Protein AF-F4GVU1-F1 (afdb_monomer)

Radius of gyration: 31.6 Å; Cα contacts (8 Å, |Δi|>4): 568; chains: 1; bounding box: 76×62×77 Å

pLDDT: mean 84.1, std 20.73, range [22.8, 98.62]

Sequence (459 aa):
MPNDWSKTSTLVKFAILVFSIGYSLLPTARTHLTCRCIIQSFTVMTSTKFSSREELLDHIRQAPISG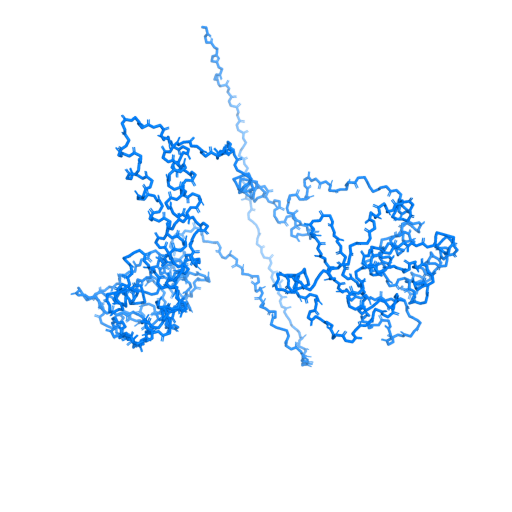LDSEFSPMMVALAKAFEAKGMHLNRWWVMTPSDWECPSCKRGKSKIVRLNRHGYLMGHLHEHHDHMQDLVRERFGALSTARKTVVADKLAEKFAVRAGYGLAAYDNTVICSDCNRADGDAKKLAGTHPNFSYSPDEIGCFVIAKDNFGPHEIDKQEAERIWEEGKELFKVRLDMVDQIASLAADNAHWYQPSTRTAQQIERTAKIFLRLHGLYDIAVKEGVEAEKLLYTANVFSGEHSSWRRKATTFKGKNVPTPGDLDHLIAVRGNFWKKVEESWICPCCGRTKLHCVRPSNKNTWVFEVKGKWLFSEDALDARNTILLCDDCSNVANHLGREAGAEAGERLEYPSSLIRMQELRDTVIVKSHCPHRVDNAKVDKLMPILIDRLKSMQDAD

Mean predicted aligned error: 14.28 Å

Foldseek 3Di:
DDDDDDDDDDDDDDDDDDDDDDDDDDDDDDDDDDDDDPPPPPPVPPPDDDPDPVSVLVDQLPDWDPQFHDCNHPLNVVLCVVLVAPEADEDPVNGRGGQQDAFLQQRDGQQQQWAQDPVRHTYRYKDFDWQLQLVLLLVLLVVLQVPDPDFPFDPLLSVQSNVVSVVLTPDDGDIGGPQLSVLQVVLCVLLVADPRGGDDSHLSNQFFDDGGRPDHTDGPNVSSNVVRVVCVVVVVVSVVVSNVSSNCSRVVVDPDDDDPDDPVNVVVVVVVVLVVVCLVVVCVVVVHDSCCVVDPPPPPPPQLCVVQVDDPPDPDDDQQDPVSVVVCCVPPVPQVVVDDQQDAFLQARHGQSQLWADDPVGRTDWHWDWAQAADPDPVSNPGTGIGTPQLLVQLQSLQCNLQVVLVHDDPGSNHLHDSVLSNQQWDDDGRDHTHGDVVSSVVCSVVSNVSVVVVVVVD

Secondary structure (DSSP, 8-state):
--------------PPPP--------------------------------SSHHHHHHHHHHSPPTT---TTSHHHHHHHHHTT-SSEEE-HHHHTS-TT-B-TTT--BHHHH-EE-TTS-EEE-EEEE--THHHHHHHHHHHHHHTSSS----HHHHHHHHHHHGGG-SS--EEEEHHHHHHHHHHHHHHT--TT----HHHHHHHEE--TTT-SPEE-HHHHHHHHHHHHHHHHHHHHHHHHHHHHHHTT-------SS-HHHHHHHHHHHHHHTTHHHHHHHHTS-GGGGG---------TTHHHHS--------PPPHHHHHHHHHHHTTTGGGS-TT-B-TTT--BTGGG-B--SS-S-B--EEEE----SSTTGGGPPEEEEHHHHHHHHHHHHHHHHHHT---SSGGGGS-HHHHHHHEE--TTSPPEE-HHHHHHHHHHHHHHHHHHHTT-

Solvent-accessible surface area (backbone atoms only — not comparable to full-atom values): 27126 Å² total; per-residue (Å²): 139,87,83,87,87,79,88,81,90,80,90,85,88,84,86,86,83,88,85,83,89,80,89,84,87,88,91,84,90,82,90,83,90,88,79,93,70,91,68,79,77,77,67,80,73,79,78,82,80,70,93,48,70,66,59,45,51,60,46,30,54,75,43,82,52,89,64,25,38,52,82,61,22,59,68,46,49,51,48,31,60,77,66,71,31,82,43,75,46,70,43,71,54,39,36,67,30,32,71,83,42,53,22,72,33,76,61,47,34,52,88,36,66,31,36,71,44,100,86,38,26,31,32,41,54,47,37,80,46,63,46,39,42,33,58,48,18,49,53,48,20,52,52,56,28,67,73,40,99,68,73,67,48,51,76,62,24,53,52,43,30,54,59,55,17,61,76,58,37,91,54,76,76,38,71,32,40,52,38,59,62,47,39,46,63,53,43,38,64,72,47,67,52,62,90,66,61,62,69,49,56,64,58,47,34,73,21,50,49,80,58,71,46,72,62,71,48,49,72,43,56,69,54,42,35,52,54,47,65,72,46,44,67,61,51,49,55,47,52,56,49,34,54,53,46,14,47,35,20,27,64,48,68,60,89,78,76,84,65,98,70,47,70,69,56,52,51,52,53,47,54,50,50,38,53,75,70,47,32,49,66,52,15,62,75,71,74,48,58,47,70,55,79,78,48,82,84,75,65,82,78,65,64,70,63,46,82,74,68,55,82,78,83,70,81,77,88,67,73,84,51,72,68,56,47,53,49,40,44,74,77,56,24,73,41,57,72,73,48,63,87,88,38,52,25,82,60,74,64,39,39,60,72,38,55,38,19,63,53,101,89,38,82,60,45,55,52,64,40,74,37,43,37,37,52,94,47,75,74,59,44,72,44,67,46,66,25,40,46,48,60,46,48,51,38,36,46,53,25,48,29,29,22,55,77,67,75,43,87,65,93,61,25,27,39,66,40,36,64,66,62,53,38,73,25,49,44,80,56,70,32,51,78,60,49,64,43,62,74,53,44,65,66,44,41,63,58,43,37,52,50,53,53,58,57,59,80,72,111

Structure (mmCIF, N/CA/C/O backbone):
data_AF-F4GVU1-F1
#
_entry.id   AF-F4GVU1-F1
#
loop_
_atom_site.group_PDB
_atom_site.id
_atom_site.type_symbol
_atom_site.label_atom_id
_atom_site.label_alt_id
_atom_site.label_comp_id
_atom_site.label_asym_id
_atom_site.label_entity_id
_atom_site.label_seq_id
_atom_site.pdbx_PDB_ins_code
_atom_site.Cartn_x
_atom_site.Cartn_y
_atom_site.Cartn_z
_atom_site.occupancy
_atom_site.B_iso_or_equiv
_atom_site.auth_seq_id
_atom_site.auth_comp_id
_atom_site.auth_asym_id
_atom_site.auth_atom_id
_atom_site.pdbx_PDB_model_num
ATOM 1 N N . MET A 1 1 ? 36.692 -25.112 33.314 1.00 31.00 1 MET A N 1
ATOM 2 C CA . MET A 1 1 ? 37.988 -24.616 32.810 1.00 31.00 1 MET A CA 1
ATOM 3 C C . MET A 1 1 ? 37.717 -23.431 31.899 1.00 31.00 1 MET A C 1
ATOM 5 O O . MET A 1 1 ? 37.123 -23.640 30.848 1.00 31.00 1 MET A O 1
ATOM 9 N N . PRO A 1 2 ? 38.020 -22.203 32.342 1.00 36.34 2 PRO A N 1
ATOM 10 C CA . PRO A 1 2 ? 37.861 -20.990 31.550 1.00 36.34 2 PRO A CA 1
ATOM 11 C C . PRO A 1 2 ? 39.159 -20.688 30.790 1.00 36.34 2 PRO A C 1
ATOM 13 O O . PRO A 1 2 ? 40.227 -21.058 31.262 1.00 36.34 2 PRO A O 1
ATOM 16 N N . ASN A 1 3 ? 39.077 -19.982 29.665 1.00 28.70 3 ASN A N 1
ATOM 17 C CA . ASN A 1 3 ? 40.201 -19.180 29.189 1.00 28.70 3 ASN A CA 1
ATOM 18 C C . ASN A 1 3 ? 39.685 -17.829 28.698 1.00 28.70 3 ASN A C 1
ATOM 20 O O . ASN A 1 3 ? 39.092 -17.693 27.630 1.00 28.70 3 ASN A O 1
ATOM 24 N N . ASP A 1 4 ? 39.907 -16.875 29.590 1.00 28.03 4 ASP A N 1
ATOM 25 C CA . ASP A 1 4 ? 39.988 -15.436 29.418 1.00 28.03 4 ASP A CA 1
ATOM 26 C C . ASP A 1 4 ? 41.143 -15.088 28.467 1.00 28.03 4 ASP A C 1
ATOM 28 O O . ASP A 1 4 ? 42.233 -15.641 28.601 1.00 28.03 4 ASP A O 1
ATOM 32 N N . TRP A 1 5 ? 40.908 -14.170 27.531 1.00 27.31 5 TRP A N 1
ATOM 33 C CA . TRP A 1 5 ? 41.965 -13.385 26.894 1.00 27.31 5 TRP A CA 1
ATOM 34 C C . TRP A 1 5 ? 41.483 -11.946 26.786 1.00 27.31 5 TRP A C 1
ATOM 36 O O . TRP A 1 5 ? 40.750 -11.558 25.873 1.00 27.31 5 TRP A O 1
ATOM 46 N N . SER A 1 6 ? 41.916 -11.155 27.757 1.00 24.03 6 SER A N 1
ATOM 47 C CA . SER A 1 6 ? 41.833 -9.709 27.756 1.00 24.03 6 SER A CA 1
ATOM 48 C C . SER A 1 6 ? 43.213 -9.099 27.459 1.00 24.03 6 SER A C 1
ATOM 50 O O . SER A 1 6 ? 44.227 -9.562 27.975 1.00 24.03 6 SER A O 1
ATOM 52 N N . LYS A 1 7 ? 43.183 -7.983 26.704 1.00 28.77 7 LYS A N 1
ATOM 53 C CA . LYS A 1 7 ? 44.226 -6.941 26.499 1.00 28.77 7 LYS A CA 1
ATOM 54 C C . LYS A 1 7 ? 45.340 -7.313 25.489 1.00 28.77 7 LYS A C 1
ATOM 56 O O . LYS A 1 7 ? 45.773 -8.448 25.446 1.00 28.77 7 LYS A O 1
ATOM 61 N N . THR A 1 8 ? 45.802 -6.441 24.578 1.00 29.38 8 THR A N 1
ATOM 62 C CA . THR A 1 8 ? 46.186 -5.014 24.722 1.00 29.38 8 THR A CA 1
ATOM 63 C C . THR A 1 8 ? 46.225 -4.214 23.394 1.00 29.38 8 THR A C 1
ATOM 65 O O . THR A 1 8 ? 46.521 -4.775 22.348 1.00 29.38 8 THR A O 1
ATOM 68 N N . SER A 1 9 ? 45.940 -2.902 23.532 1.00 26.34 9 SER A N 1
ATOM 69 C CA . SER A 1 9 ? 46.353 -1.647 22.833 1.00 26.34 9 SER A CA 1
ATOM 70 C C . SER A 1 9 ? 46.969 -1.681 21.409 1.00 26.34 9 SER A C 1
ATOM 72 O O . SER A 1 9 ? 47.794 -2.522 21.092 1.00 26.34 9 SER A O 1
ATOM 74 N N . THR A 1 10 ? 46.778 -0.686 20.522 1.00 25.52 10 THR A N 1
ATOM 75 C CA . THR A 1 10 ? 47.280 0.706 20.657 1.00 25.52 10 THR A CA 1
ATOM 76 C C . THR A 1 10 ? 46.878 1.581 19.440 1.00 25.52 10 THR A C 1
ATOM 78 O O . THR A 1 10 ? 46.961 1.111 18.315 1.00 25.52 10 THR A O 1
ATOM 81 N N . LEU A 1 11 ? 46.478 2.839 19.707 1.00 25.41 11 LEU A N 1
ATOM 82 C CA . LEU A 1 11 ? 46.557 4.093 18.909 1.00 25.41 11 LEU A CA 1
ATOM 83 C C . LEU A 1 11 ? 46.504 4.062 17.365 1.00 25.41 11 LEU A C 1
ATOM 85 O O . LEU A 1 11 ? 47.455 3.599 16.761 1.00 25.41 11 LEU A O 1
ATOM 89 N N . VAL A 1 12 ? 45.580 4.838 16.766 1.00 25.86 12 VAL A N 1
ATOM 90 C CA . VAL A 1 12 ? 45.910 5.899 15.778 1.00 25.86 12 VAL A CA 1
ATOM 91 C C . VAL A 1 12 ? 44.850 7.018 15.848 1.00 25.86 12 VAL A C 1
ATOM 93 O O . VAL A 1 12 ? 43.665 6.786 15.630 1.00 25.86 12 VAL A O 1
ATOM 96 N N . LYS A 1 13 ? 45.294 8.245 16.151 1.00 26.48 13 LYS A N 1
ATOM 97 C CA . LYS A 1 13 ? 44.570 9.510 15.929 1.00 26.48 13 LYS A CA 1
ATOM 98 C C . LYS A 1 13 ? 44.833 9.961 14.488 1.00 26.48 13 LYS A C 1
ATOM 100 O O . LYS A 1 13 ? 45.996 9.974 14.100 1.00 26.48 13 LYS A O 1
ATOM 105 N N . PHE A 1 14 ? 43.825 10.425 13.748 1.00 24.83 14 PHE A N 1
ATOM 106 C CA . PHE A 1 14 ? 44.054 11.288 12.582 1.00 24.83 14 PHE A CA 1
ATOM 107 C C . PHE A 1 14 ? 43.093 12.477 12.592 1.00 24.83 14 PHE A C 1
ATOM 109 O O . PHE A 1 14 ? 41.880 12.325 12.720 1.00 24.83 14 PHE A O 1
ATOM 116 N N . ALA A 1 15 ? 43.697 13.661 12.525 1.00 25.47 15 ALA A N 1
ATOM 117 C CA . ALA A 1 15 ? 43.063 14.964 12.447 1.00 25.47 15 ALA A CA 1
ATOM 118 C C . ALA A 1 15 ? 42.547 15.228 11.024 1.00 25.47 15 ALA A C 1
ATOM 120 O O . ALA A 1 15 ? 43.201 14.855 10.052 1.00 25.47 15 ALA A O 1
ATOM 121 N N . ILE A 1 16 ? 41.400 15.901 10.910 1.00 25.22 16 ILE A N 1
ATOM 122 C CA . ILE A 1 16 ? 40.865 16.410 9.643 1.00 25.22 16 ILE A CA 1
ATOM 123 C C . ILE A 1 16 ? 41.222 17.894 9.545 1.00 25.22 16 ILE A C 1
ATOM 125 O O . ILE A 1 16 ? 40.847 18.690 10.406 1.00 25.22 16 ILE A O 1
ATOM 129 N N . LEU A 1 17 ? 41.966 18.236 8.493 1.00 25.06 17 LEU A N 1
ATOM 130 C CA . LEU A 1 17 ? 42.264 19.599 8.069 1.00 25.06 17 LEU A CA 1
ATOM 131 C C . LEU A 1 17 ? 41.135 20.079 7.143 1.00 25.06 17 LEU A C 1
ATOM 133 O O . LEU A 1 17 ? 40.754 19.378 6.206 1.00 25.06 17 LEU A O 1
ATOM 137 N N . VAL A 1 18 ? 40.610 21.270 7.414 1.00 27.30 18 VAL A N 1
ATOM 138 C CA . VAL A 1 18 ? 39.630 21.986 6.588 1.00 27.30 18 VAL A CA 1
ATOM 139 C C . VAL A 1 18 ? 40.371 22.809 5.533 1.00 27.30 18 VAL A C 1
ATOM 141 O O . VAL A 1 18 ? 41.320 23.507 5.881 1.00 27.30 18 VAL A O 1
ATOM 144 N N . PHE A 1 19 ? 39.898 22.799 4.283 1.00 24.19 19 PHE A N 1
ATOM 145 C CA . PHE A 1 19 ? 40.107 23.903 3.342 1.00 24.19 19 PHE A CA 1
ATOM 146 C C . PHE A 1 19 ? 38.844 24.156 2.510 1.00 24.19 19 PHE A C 1
ATOM 148 O O . PHE A 1 19 ? 38.184 23.231 2.041 1.00 24.19 19 PHE A O 1
ATOM 155 N N . SER A 1 20 ? 38.529 25.444 2.389 1.00 23.83 20 SER A N 1
ATOM 156 C CA . SER A 1 20 ? 37.358 26.053 1.753 1.00 23.83 20 SER A CA 1
ATOM 157 C C . SER A 1 20 ? 37.704 26.661 0.381 1.00 23.83 20 SER A C 1
ATOM 159 O O . SER A 1 20 ? 38.881 26.825 0.066 1.00 23.83 20 SER A O 1
ATOM 161 N N . ILE A 1 21 ? 36.653 27.177 -0.289 1.00 27.50 21 ILE A N 1
ATOM 162 C CA . ILE A 1 21 ? 36.608 28.187 -1.384 1.00 27.50 21 ILE A CA 1
ATOM 163 C C . ILE A 1 21 ? 36.656 27.568 -2.800 1.00 27.50 21 ILE A C 1
ATOM 165 O O . ILE A 1 21 ? 37.517 26.749 -3.073 1.00 27.50 21 ILE A O 1
ATOM 169 N N . GLY A 1 22 ? 35.806 27.904 -3.783 1.00 24.00 22 GLY A N 1
ATOM 170 C CA . GLY A 1 22 ? 34.699 28.863 -3.911 1.00 24.00 22 GLY A CA 1
ATOM 171 C C . GLY A 1 22 ? 34.435 29.198 -5.401 1.00 24.00 22 GLY A C 1
ATOM 172 O O . GLY A 1 22 ? 35.318 28.976 -6.221 1.00 24.00 22 GLY A O 1
ATOM 173 N N . TYR A 1 23 ? 33.264 29.800 -5.688 1.00 24.36 23 TYR A N 1
ATOM 174 C CA . TYR A 1 23 ? 32.866 30.552 -6.909 1.00 24.36 23 TYR A CA 1
ATOM 175 C C . TYR A 1 23 ? 32.647 29.755 -8.228 1.00 24.36 23 TYR A C 1
ATOM 177 O O . TYR A 1 23 ? 33.398 28.843 -8.524 1.00 24.36 23 TYR A O 1
ATOM 185 N N . SER A 1 24 ? 31.716 30.048 -9.152 1.00 24.14 24 SER A N 1
ATOM 186 C CA . SER A 1 24 ? 30.529 30.919 -9.228 1.00 24.14 24 SER A CA 1
ATOM 187 C C . SER A 1 24 ? 29.923 30.864 -10.654 1.00 24.14 24 SER A C 1
ATOM 189 O O . SER A 1 24 ? 30.663 30.714 -11.617 1.00 24.14 24 SER A O 1
ATOM 191 N N . LEU A 1 25 ? 28.611 31.140 -10.749 1.00 24.17 25 LEU A N 1
ATOM 192 C CA . LEU A 1 25 ? 27.861 31.816 -11.839 1.00 24.17 25 LEU A CA 1
ATOM 193 C C . LEU A 1 25 ? 27.328 31.058 -13.098 1.00 24.17 25 LEU A C 1
ATOM 195 O O . LEU A 1 25 ? 28.049 30.532 -13.934 1.00 24.17 25 LEU A O 1
ATOM 199 N N . LEU A 1 26 ? 25.988 31.141 -13.182 1.00 23.12 26 LEU A N 1
ATOM 200 C CA . LEU A 1 26 ? 24.948 30.965 -14.229 1.00 23.12 26 LEU A CA 1
ATOM 201 C C . LEU A 1 26 ? 25.091 31.917 -15.463 1.00 23.12 26 LEU A C 1
ATOM 203 O O . LEU A 1 26 ? 26.032 32.709 -15.443 1.00 23.12 26 LEU A O 1
ATOM 207 N N . PRO A 1 27 ? 24.105 32.095 -16.402 1.00 44.97 27 PRO A N 1
ATOM 208 C CA . PRO A 1 27 ? 23.000 31.267 -16.984 1.00 44.97 27 PRO A CA 1
ATOM 209 C C . PRO A 1 27 ? 22.817 31.442 -18.535 1.00 44.97 27 PRO A C 1
ATOM 211 O O . PRO A 1 27 ? 23.502 32.248 -19.149 1.00 44.97 27 PRO A O 1
ATOM 214 N N . THR A 1 28 ? 21.823 30.771 -19.164 1.00 27.44 28 THR A N 1
ATOM 215 C CA . THR A 1 28 ? 20.871 31.286 -20.218 1.00 27.44 28 THR A CA 1
ATOM 216 C C . THR A 1 28 ? 19.951 30.126 -20.701 1.00 27.44 28 THR A C 1
ATOM 218 O O . THR A 1 28 ? 20.459 29.091 -21.103 1.00 27.44 28 THR A O 1
ATOM 221 N N . ALA A 1 29 ? 18.631 30.058 -20.426 1.00 25.16 29 ALA A N 1
ATOM 222 C CA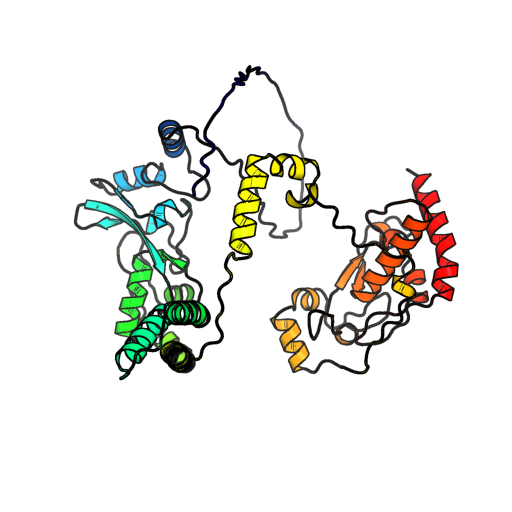 . ALA A 1 29 ? 17.447 30.701 -21.060 1.00 25.16 29 ALA A CA 1
ATOM 223 C C . ALA A 1 29 ? 17.319 30.393 -22.583 1.00 25.16 29 ALA A C 1
ATOM 225 O O . ALA A 1 29 ? 18.227 30.756 -23.312 1.00 25.16 29 ALA A O 1
ATOM 226 N N . ARG A 1 30 ? 16.267 29.771 -23.171 1.00 27.97 30 ARG A N 1
ATOM 227 C CA . ARG A 1 30 ? 14.808 30.062 -23.125 1.00 27.97 30 ARG A CA 1
ATOM 228 C C . ARG A 1 30 ? 13.968 29.018 -23.948 1.00 27.97 30 ARG A C 1
ATOM 230 O O . ARG A 1 30 ? 14.354 28.727 -25.070 1.00 27.97 30 ARG A O 1
ATOM 237 N N . THR A 1 31 ? 12.803 28.583 -23.409 1.00 28.19 31 THR A N 1
ATOM 238 C CA . THR A 1 31 ? 11.418 28.439 -24.008 1.00 28.19 31 THR A CA 1
ATOM 239 C C . THR A 1 31 ? 11.134 27.524 -25.234 1.00 28.19 31 THR A C 1
ATOM 241 O O . THR A 1 31 ? 11.909 27.563 -26.169 1.00 28.19 31 THR A O 1
ATOM 244 N N . HIS A 1 32 ? 10.019 26.774 -25.428 1.00 27.66 32 HIS A N 1
ATOM 245 C CA . HIS A 1 32 ? 8.691 26.610 -24.778 1.00 27.66 32 HIS A CA 1
ATOM 246 C C . HIS A 1 32 ? 7.880 25.403 -25.392 1.00 27.66 32 HIS A C 1
ATOM 248 O O . HIS A 1 32 ? 7.965 25.206 -26.596 1.00 27.66 32 HIS A O 1
ATOM 254 N N . LEU A 1 33 ? 7.015 24.747 -24.571 1.00 26.33 33 LEU A N 1
ATOM 255 C CA . LEU A 1 33 ? 5.713 24.026 -24.831 1.00 26.33 33 LEU A CA 1
ATOM 256 C C . LEU A 1 33 ? 5.696 22.721 -25.694 1.00 26.33 33 LEU A C 1
ATOM 258 O O . LEU A 1 33 ? 6.309 22.688 -26.743 1.00 26.33 33 LEU A O 1
ATOM 262 N N . THR A 1 34 ? 4.977 21.606 -25.434 1.00 26.12 34 THR A N 1
ATOM 263 C CA . THR A 1 34 ? 4.021 21.113 -24.404 1.00 26.12 34 THR A CA 1
ATOM 264 C C . THR A 1 34 ? 3.739 19.615 -24.629 1.00 26.12 34 THR A C 1
ATOM 266 O O . THR A 1 34 ? 3.376 19.249 -25.741 1.00 26.12 34 THR A O 1
ATOM 269 N N . CYS A 1 35 ? 3.761 18.779 -23.579 1.00 22.80 35 CYS A N 1
ATOM 270 C CA . CYS A 1 35 ? 2.878 17.606 -23.441 1.00 22.80 35 CYS A CA 1
ATOM 271 C C . CYS A 1 35 ? 2.869 17.151 -21.965 1.00 22.80 35 CYS A C 1
ATOM 273 O O . CYS A 1 35 ? 3.896 16.738 -21.430 1.00 22.80 35 CYS A O 1
ATOM 275 N N . ARG A 1 36 ? 1.740 17.321 -21.260 1.00 25.73 36 ARG A N 1
ATOM 276 C CA . ARG A 1 36 ? 1.620 17.082 -19.809 1.00 25.73 36 ARG A CA 1
ATOM 277 C C . ARG A 1 36 ? 1.485 15.585 -19.502 1.00 25.73 36 ARG A C 1
ATOM 279 O O . ARG A 1 36 ? 0.380 15.076 -19.362 1.00 25.73 36 ARG A O 1
ATOM 286 N N . CYS A 1 37 ? 2.615 14.909 -19.315 1.00 25.84 37 CYS A N 1
ATOM 287 C CA . CYS A 1 37 ? 2.693 13.786 -18.383 1.00 25.84 37 CYS A CA 1
ATOM 288 C C . CYS A 1 37 ? 2.829 14.360 -16.968 1.00 25.84 37 CYS A C 1
ATOM 290 O O . CYS A 1 37 ? 3.694 15.202 -16.731 1.00 25.84 37 CYS A O 1
ATOM 292 N N . ILE A 1 38 ? 2.002 13.905 -16.024 1.00 28.47 38 ILE A N 1
ATOM 293 C CA . ILE A 1 38 ? 2.230 14.134 -14.592 1.00 28.47 38 ILE A CA 1
ATOM 294 C C . ILE A 1 38 ? 3.439 13.276 -14.200 1.00 28.47 38 ILE A C 1
ATOM 296 O O . ILE A 1 38 ? 3.314 12.157 -13.715 1.00 28.47 38 ILE A O 1
ATOM 300 N N . ILE A 1 39 ? 4.631 13.786 -14.491 1.00 26.97 39 ILE A N 1
ATOM 301 C CA . ILE A 1 39 ? 5.850 13.402 -13.797 1.00 26.97 39 ILE A CA 1
ATOM 302 C C . ILE A 1 39 ? 5.819 14.265 -12.543 1.00 26.97 39 ILE A C 1
ATOM 304 O O . ILE A 1 39 ? 6.046 15.471 -12.616 1.00 26.97 39 ILE A O 1
ATOM 308 N N . GLN A 1 40 ? 5.460 13.677 -11.400 1.00 29.77 40 GLN A N 1
ATOM 309 C CA . GLN A 1 40 ? 5.803 14.294 -10.126 1.00 29.77 40 GLN A CA 1
ATOM 310 C C . GLN A 1 40 ? 7.320 14.451 -10.128 1.00 29.77 40 GLN A C 1
ATOM 312 O O . GLN A 1 40 ? 8.063 13.470 -10.101 1.00 29.77 40 GLN A O 1
ATOM 317 N N . SER A 1 41 ? 7.763 15.697 -10.244 1.00 27.75 41 SER A N 1
ATOM 318 C CA . SER A 1 41 ? 9.144 16.087 -10.054 1.00 27.75 41 SER A CA 1
ATOM 319 C C . SER A 1 41 ? 9.568 15.588 -8.679 1.00 27.75 41 SER A C 1
ATOM 321 O O . SER A 1 41 ? 9.202 16.170 -7.660 1.00 27.75 41 SER A O 1
ATOM 323 N N . PHE A 1 42 ? 10.337 14.503 -8.634 1.00 33.41 42 PHE A N 1
ATOM 324 C CA . PHE A 1 42 ? 11.201 14.253 -7.494 1.00 33.41 42 PHE A CA 1
ATOM 325 C C . PHE A 1 42 ? 12.270 15.339 -7.545 1.00 33.41 42 PHE A C 1
ATOM 327 O O . PHE A 1 42 ? 13.340 15.165 -8.124 1.00 33.41 42 PHE A O 1
ATOM 334 N N . THR A 1 43 ? 11.952 16.505 -6.983 1.00 32.72 43 THR A N 1
ATOM 335 C CA . THR A 1 43 ? 12.980 17.435 -6.540 1.00 32.72 43 THR A CA 1
ATOM 336 C C . THR A 1 43 ? 13.900 16.607 -5.661 1.00 32.72 43 THR A C 1
ATOM 338 O O . THR A 1 43 ? 13.436 15.994 -4.697 1.00 32.72 43 THR A O 1
ATOM 341 N N . VAL A 1 44 ? 15.179 16.523 -6.024 1.00 36.47 44 VAL A N 1
ATOM 342 C CA . VAL A 1 44 ? 16.210 15.985 -5.140 1.00 36.47 44 VAL A CA 1
ATOM 343 C C . VAL A 1 44 ? 16.129 16.835 -3.879 1.00 36.47 44 VAL A C 1
ATOM 345 O O . VAL A 1 44 ? 16.607 17.966 -3.855 1.00 36.47 44 VAL A O 1
ATOM 348 N N . MET A 1 45 ? 15.413 16.342 -2.866 1.00 42.91 45 MET A N 1
ATOM 349 C CA . MET A 1 45 ? 15.319 17.008 -1.581 1.00 42.91 45 MET A CA 1
ATOM 350 C C . MET A 1 45 ? 16.735 17.011 -1.036 1.00 42.91 45 MET A C 1
ATOM 352 O O . MET A 1 45 ? 17.263 15.971 -0.637 1.00 42.91 45 MET A O 1
ATOM 356 N N . THR A 1 46 ? 17.380 18.172 -1.074 1.00 46.62 46 THR A N 1
ATOM 357 C CA . THR A 1 46 ? 18.624 18.401 -0.357 1.00 46.62 46 THR A CA 1
ATOM 358 C C . THR A 1 46 ? 18.322 18.116 1.107 1.00 46.62 46 THR A C 1
ATOM 360 O O . THR A 1 46 ? 17.633 18.887 1.769 1.00 46.62 46 THR A O 1
ATOM 363 N N . SER A 1 47 ? 18.746 16.949 1.590 1.00 56.97 47 SER A N 1
ATOM 364 C CA . SER A 1 47 ? 18.577 16.551 2.982 1.00 56.97 47 SER A CA 1
ATOM 365 C C . SER A 1 47 ? 19.459 17.456 3.834 1.00 56.97 47 SER A C 1
ATOM 367 O O . SER A 1 47 ? 20.623 17.128 4.070 1.00 56.97 47 SER A O 1
ATOM 369 N N . THR A 1 48 ? 18.922 18.583 4.298 1.00 69.69 48 THR A N 1
ATOM 370 C CA . THR A 1 48 ? 19.580 19.417 5.304 1.00 69.69 48 THR A CA 1
ATOM 371 C C . THR A 1 48 ? 19.808 18.560 6.544 1.00 69.69 48 THR A C 1
ATOM 373 O O . THR A 1 48 ? 18.863 18.046 7.145 1.00 69.69 48 THR A O 1
ATOM 376 N N . LYS A 1 49 ? 21.076 18.329 6.886 1.00 77.56 49 LYS A N 1
ATOM 377 C CA . LYS A 1 49 ? 21.465 17.652 8.122 1.00 77.56 49 LYS A CA 1
ATOM 378 C C . LYS A 1 49 ? 21.798 18.729 9.140 1.00 77.56 49 LYS A C 1
ATOM 380 O O . LYS A 1 49 ? 22.652 19.562 8.866 1.00 77.56 49 LYS A O 1
ATOM 385 N N . PHE A 1 50 ? 21.140 18.684 10.288 1.00 82.75 50 PHE A N 1
ATOM 386 C CA . PHE A 1 50 ? 21.401 19.592 11.400 1.00 82.75 50 PHE A CA 1
ATOM 387 C C . PHE A 1 50 ? 22.381 18.933 12.371 1.00 82.75 50 PHE A C 1
ATOM 389 O O . PHE A 1 50 ? 22.279 17.732 12.636 1.00 82.75 50 PHE A O 1
ATOM 396 N N . SER A 1 51 ? 23.328 19.709 12.889 1.00 82.69 51 SER A N 1
ATOM 397 C CA . SER A 1 51 ? 24.388 19.240 13.789 1.00 82.69 51 SER A CA 1
ATOM 398 C C . SER A 1 51 ? 24.048 19.462 15.267 1.00 82.69 51 SER A C 1
ATOM 400 O O . SER A 1 51 ? 24.653 18.832 16.134 1.00 82.69 51 SER A O 1
ATOM 402 N N . SER A 1 52 ? 23.066 20.319 15.569 1.00 86.38 52 SER A N 1
ATOM 403 C CA . SER A 1 52 ? 22.537 20.545 16.921 1.00 86.38 52 SER A CA 1
ATOM 404 C C . SER A 1 52 ? 21.027 20.820 16.924 1.00 86.38 52 SER A C 1
ATOM 406 O O . SER A 1 52 ? 20.397 21.011 15.881 1.00 86.38 52 SER A O 1
ATOM 408 N N . ARG A 1 53 ? 20.422 20.830 18.120 1.00 82.50 53 ARG A N 1
ATOM 409 C CA . ARG A 1 53 ? 18.996 21.144 18.297 1.00 82.50 53 ARG A CA 1
ATOM 410 C C . ARG A 1 53 ? 18.721 22.629 18.067 1.00 82.50 53 ARG A C 1
ATOM 412 O O . ARG A 1 53 ? 17.674 22.978 17.535 1.00 82.50 53 ARG A O 1
ATOM 419 N N . GLU A 1 54 ? 19.641 23.488 18.475 1.00 89.50 54 GLU A N 1
ATOM 420 C CA . GLU A 1 54 ? 19.541 24.939 18.341 1.00 89.50 54 GLU A CA 1
ATOM 421 C C . GLU A 1 54 ? 19.496 25.333 16.861 1.00 89.50 54 GLU A C 1
ATOM 423 O O . GLU A 1 54 ? 18.587 26.049 16.450 1.00 89.50 54 GLU A O 1
ATOM 428 N N . GLU A 1 55 ? 20.387 24.754 16.048 1.00 87.62 55 GLU A N 1
ATOM 429 C CA . GLU A 1 55 ? 20.428 24.952 14.594 1.00 87.62 55 GLU A CA 1
ATOM 430 C C . GLU A 1 55 ? 19.104 24.544 13.924 1.00 87.62 55 GLU A C 1
ATOM 432 O O . GLU A 1 55 ? 18.558 25.273 13.095 1.00 87.62 55 GLU A O 1
ATOM 437 N N . LEU A 1 56 ? 18.548 23.397 14.329 1.00 85.88 56 LEU A N 1
ATOM 438 C CA . LEU A 1 56 ? 17.248 22.920 13.860 1.00 85.88 56 LEU A CA 1
ATOM 439 C C . LEU A 1 56 ? 16.120 23.907 14.202 1.00 85.88 56 LEU A C 1
ATOM 441 O O . LEU A 1 56 ? 15.279 24.205 13.355 1.00 85.88 56 LEU A O 1
ATOM 445 N N . LEU A 1 57 ? 16.078 24.403 15.441 1.00 85.44 57 LEU A N 1
ATOM 446 C CA . LEU A 1 57 ? 15.036 25.329 15.889 1.00 85.44 57 LEU A CA 1
ATOM 447 C C . LEU A 1 57 ? 15.126 26.682 15.178 1.00 85.44 57 LEU A C 1
ATOM 449 O O . LEU A 1 57 ? 14.091 27.234 14.805 1.00 85.44 57 LEU A O 1
ATOM 453 N N . ASP A 1 58 ? 16.334 27.200 14.961 1.00 87.44 58 ASP A N 1
ATOM 454 C CA . ASP A 1 58 ? 16.541 28.447 14.219 1.00 87.44 58 ASP A CA 1
ATOM 455 C C . ASP A 1 58 ? 16.098 28.319 12.762 1.00 87.44 58 ASP A C 1
ATOM 457 O O . ASP A 1 58 ? 15.457 29.232 12.238 1.00 87.44 58 ASP A O 1
ATOM 461 N N . HIS A 1 59 ? 16.342 27.163 12.139 1.00 87.12 59 HIS A N 1
ATOM 462 C CA . HIS A 1 59 ? 15.837 26.873 10.802 1.00 87.12 59 HIS A CA 1
ATOM 463 C C . HIS A 1 59 ? 14.303 26.823 10.758 1.00 87.12 59 HIS A C 1
ATOM 465 O O . HIS A 1 59 ? 13.699 27.517 9.942 1.00 87.12 59 HIS A O 1
ATOM 471 N N . ILE A 1 60 ? 13.660 26.060 11.655 1.00 86.00 60 ILE A N 1
ATOM 472 C CA . ILE A 1 60 ? 12.190 25.894 11.681 1.00 86.00 60 ILE A CA 1
ATOM 473 C C . ILE A 1 60 ? 11.467 27.236 11.830 1.00 86.00 60 ILE A C 1
ATOM 475 O O . ILE A 1 60 ? 10.417 27.443 11.223 1.00 86.00 60 ILE A O 1
ATOM 479 N N . ARG A 1 61 ? 12.019 28.157 12.630 1.00 87.19 61 ARG A N 1
ATOM 480 C CA . ARG A 1 61 ? 11.439 29.496 12.835 1.00 87.19 61 ARG A CA 1
ATOM 481 C C . ARG A 1 61 ? 11.426 30.343 11.563 1.00 87.19 61 ARG A C 1
ATOM 483 O O . ARG A 1 61 ? 10.642 31.283 11.480 1.00 87.19 61 ARG A O 1
ATOM 490 N N . GLN A 1 62 ? 12.297 30.041 10.602 1.00 86.19 62 GLN A N 1
ATOM 491 C CA . GLN A 1 62 ? 12.447 30.795 9.358 1.00 86.19 62 GLN A CA 1
ATOM 492 C C . GLN A 1 62 ? 11.757 30.102 8.179 1.00 86.19 62 GLN A C 1
ATOM 494 O O . GLN A 1 62 ? 11.164 30.776 7.339 1.00 86.19 62 GLN A O 1
ATOM 499 N N . ALA A 1 63 ? 11.821 28.770 8.113 1.00 82.06 63 ALA A N 1
ATOM 500 C CA . ALA A 1 63 ? 11.305 27.986 6.999 1.00 82.06 63 ALA A CA 1
ATOM 501 C C . ALA A 1 63 ? 10.743 26.625 7.455 1.00 82.06 63 ALA A C 1
ATOM 503 O O . ALA A 1 63 ? 11.248 26.031 8.411 1.00 82.06 63 ALA A O 1
ATOM 504 N N . PRO A 1 64 ? 9.714 26.092 6.768 1.00 75.88 64 PRO A N 1
ATOM 505 C CA . PRO A 1 64 ? 9.199 24.760 7.055 1.00 75.88 64 PRO A CA 1
ATOM 506 C C . PRO A 1 64 ? 10.228 23.686 6.688 1.00 75.88 64 PRO A C 1
ATOM 508 O O . PRO A 1 64 ? 10.882 23.751 5.645 1.00 75.88 64 PRO A O 1
ATOM 511 N N . ILE A 1 65 ? 10.319 22.647 7.519 1.00 81.69 65 ILE A N 1
ATOM 512 C CA . ILE A 1 65 ? 11.076 21.446 7.172 1.00 81.69 65 ILE A CA 1
ATOM 513 C C . ILE A 1 65 ? 10.226 20.615 6.227 1.00 81.69 65 ILE A C 1
ATOM 515 O O . ILE A 1 65 ? 9.102 20.236 6.546 1.00 81.69 65 ILE A O 1
ATOM 519 N N . SER A 1 66 ? 10.777 20.297 5.064 1.00 81.38 66 SER A N 1
ATOM 520 C CA . SER A 1 66 ? 10.055 19.495 4.088 1.00 81.38 66 SER A CA 1
ATOM 521 C C . SER A 1 66 ? 9.689 18.118 4.664 1.00 81.38 66 SER A C 1
ATOM 523 O O . SER A 1 66 ? 10.543 17.396 5.181 1.00 81.38 66 SER A O 1
ATOM 525 N N . GLY A 1 67 ? 8.400 17.778 4.596 1.00 84.44 67 GLY A N 1
ATOM 526 C CA . GLY A 1 67 ? 7.846 16.525 5.117 1.00 84.44 67 GLY A CA 1
ATOM 527 C C . GLY A 1 67 ? 7.442 16.537 6.597 1.00 84.44 67 GLY A C 1
ATOM 528 O O . GLY A 1 67 ? 6.826 15.572 7.038 1.00 84.44 67 GLY A O 1
ATOM 529 N N . LEU A 1 68 ? 7.751 17.593 7.359 1.00 87.88 68 LEU A N 1
ATOM 530 C CA . LEU A 1 68 ? 7.488 17.681 8.802 1.00 87.88 68 LEU A CA 1
ATOM 531 C C . LEU A 1 68 ? 6.845 19.025 9.178 1.00 87.88 68 LEU A C 1
ATOM 533 O O . LEU A 1 68 ? 6.815 19.969 8.391 1.00 87.88 68 LEU A O 1
ATOM 537 N N . ASP A 1 69 ? 6.353 19.123 10.409 1.00 89.94 69 ASP A N 1
ATOM 538 C CA . ASP A 1 69 ? 5.838 20.366 10.988 1.00 89.94 69 ASP A CA 1
ATOM 539 C C . ASP A 1 69 ? 6.175 20.441 12.483 1.00 89.94 69 ASP A C 1
ATOM 541 O O . ASP A 1 69 ? 6.665 19.482 13.082 1.00 89.94 69 ASP A O 1
ATOM 545 N N . SER A 1 70 ? 5.957 21.596 13.100 1.00 89.38 70 SER A N 1
ATOM 546 C CA . SER A 1 70 ? 6.367 21.860 14.474 1.00 89.38 70 SER A CA 1
ATOM 547 C C . SER A 1 70 ? 5.541 22.972 15.111 1.00 89.38 70 SER A C 1
ATOM 549 O O . SER A 1 70 ? 5.035 23.852 14.422 1.00 89.38 70 SER A O 1
ATOM 551 N N . GLU A 1 71 ? 5.477 22.991 16.444 1.00 88.88 71 GLU A N 1
ATOM 552 C CA . GLU A 1 71 ? 4.930 24.125 17.205 1.00 88.88 71 GLU A CA 1
ATOM 553 C C . GLU A 1 71 ? 5.716 25.429 16.981 1.00 88.88 71 GLU A C 1
ATOM 555 O O . GLU A 1 71 ? 5.187 26.519 17.182 1.00 88.88 71 GLU A O 1
ATOM 560 N N . PHE A 1 72 ? 6.969 25.330 16.525 1.00 89.44 72 PHE A N 1
ATOM 561 C CA . PHE A 1 72 ? 7.816 26.485 16.223 1.00 89.44 72 PHE A CA 1
ATOM 562 C C . PHE A 1 72 ? 7.662 26.993 14.783 1.00 89.44 72 PHE A C 1
ATOM 564 O O . PHE A 1 72 ? 8.339 27.954 14.416 1.00 89.44 72 PHE A O 1
ATOM 571 N N . SER A 1 73 ? 6.827 26.354 13.953 1.00 88.88 73 SER A N 1
ATOM 572 C CA . SER A 1 73 ? 6.669 26.759 12.556 1.00 88.88 73 SER A CA 1
ATOM 573 C C . SER A 1 73 ? 5.934 28.106 12.445 1.00 88.88 73 SER A C 1
ATOM 575 O O . SER A 1 73 ? 5.049 28.397 13.261 1.00 88.88 73 SER A O 1
ATOM 577 N N . PRO A 1 74 ? 6.243 28.942 11.432 1.00 91.19 74 PRO A N 1
ATOM 578 C CA . PRO A 1 74 ? 5.630 30.265 11.289 1.00 91.19 74 PRO A CA 1
ATOM 579 C C . PRO A 1 74 ? 4.098 30.224 11.242 1.00 91.19 74 PRO A C 1
ATOM 581 O O . PRO A 1 74 ? 3.435 31.057 11.859 1.00 91.19 74 PRO A O 1
ATOM 584 N N . MET A 1 75 ? 3.536 29.220 10.558 1.00 92.12 75 MET A N 1
ATOM 585 C CA . MET A 1 75 ? 2.090 28.993 10.490 1.00 92.12 75 MET A CA 1
ATOM 586 C C . MET A 1 75 ? 1.500 28.775 11.886 1.00 92.12 75 MET A C 1
ATOM 588 O O . MET A 1 75 ? 0.516 29.418 12.246 1.00 92.12 75 MET A O 1
ATOM 592 N N . MET A 1 76 ? 2.098 27.884 12.678 1.00 93.12 76 MET A N 1
ATOM 593 C CA . MET A 1 76 ? 1.573 27.539 13.995 1.00 93.12 76 MET A CA 1
ATOM 594 C C . MET A 1 76 ? 1.669 28.709 14.970 1.00 93.12 76 MET A C 1
ATOM 596 O O . MET A 1 76 ? 0.702 28.993 15.676 1.00 93.12 76 MET A O 1
ATOM 600 N N . VAL A 1 77 ? 2.782 29.447 14.957 1.00 93.00 77 VAL A N 1
ATOM 601 C CA . VAL A 1 77 ? 2.951 30.662 15.770 1.00 93.00 77 VAL A CA 1
ATOM 602 C C . VAL A 1 77 ? 1.902 31.719 15.405 1.00 93.00 77 VAL A C 1
ATOM 604 O O . VAL A 1 77 ? 1.286 32.309 16.296 1.00 93.00 77 VAL A O 1
ATOM 607 N N . ALA A 1 78 ? 1.647 31.928 14.109 1.00 95.19 78 ALA A N 1
ATOM 608 C CA . ALA A 1 78 ? 0.620 32.858 13.645 1.00 95.19 78 ALA A CA 1
ATOM 609 C C . ALA A 1 78 ? -0.791 32.432 14.088 1.00 95.19 78 ALA A C 1
ATOM 611 O O . ALA A 1 78 ? -1.556 33.267 14.571 1.00 95.19 78 ALA A O 1
ATOM 612 N N . LEU A 1 79 ? -1.117 31.139 13.990 1.00 95.56 79 LEU A N 1
ATOM 613 C CA . LEU A 1 79 ? -2.402 30.598 14.439 1.00 95.56 79 LEU A CA 1
ATOM 614 C C . LEU A 1 79 ? -2.578 30.731 15.954 1.00 95.56 79 LEU A C 1
ATOM 616 O O . LEU A 1 79 ? -3.626 31.184 16.401 1.00 95.56 79 LEU A O 1
ATOM 620 N N . ALA A 1 80 ? -1.565 30.408 16.763 1.00 95.25 80 ALA A N 1
ATOM 621 C CA . ALA A 1 80 ? -1.674 30.554 18.216 1.00 95.25 80 ALA A CA 1
ATOM 622 C C . ALA A 1 80 ? -1.937 32.006 18.627 1.00 95.25 80 ALA A C 1
ATOM 624 O O . ALA A 1 80 ? -2.742 32.245 19.524 1.00 95.25 80 ALA A O 1
ATOM 625 N N . LYS A 1 81 ? -1.327 32.972 17.929 1.00 97.12 81 LYS A N 1
ATOM 626 C CA . LYS A 1 81 ? -1.612 34.395 18.133 1.00 97.12 81 LYS A CA 1
ATOM 627 C C . LYS A 1 81 ? -3.034 34.767 17.702 1.00 97.12 81 LYS A C 1
ATOM 629 O O . LYS A 1 81 ? -3.718 35.454 18.449 1.00 97.12 81 LYS A O 1
ATOM 634 N N . ALA A 1 82 ? -3.478 34.315 16.528 1.00 96.88 82 ALA A N 1
ATOM 635 C CA . ALA A 1 82 ? -4.808 34.625 15.996 1.00 96.88 82 ALA A CA 1
ATOM 636 C C . ALA A 1 82 ? -5.952 34.071 16.863 1.00 96.88 82 ALA A C 1
ATOM 638 O O . ALA A 1 82 ? -7.007 34.686 16.949 1.00 96.88 82 ALA A O 1
ATOM 639 N N . PHE A 1 83 ? -5.733 32.928 17.515 1.00 96.12 83 PHE A N 1
ATOM 640 C CA . PHE A 1 83 ? -6.687 32.304 18.435 1.00 96.12 83 PHE A CA 1
ATOM 641 C C . PHE A 1 83 ? -6.500 32.736 19.898 1.00 96.12 83 PHE A C 1
ATOM 643 O O . PHE A 1 83 ? -7.142 32.159 20.770 1.00 96.12 83 PHE A O 1
ATOM 650 N N . GLU A 1 84 ? -5.604 33.688 20.187 1.00 97.19 84 GLU A N 1
ATOM 651 C CA . GLU A 1 84 ? -5.279 34.127 21.555 1.00 97.19 84 GLU A CA 1
ATOM 652 C C . GLU A 1 84 ? -4.953 32.950 22.502 1.00 97.19 84 GLU A C 1
ATOM 654 O O . GLU A 1 84 ? -5.330 32.911 23.675 1.00 97.19 84 GLU A O 1
ATOM 659 N N . ALA A 1 85 ? -4.260 31.937 21.975 1.00 96.19 85 ALA A N 1
ATOM 660 C CA . ALA A 1 85 ? -3.991 30.701 22.693 1.00 96.19 85 ALA A CA 1
ATOM 661 C C . ALA A 1 85 ? -2.905 30.888 23.765 1.00 96.19 85 ALA A C 1
ATOM 663 O O . ALA A 1 85 ? -1.871 31.510 23.529 1.00 96.19 85 ALA A O 1
ATOM 664 N N . LYS A 1 86 ? -3.079 30.241 24.925 1.00 93.44 86 LYS A N 1
ATOM 665 C CA . LYS A 1 86 ? -2.075 30.205 26.013 1.00 93.44 86 LYS A CA 1
ATOM 666 C C . LYS A 1 86 ? -0.801 29.439 25.641 1.00 93.44 86 LYS A C 1
ATOM 668 O O . LYS A 1 86 ? 0.222 29.565 26.305 1.00 93.44 86 LYS A O 1
ATOM 673 N N . GLY A 1 87 ? -0.894 28.597 24.620 1.00 88.62 87 GLY A N 1
ATOM 674 C CA . GLY A 1 87 ? 0.152 27.714 24.125 1.00 88.62 87 GLY A CA 1
ATOM 675 C C . GLY A 1 87 ? -0.429 26.742 23.102 1.00 88.62 87 GLY A C 1
ATOM 676 O O . GLY A 1 87 ? -1.602 26.847 22.734 1.00 88.62 87 GLY A O 1
ATOM 677 N N . MET A 1 88 ? 0.366 25.769 22.664 1.00 91.56 88 MET A N 1
ATOM 678 C CA . MET A 1 88 ? -0.063 24.746 21.708 1.00 91.56 88 MET A CA 1
ATOM 679 C C . MET A 1 88 ? -0.127 23.368 22.367 1.00 91.56 88 MET A C 1
ATOM 681 O O . MET A 1 88 ? 0.622 23.069 23.292 1.00 91.56 88 MET A O 1
ATOM 685 N N . HIS A 1 89 ? -1.044 22.531 21.894 1.00 93.06 89 HIS A N 1
ATOM 686 C CA . HIS A 1 89 ? -1.168 21.131 22.280 1.00 93.06 89 HIS A CA 1
ATOM 687 C C . HIS A 1 89 ? -1.210 20.292 21.001 1.00 93.06 89 HIS A C 1
ATOM 689 O O . HIS A 1 89 ? -2.256 20.157 20.359 1.00 93.06 89 HIS A O 1
ATOM 695 N N . LEU A 1 90 ? -0.037 19.800 20.603 1.00 91.44 90 LEU A N 1
ATOM 696 C CA . LEU A 1 90 ? 0.177 19.014 19.389 1.00 91.44 90 LEU A CA 1
ATOM 697 C C . LEU A 1 90 ? 0.606 17.593 19.755 1.00 91.44 90 LEU A C 1
ATOM 699 O O . LEU A 1 90 ? 1.152 17.359 20.833 1.00 91.44 90 LEU A O 1
ATOM 703 N N . ASN A 1 91 ? 0.402 16.644 18.843 1.00 90.88 91 ASN A N 1
ATOM 704 C CA . ASN A 1 91 ? 0.845 15.265 19.030 1.00 90.88 91 ASN A CA 1
ATOM 705 C C . ASN A 1 91 ? 1.880 14.825 17.983 1.00 90.88 91 ASN A C 1
ATOM 707 O O . ASN A 1 91 ? 2.191 15.536 17.028 1.00 90.88 91 ASN A O 1
ATOM 711 N N . ARG A 1 92 ? 2.418 13.614 18.159 1.00 93.75 92 ARG A N 1
ATOM 712 C CA . ARG A 1 92 ? 3.444 13.038 17.278 1.00 93.75 92 ARG A CA 1
ATOM 713 C C . ARG A 1 92 ? 3.033 13.035 15.801 1.00 93.75 92 ARG A C 1
ATOM 715 O O . ARG A 1 92 ? 3.863 13.335 14.949 1.00 93.75 92 ARG A O 1
ATOM 722 N N . TRP A 1 93 ? 1.779 12.707 15.497 1.00 93.25 93 TRP A N 1
ATOM 723 C CA . TRP A 1 93 ? 1.289 12.648 14.118 1.00 93.25 93 TRP A CA 1
ATOM 724 C C . TRP A 1 93 ? 1.260 14.022 13.447 1.00 93.25 93 TRP A C 1
ATOM 726 O O . TRP A 1 93 ? 1.562 14.123 12.261 1.00 93.25 93 TRP A O 1
ATOM 736 N N . TRP A 1 94 ? 0.991 15.085 14.209 1.00 93.00 94 TRP A N 1
ATOM 737 C CA . TRP A 1 94 ? 1.123 16.451 13.707 1.00 93.00 94 TRP A CA 1
ATOM 738 C C . TRP A 1 94 ? 2.548 16.752 13.236 1.00 93.00 94 TRP A C 1
ATOM 740 O O . TRP A 1 94 ? 2.739 17.265 12.139 1.00 93.00 94 TRP A O 1
ATOM 750 N N . VAL A 1 95 ? 3.548 16.395 14.047 1.00 91.75 95 VAL A N 1
ATOM 751 C CA . VAL A 1 95 ? 4.970 16.637 13.746 1.00 91.75 95 VAL A CA 1
ATOM 752 C C . VAL A 1 95 ? 5.450 15.789 12.566 1.00 91.75 95 VAL A C 1
ATOM 754 O O . VAL A 1 95 ? 6.233 16.251 11.742 1.00 91.75 95 VAL A O 1
ATOM 757 N N . MET A 1 96 ? 4.964 14.549 12.470 1.00 90.50 96 MET A N 1
ATOM 758 C CA . MET A 1 96 ? 5.329 13.583 11.425 1.00 90.50 96 MET A CA 1
ATOM 759 C C . MET A 1 96 ? 4.602 13.785 10.087 1.00 90.50 96 MET A C 1
ATOM 761 O O . MET A 1 96 ? 4.723 12.944 9.199 1.00 90.50 96 MET A O 1
ATOM 765 N N . THR A 1 97 ? 3.837 14.863 9.940 1.00 91.94 97 THR A N 1
ATOM 766 C CA . THR A 1 97 ? 3.156 15.230 8.694 1.00 91.94 97 THR A CA 1
ATOM 767 C C . THR A 1 97 ? 3.596 16.626 8.264 1.00 91.94 97 THR A C 1
ATOM 769 O O . THR A 1 97 ? 3.866 17.465 9.129 1.00 91.94 97 THR A O 1
ATOM 772 N N . PRO A 1 98 ? 3.664 16.919 6.955 1.00 92.19 98 PRO A N 1
ATOM 773 C CA . PRO A 1 98 ? 4.108 18.226 6.487 1.00 92.19 98 PRO A CA 1
ATOM 774 C C . PRO A 1 98 ? 3.112 19.335 6.859 1.00 92.19 98 PRO A C 1
ATOM 776 O O . PRO A 1 98 ? 1.975 19.071 7.263 1.00 92.19 98 PRO A O 1
ATOM 779 N N . SER A 1 99 ? 3.538 20.595 6.766 1.00 89.94 99 SER A N 1
ATOM 780 C CA . SER A 1 99 ? 2.696 21.760 7.081 1.00 89.94 99 SER A CA 1
ATOM 781 C C . SER A 1 99 ? 1.495 21.921 6.140 1.00 89.94 99 SER A C 1
ATOM 783 O O . SER A 1 99 ? 0.475 22.472 6.542 1.00 89.94 99 SER A O 1
ATOM 785 N N . ASP A 1 100 ? 1.610 21.429 4.907 1.00 92.06 100 ASP A N 1
ATOM 786 C CA . ASP A 1 100 ? 0.568 21.420 3.874 1.00 92.06 100 ASP A CA 1
ATOM 787 C C . ASP A 1 100 ? -0.278 20.135 3.879 1.00 92.06 100 ASP A C 1
ATOM 789 O O . ASP A 1 100 ? -1.069 19.913 2.968 1.00 92.06 100 ASP A O 1
ATOM 793 N N . TRP A 1 101 ? -0.140 19.287 4.905 1.00 95.62 101 TRP A N 1
ATOM 794 C CA . TRP A 1 101 ? -0.957 18.086 5.040 1.00 95.62 101 TRP A CA 1
ATOM 795 C C . TRP A 1 101 ? -2.454 18.428 5.089 1.00 95.62 101 TRP A C 1
ATOM 797 O O . TRP A 1 101 ? -2.890 19.313 5.838 1.00 95.62 101 TRP A O 1
ATOM 807 N N . GLU A 1 102 ? -3.240 17.657 4.340 1.00 97.75 102 GLU A N 1
ATOM 808 C CA . GLU A 1 102 ? -4.699 17.701 4.327 1.00 97.75 102 GLU A CA 1
ATOM 809 C C . GLU A 1 102 ? -5.280 16.372 4.803 1.00 97.75 102 GLU A C 1
ATOM 811 O O . GLU A 1 102 ? -4.762 15.296 4.498 1.00 97.75 102 GLU A O 1
ATOM 816 N N . CYS A 1 103 ? -6.390 16.443 5.539 1.00 98.06 103 CYS A N 1
ATOM 817 C CA . CYS A 1 103 ? -7.089 15.245 5.982 1.00 98.06 103 CYS A CA 1
ATOM 818 C C . CYS A 1 103 ? -7.637 14.471 4.772 1.00 98.06 103 CYS A C 1
ATOM 820 O O . CYS A 1 103 ? -8.438 15.036 4.025 1.00 98.06 103 CYS A O 1
ATOM 822 N N . PRO A 1 104 ? -7.299 13.181 4.588 1.00 98.06 104 PRO A N 1
ATOM 823 C CA . PRO A 1 104 ? -7.775 12.425 3.435 1.00 98.06 104 PRO A CA 1
ATOM 824 C C . PRO A 1 104 ? -9.296 12.223 3.448 1.00 98.06 104 PRO A C 1
ATOM 826 O O . PRO A 1 104 ? -9.866 12.068 2.377 1.00 98.06 104 PRO A O 1
ATOM 829 N N . SER A 1 105 ? -9.962 12.326 4.603 1.00 98.00 105 SER A N 1
ATOM 830 C CA . SER A 1 105 ? -11.428 12.284 4.699 1.00 98.00 105 SER A CA 1
ATOM 831 C C . SER A 1 105 ? -12.076 13.634 4.376 1.00 98.00 105 SER A C 1
ATOM 833 O O . SER A 1 105 ? -12.658 13.806 3.312 1.00 98.00 105 SER A O 1
ATOM 835 N N . CYS A 1 106 ? -11.950 14.634 5.261 1.00 97.75 106 CYS A N 1
ATOM 836 C CA . CYS A 1 106 ? -12.664 15.914 5.111 1.00 97.75 106 CYS A CA 1
ATOM 837 C C . CYS A 1 106 ? -11.943 16.973 4.260 1.00 97.75 106 CYS A C 1
ATOM 839 O O . CYS A 1 106 ? -12.440 18.092 4.148 1.00 97.75 106 CYS A O 1
ATOM 841 N N . LYS A 1 107 ? -10.748 16.673 3.733 1.00 97.81 107 LYS A N 1
ATOM 842 C CA . LYS A 1 107 ? -9.913 17.559 2.892 1.00 97.81 107 LYS A CA 1
ATOM 843 C C . LYS A 1 107 ? -9.513 18.901 3.528 1.00 97.81 107 LYS A C 1
ATOM 845 O O . LYS A 1 107 ? -8.946 19.767 2.872 1.00 97.81 107 LYS A O 1
ATOM 850 N N . ARG A 1 108 ? -9.767 19.100 4.827 1.00 97.62 108 ARG A N 1
ATOM 851 C CA . ARG A 1 108 ? -9.293 20.278 5.568 1.00 97.62 108 ARG A CA 1
ATOM 852 C C . ARG A 1 108 ? -7.793 20.155 5.847 1.00 97.62 108 ARG A C 1
ATOM 854 O O . ARG A 1 108 ? -7.343 19.138 6.379 1.00 97.62 108 ARG A O 1
ATOM 861 N N . GLY A 1 109 ? -7.048 21.214 5.536 1.00 97.00 109 GLY A N 1
ATOM 862 C CA . GLY A 1 109 ? -5.640 21.368 5.909 1.00 97.00 109 GLY A CA 1
ATOM 863 C C . GLY A 1 109 ? -5.440 21.692 7.392 1.00 97.00 109 GLY A C 1
ATOM 864 O O . GLY A 1 109 ? -6.384 22.052 8.101 1.00 97.00 109 GLY A O 1
ATOM 865 N N . LYS A 1 110 ? -4.190 21.618 7.862 1.00 95.94 110 LYS A N 1
ATOM 866 C CA . LYS A 1 110 ? -3.811 21.877 9.265 1.00 95.94 110 LYS A CA 1
ATOM 867 C C . LYS A 1 110 ? -4.367 23.186 9.838 1.00 95.94 110 LYS A C 1
ATOM 869 O O . LYS A 1 110 ? -4.961 23.176 10.914 1.00 95.94 110 LYS A O 1
ATOM 874 N N . SER A 1 111 ? -4.267 24.295 9.106 1.00 96.00 111 SER A N 1
ATOM 875 C CA . SER A 1 111 ? -4.780 25.604 9.547 1.00 96.00 111 SER A CA 1
ATOM 876 C C . SER A 1 111 ? -6.298 25.641 9.772 1.00 96.00 111 SER A C 1
ATOM 878 O O . SER A 1 111 ? -6.777 26.450 10.562 1.00 96.00 111 SER A O 1
ATOM 880 N N . LYS A 1 112 ? -7.052 24.743 9.129 1.00 97.38 112 LYS A N 1
ATOM 881 C CA . LYS A 1 112 ? -8.521 24.664 9.187 1.00 97.38 112 LYS A CA 1
ATOM 882 C C . LYS A 1 112 ? -9.050 23.706 10.255 1.00 97.38 112 LYS A C 1
ATOM 884 O O . LYS A 1 112 ? -10.244 23.713 10.548 1.00 97.38 112 LYS A O 1
ATOM 889 N N . ILE A 1 113 ? -8.192 22.859 10.825 1.00 96.75 113 ILE A N 1
ATOM 890 C CA . ILE A 1 113 ? -8.587 21.862 11.836 1.00 96.75 113 ILE A CA 1
ATOM 891 C C . ILE A 1 113 ? -8.154 22.233 13.258 1.00 96.75 113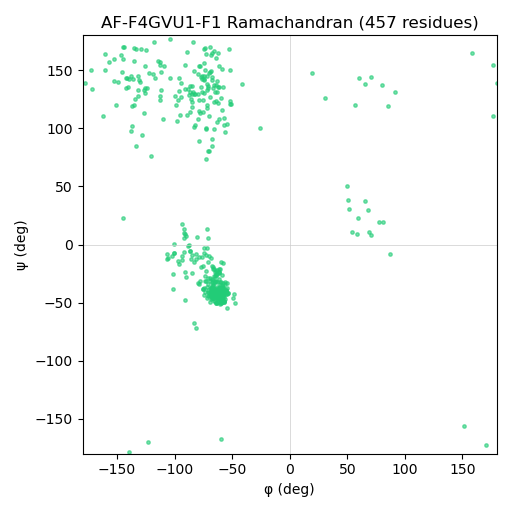 ILE A C 1
ATOM 893 O O . ILE A 1 113 ? -8.614 21.606 14.214 1.00 96.75 113 ILE A O 1
ATOM 897 N N . VAL A 1 114 ? -7.296 23.246 13.418 1.00 95.81 114 VAL A N 1
ATOM 898 C CA . VAL A 1 114 ? -6.921 23.747 14.746 1.00 95.81 114 VAL A CA 1
ATOM 899 C C . VAL A 1 114 ? -8.090 24.442 15.436 1.00 95.81 114 VAL A C 1
ATOM 901 O O . VAL A 1 114 ? -8.940 25.053 14.789 1.00 95.81 114 VAL A O 1
ATOM 904 N N . ARG A 1 115 ? -8.125 24.369 16.767 1.00 94.75 115 ARG A N 1
ATOM 905 C CA . ARG A 1 115 ? -9.100 25.071 17.618 1.00 94.75 115 ARG A CA 1
ATOM 906 C C . ARG A 1 115 ? -8.592 25.167 19.049 1.00 94.75 115 ARG A C 1
ATOM 908 O O . ARG A 1 115 ? -7.705 24.408 19.439 1.00 94.75 115 ARG A O 1
ATOM 915 N N . LEU A 1 116 ? -9.182 26.037 19.860 1.00 95.81 116 LEU A N 1
ATOM 916 C CA . LEU A 1 116 ? -8.892 26.053 21.292 1.00 95.81 116 LEU A CA 1
ATOM 917 C C . LEU A 1 116 ? -9.482 24.821 21.984 1.00 95.81 116 LEU A C 1
ATOM 919 O O . LEU A 1 116 ? -10.623 24.427 21.747 1.00 95.81 116 LEU A O 1
ATOM 923 N N . ASN A 1 117 ? -8.701 24.214 22.872 1.00 91.81 117 ASN A N 1
ATOM 924 C CA . ASN A 1 117 ? -9.214 23.222 23.808 1.00 91.81 117 ASN A CA 1
ATOM 925 C C . ASN A 1 117 ? -9.823 23.893 25.054 1.00 91.81 117 ASN A C 1
ATOM 927 O O . ASN A 1 117 ? -9.690 25.097 25.264 1.00 91.81 117 ASN A O 1
ATOM 931 N N . ARG A 1 118 ? -10.432 23.091 25.938 1.00 92.38 118 ARG A N 1
ATOM 932 C CA . ARG A 1 118 ? -11.057 23.566 27.191 1.00 92.38 118 ARG A CA 1
ATOM 933 C C . ARG A 1 118 ? -10.118 24.326 28.144 1.00 92.38 118 ARG A C 1
ATOM 935 O O . ARG A 1 118 ? -10.590 24.969 29.071 1.00 92.38 118 ARG A O 1
ATOM 942 N N . HIS A 1 119 ? -8.803 24.225 27.954 1.00 93.12 119 HIS A N 1
ATOM 943 C CA . HIS A 1 119 ? -7.789 24.906 28.761 1.00 93.12 119 HIS A CA 1
ATOM 944 C C . HIS A 1 119 ? -7.225 26.164 28.074 1.00 93.12 119 HIS A C 1
ATOM 946 O O . HIS A 1 119 ? -6.373 26.838 28.655 1.00 93.12 119 HIS A O 1
ATOM 952 N N . GLY A 1 120 ? -7.699 26.502 26.869 1.00 93.88 120 GLY A N 1
ATOM 953 C CA . GLY A 1 120 ? -7.245 27.658 26.093 1.00 93.88 120 GLY A CA 1
ATOM 954 C C . GLY A 1 120 ? -5.942 27.432 25.321 1.00 93.88 120 GLY A C 1
ATOM 955 O O . GLY A 1 120 ? -5.281 28.402 24.968 1.00 93.88 120 GLY A O 1
ATOM 956 N N . TYR A 1 121 ? -5.544 26.180 25.072 1.00 94.62 121 TYR A N 1
ATOM 957 C CA . TYR A 1 121 ? -4.405 25.857 24.201 1.00 94.62 121 TYR A CA 1
ATOM 958 C C . TYR A 1 121 ? -4.893 25.540 22.787 1.00 94.62 121 TYR A C 1
ATOM 960 O O . TYR A 1 121 ? -5.926 24.882 22.628 1.00 94.62 121 TYR A O 1
ATOM 968 N N . LEU A 1 122 ? -4.128 25.943 21.772 1.00 95.88 122 LEU A N 1
ATOM 969 C CA . LEU A 1 122 ? -4.393 25.611 20.375 1.00 95.88 122 LEU A CA 1
ATOM 970 C C . LEU A 1 122 ? -4.122 24.119 20.143 1.00 95.88 122 LEU A C 1
ATOM 972 O O . LEU A 1 122 ? -2.980 23.669 20.207 1.00 95.88 122 LEU A O 1
ATOM 976 N N . MET A 1 123 ? -5.176 23.347 19.904 1.00 94.19 123 MET A N 1
ATOM 977 C CA . MET A 1 123 ? -5.105 21.909 19.675 1.00 94.19 123 MET A CA 1
ATOM 978 C C . MET A 1 123 ? -4.868 21.610 18.195 1.00 94.19 123 MET A C 1
ATOM 980 O O . MET A 1 123 ? -5.637 22.053 17.344 1.00 94.19 123 MET A O 1
ATOM 984 N N . GLY A 1 124 ? -3.859 20.787 17.919 1.00 91.19 124 GLY A N 1
ATOM 985 C CA . GLY A 1 124 ? -3.586 20.206 16.606 1.00 91.19 124 GLY A CA 1
ATOM 986 C C . GLY A 1 124 ? -3.294 18.717 16.750 1.00 91.19 124 GLY A C 1
ATOM 987 O O . GLY A 1 124 ? -2.144 18.307 16.894 1.00 91.19 124 GLY A O 1
ATOM 988 N N . HIS A 1 125 ? -4.347 17.899 16.774 1.00 93.44 125 HIS A N 1
ATOM 989 C CA . HIS A 1 125 ? -4.240 16.450 16.951 1.00 93.44 125 HIS A CA 1
ATOM 990 C C . HIS A 1 125 ? -4.658 15.712 15.681 1.00 93.44 125 HIS A C 1
ATOM 992 O O . HIS A 1 125 ? -5.761 15.911 15.162 1.00 93.44 125 HIS A O 1
ATOM 998 N N . LEU A 1 126 ? -3.784 14.818 15.227 1.00 96.31 126 LEU A N 1
ATOM 999 C CA . LEU A 1 126 ? -4.073 13.847 14.174 1.00 96.31 126 LEU A CA 1
ATOM 1000 C C . LEU A 1 126 ? -4.080 12.434 14.762 1.00 96.31 126 LEU A C 1
ATOM 1002 O O . LEU A 1 126 ? -3.438 12.183 15.782 1.00 96.31 126 LEU A O 1
ATOM 1006 N N . HIS A 1 127 ? -4.797 11.511 14.141 1.00 97.12 127 HIS A N 1
ATOM 1007 C CA . HIS A 1 127 ? -4.954 10.144 14.625 1.00 97.12 127 HIS A CA 1
ATOM 1008 C C . HIS A 1 127 ? -4.652 9.167 13.503 1.00 97.12 127 HIS A C 1
ATOM 1010 O O . HIS A 1 127 ? -5.042 9.404 12.365 1.00 97.12 127 HIS A O 1
ATOM 1016 N N . GLU A 1 128 ? -3.959 8.081 13.828 1.00 97.19 128 GLU A N 1
ATOM 1017 C CA . GLU A 1 128 ? -3.959 6.905 12.967 1.00 97.19 128 GLU A CA 1
ATOM 1018 C C . GLU A 1 128 ? -5.335 6.256 13.095 1.00 97.19 128 GLU A C 1
ATOM 1020 O O . GLU A 1 128 ? -5.740 5.875 14.192 1.00 97.19 128 GLU A O 1
ATOM 1025 N N . HIS A 1 129 ? -6.056 6.208 11.984 1.00 97.31 129 HIS A N 1
ATOM 1026 C CA . HIS A 1 129 ? -7.333 5.532 11.856 1.00 97.31 129 HIS A CA 1
ATOM 1027 C C . HIS A 1 129 ? -7.105 4.179 11.205 1.00 97.31 129 HIS A C 1
ATOM 1029 O O . HIS A 1 129 ? -6.472 4.090 10.149 1.00 97.31 129 HIS A O 1
ATOM 1035 N N . HIS A 1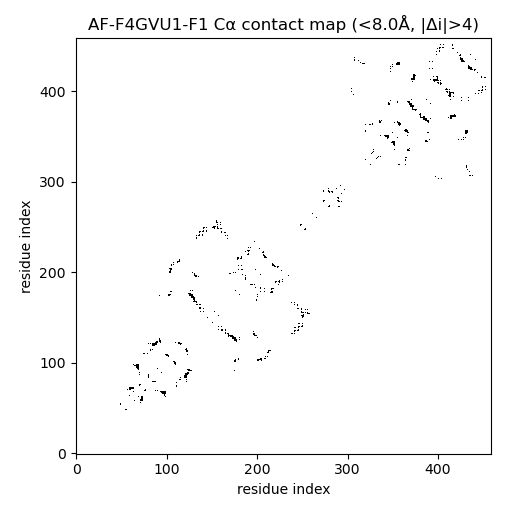 130 ? -7.612 3.134 11.843 1.00 95.56 130 HIS A N 1
ATOM 1036 C CA . HIS A 1 130 ? -7.404 1.752 11.439 1.00 95.56 130 HIS A CA 1
ATOM 1037 C C . HIS A 1 130 ? -8.711 0.969 11.492 1.00 95.56 130 HIS A C 1
ATOM 1039 O O . HIS A 1 130 ? -9.663 1.344 12.179 1.00 95.56 130 HIS A O 1
ATOM 1045 N N . ASP A 1 131 ? -8.761 -0.120 10.735 1.00 95.56 131 ASP A N 1
ATOM 1046 C CA . ASP A 1 131 ? -9.857 -1.080 10.805 1.00 95.56 131 ASP A CA 1
ATOM 1047 C C . ASP A 1 131 ? -9.697 -1.947 12.070 1.00 95.56 131 ASP A C 1
ATOM 1049 O O . ASP A 1 131 ? -8.621 -2.493 12.339 1.00 95.56 131 ASP A O 1
ATOM 1053 N N . HIS A 1 132 ? -10.766 -2.090 12.856 1.00 94.81 132 HIS A N 1
ATOM 1054 C CA . HIS A 1 132 ? -10.749 -2.845 14.112 1.00 94.81 132 HIS A CA 1
ATOM 1055 C C . HIS A 1 132 ? -10.665 -4.373 13.940 1.00 94.81 132 HIS A C 1
ATOM 1057 O O . HIS A 1 132 ? -10.544 -5.086 14.937 1.00 94.81 132 HIS A O 1
ATOM 1063 N N . MET A 1 133 ? -10.672 -4.912 12.714 1.00 94.06 133 MET A N 1
ATOM 1064 C CA . MET A 1 133 ? -10.536 -6.355 12.462 1.00 94.06 133 MET A CA 1
ATOM 1065 C C . MET A 1 133 ? -9.273 -6.956 13.085 1.00 94.06 133 MET A C 1
ATOM 1067 O O . MET A 1 133 ? -9.319 -8.054 13.640 1.00 94.06 133 MET A O 1
ATOM 1071 N N . GLN A 1 134 ? -8.145 -6.243 13.044 1.00 90.69 134 GLN A N 1
ATOM 1072 C CA . GLN A 1 134 ? -6.905 -6.737 13.643 1.00 90.69 134 GLN A CA 1
ATOM 1073 C C . GLN A 1 134 ? -7.024 -6.882 15.170 1.00 90.69 134 GLN A C 1
ATOM 1075 O O . GLN A 1 134 ? -6.567 -7.881 15.738 1.00 90.69 134 GLN A O 1
ATOM 1080 N N . ASP A 1 135 ? -7.636 -5.894 15.825 1.00 93.81 135 ASP A N 1
ATOM 1081 C CA . ASP A 1 135 ? -7.869 -5.900 17.270 1.00 93.81 135 ASP A CA 1
ATOM 1082 C C . ASP A 1 135 ? -8.833 -7.031 17.646 1.00 93.81 135 ASP A C 1
ATOM 1084 O O . ASP A 1 135 ? -8.567 -7.791 18.582 1.00 93.81 135 ASP A O 1
ATOM 1088 N N . LEU A 1 136 ? -9.885 -7.223 16.844 1.00 95.81 136 LEU A N 1
ATOM 1089 C CA . LEU A 1 136 ? -10.883 -8.265 17.052 1.00 95.81 136 LEU A CA 1
ATOM 1090 C C . LEU A 1 136 ? -10.294 -9.677 16.952 1.00 95.81 136 LEU A C 1
ATOM 1092 O O . LEU A 1 136 ? -10.620 -10.532 17.773 1.00 95.81 136 LEU A O 1
ATOM 1096 N N . VAL A 1 137 ? -9.381 -9.929 16.007 1.00 96.31 137 VAL A N 1
ATOM 1097 C CA . VAL A 1 137 ? -8.663 -11.215 15.934 1.00 96.31 137 VAL A CA 1
ATOM 1098 C C . VAL A 1 137 ? -7.902 -11.490 17.226 1.00 96.31 137 VAL A C 1
ATOM 1100 O O . VAL A 1 137 ? -7.941 -12.611 17.738 1.00 96.31 137 VAL A O 1
ATOM 1103 N N . ARG A 1 138 ? -7.224 -10.478 17.778 1.00 94.19 138 ARG A N 1
ATOM 1104 C CA . ARG A 1 138 ? -6.455 -10.622 19.019 1.00 94.19 138 ARG A CA 1
ATOM 1105 C C . ARG A 1 138 ? -7.365 -10.869 20.221 1.00 94.19 138 ARG A C 1
ATOM 1107 O O . ARG A 1 138 ? -7.077 -11.763 21.016 1.00 94.19 138 ARG A O 1
ATOM 1114 N N . GLU A 1 139 ? -8.446 -10.104 20.342 1.00 95.69 139 GLU A N 1
ATOM 1115 C CA . GLU A 1 139 ? -9.443 -10.275 21.401 1.00 95.69 139 GLU A CA 1
ATOM 1116 C C . GLU A 1 139 ? -10.053 -11.679 21.348 1.00 95.69 139 GLU A C 1
ATOM 1118 O O . GLU A 1 139 ? -10.061 -12.404 22.347 1.00 95.69 139 GLU A O 1
ATOM 1123 N N . ARG A 1 140 ? -10.495 -12.102 20.159 1.00 97.06 140 ARG A N 1
ATOM 1124 C CA . ARG A 1 140 ? -11.145 -13.394 19.962 1.00 97.06 140 ARG A CA 1
ATOM 1125 C C . ARG A 1 140 ? -10.202 -14.560 20.225 1.00 97.06 140 ARG A C 1
ATOM 1127 O O . ARG A 1 140 ? -10.598 -15.518 20.886 1.00 97.06 140 ARG A O 1
ATOM 1134 N N . PHE A 1 141 ? -8.949 -14.458 19.783 1.00 97.00 141 PHE A N 1
ATOM 1135 C CA . PHE A 1 141 ? -7.895 -15.412 20.127 1.00 97.00 141 PHE A CA 1
ATOM 1136 C C . PHE A 1 141 ? -7.714 -15.522 21.647 1.00 97.00 141 PHE A C 1
ATOM 1138 O O . PHE A 1 141 ? -7.712 -16.630 22.183 1.00 97.00 141 PHE A O 1
ATOM 1145 N N . GLY A 1 142 ? -7.612 -14.389 22.351 1.00 95.31 142 GLY A N 1
ATOM 1146 C CA . GLY A 1 142 ? -7.469 -14.363 23.808 1.00 95.31 142 GLY A CA 1
ATOM 1147 C C . GLY A 1 142 ? -8.645 -15.029 24.525 1.00 95.31 142 GLY A C 1
ATOM 1148 O O . GLY A 1 142 ? -8.439 -15.864 25.411 1.00 95.31 142 GLY A O 1
ATOM 1149 N N . ALA A 1 143 ? -9.873 -14.727 24.094 1.00 96.50 143 ALA A N 1
ATOM 1150 C CA . ALA A 1 143 ? -11.090 -15.329 24.630 1.00 96.50 143 ALA A CA 1
ATOM 1151 C C . ALA A 1 143 ? -11.138 -16.850 24.397 1.00 96.50 143 ALA A C 1
ATOM 1153 O O . ALA A 1 143 ? -11.348 -17.614 25.341 1.00 96.50 143 ALA A O 1
ATOM 1154 N N . LEU A 1 144 ? -10.891 -17.305 23.162 1.00 96.75 144 LEU A N 1
ATOM 1155 C CA . LEU A 1 144 ? -10.908 -18.729 22.803 1.00 96.75 144 LEU A CA 1
ATOM 1156 C C . LEU A 1 144 ? -9.783 -19.521 23.472 1.00 96.75 144 LEU A C 1
ATOM 1158 O O . LEU A 1 144 ? -9.989 -20.674 23.841 1.00 96.75 144 LEU A O 1
ATOM 1162 N N . SER A 1 145 ? -8.601 -18.926 23.631 1.00 95.38 145 SER A N 1
ATOM 1163 C CA . SER A 1 145 ? -7.476 -19.544 24.334 1.00 95.38 145 SER A CA 1
ATOM 1164 C C . SER A 1 145 ? -7.801 -19.739 25.819 1.00 95.38 145 SER A C 1
ATOM 1166 O O . SER A 1 145 ? -7.674 -20.845 26.342 1.00 95.38 145 SER A O 1
ATOM 1168 N N . THR A 1 146 ? -8.313 -18.694 26.481 1.00 94.81 146 THR A N 1
ATOM 1169 C CA . THR A 1 146 ? -8.608 -18.701 27.927 1.00 94.81 146 THR A CA 1
ATOM 1170 C C . THR A 1 146 ? -9.783 -19.608 28.290 1.00 94.81 146 THR A C 1
ATOM 1172 O O . THR A 1 146 ? -9.799 -20.197 29.367 1.00 94.81 146 THR A O 1
ATOM 1175 N N . ALA A 1 147 ? -10.763 -19.762 27.396 1.00 95.06 147 ALA A N 1
ATOM 1176 C CA . ALA A 1 147 ? -11.918 -20.631 27.621 1.00 95.06 147 ALA A CA 1
ATOM 1177 C C . ALA A 1 147 ? -11.581 -22.139 27.601 1.00 95.06 147 ALA A C 1
ATOM 1179 O O . ALA A 1 147 ? -12.429 -22.970 27.938 1.00 95.06 147 ALA A O 1
ATOM 1180 N N . ARG A 1 148 ? -10.367 -22.528 27.189 1.00 91.31 148 ARG A N 1
ATOM 1181 C CA . ARG A 1 148 ? -9.963 -23.937 27.089 1.00 91.31 148 ARG A CA 1
ATOM 1182 C C . ARG A 1 148 ? -9.584 -24.516 28.444 1.00 91.31 148 ARG A C 1
ATOM 1184 O O . ARG A 1 148 ? -8.939 -23.872 29.262 1.00 91.31 148 ARG A O 1
ATOM 1191 N N . LYS A 1 149 ? -9.876 -25.809 28.625 1.00 92.44 149 LYS A N 1
ATOM 1192 C CA . LYS A 1 149 ? -9.411 -26.590 29.788 1.00 92.44 149 LYS A CA 1
ATOM 1193 C C . LYS A 1 149 ? -7.884 -26.653 29.880 1.00 92.44 149 LYS A C 1
ATOM 1195 O O . LYS A 1 149 ? -7.332 -26.728 30.972 1.00 92.44 149 LYS A O 1
ATOM 1200 N N . THR A 1 150 ? -7.210 -26.648 28.733 1.00 92.50 150 THR A N 1
ATOM 1201 C CA . THR A 1 150 ? -5.752 -26.653 28.634 1.00 92.50 150 THR A CA 1
ATOM 1202 C C . THR A 1 150 ? -5.338 -25.664 27.557 1.00 92.50 150 THR A C 1
ATOM 1204 O O . THR A 1 150 ? -5.729 -25.802 26.397 1.00 92.50 150 THR A O 1
ATOM 1207 N N . VAL A 1 151 ? -4.561 -24.658 27.951 1.00 92.88 151 VAL A N 1
ATOM 1208 C CA . VAL A 1 151 ? -4.026 -23.650 27.036 1.00 92.88 151 VAL A CA 1
ATOM 1209 C C . VAL A 1 151 ? -2.822 -24.244 26.309 1.00 92.88 151 VAL A C 1
ATOM 1211 O O . VAL A 1 151 ? -1.815 -24.565 26.935 1.00 92.88 151 VAL A O 1
ATOM 1214 N N . VAL A 1 152 ? -2.943 -24.402 24.990 1.00 93.12 152 VAL A N 1
ATOM 1215 C CA . VAL A 1 152 ? -1.875 -24.907 24.103 1.00 93.12 152 VAL A CA 1
ATOM 1216 C C . VAL A 1 152 ? -1.252 -23.812 23.235 1.00 93.12 152 VAL A C 1
ATOM 1218 O O . VAL A 1 152 ? -0.218 -24.036 22.607 1.00 93.12 152 VAL A O 1
ATOM 1221 N N . ALA A 1 153 ? -1.885 -22.638 23.190 1.00 92.31 153 ALA A N 1
ATOM 1222 C CA . ALA A 1 153 ? -1.412 -21.484 22.446 1.00 92.31 153 ALA A CA 1
ATOM 1223 C C . ALA A 1 153 ? -0.176 -20.864 23.110 1.00 92.31 153 ALA A C 1
ATOM 1225 O O . ALA A 1 153 ? -0.120 -20.702 24.330 1.00 92.31 153 ALA A O 1
ATOM 1226 N N . ASP A 1 154 ? 0.793 -20.476 22.288 1.00 91.81 154 ASP A N 1
ATOM 1227 C CA . ASP A 1 154 ? 2.046 -19.871 22.719 1.00 91.81 154 ASP A CA 1
ATOM 1228 C C . ASP A 1 154 ? 2.269 -18.489 22.067 1.00 91.81 154 ASP A C 1
ATOM 1230 O O . ASP A 1 154 ? 1.397 -17.901 21.421 1.00 91.81 154 ASP A O 1
ATOM 1234 N N . LYS A 1 155 ? 3.480 -17.946 22.222 1.00 90.94 155 LYS A N 1
ATOM 1235 C CA . LYS A 1 155 ? 3.864 -16.666 21.612 1.00 90.94 155 LYS A CA 1
ATOM 1236 C C . LYS A 1 155 ? 3.879 -16.711 20.075 1.00 90.94 155 LYS A C 1
ATOM 1238 O O . LYS A 1 155 ? 3.817 -15.659 19.436 1.00 90.94 155 LYS A O 1
ATOM 1243 N N . LEU A 1 156 ? 4.034 -17.885 19.459 1.00 92.31 156 LEU A N 1
ATOM 1244 C CA . LEU A 1 156 ? 3.955 -18.037 18.005 1.00 92.31 156 LEU A CA 1
ATOM 1245 C C . LEU A 1 156 ? 2.505 -17.973 17.531 1.00 92.31 156 LEU A C 1
ATOM 1247 O O . LEU A 1 156 ? 2.256 -17.298 16.531 1.00 92.31 156 LEU A O 1
ATOM 1251 N N . ALA A 1 157 ? 1.571 -18.550 18.289 1.00 94.56 157 ALA A N 1
ATOM 1252 C CA . ALA A 1 157 ? 0.136 -18.434 18.037 1.00 94.56 157 ALA A CA 1
ATOM 1253 C C . ALA A 1 157 ? -0.352 -16.991 18.050 1.00 94.56 157 ALA A C 1
ATOM 1255 O O . ALA A 1 157 ? -1.024 -16.555 17.113 1.00 94.56 157 ALA A O 1
ATOM 1256 N N . GLU A 1 158 ? 0.076 -16.209 19.041 1.00 92.75 158 GLU A N 1
ATOM 1257 C CA . GLU A 1 158 ? -0.240 -14.780 19.089 1.00 92.75 158 GLU A CA 1
ATOM 1258 C C . GLU A 1 158 ? 0.316 -14.037 17.859 1.00 92.75 158 GLU A C 1
ATOM 1260 O O . GLU A 1 158 ? -0.390 -13.258 17.215 1.00 92.75 158 GLU A O 1
ATOM 1265 N N . LYS A 1 159 ? 1.572 -14.305 17.468 1.00 91.31 159 LYS A N 1
ATOM 1266 C CA . LYS A 1 159 ? 2.179 -13.690 16.272 1.00 91.31 159 LYS A CA 1
ATOM 1267 C C . LYS A 1 159 ? 1.453 -14.069 14.985 1.00 91.31 159 LYS A C 1
ATOM 1269 O O . LYS A 1 159 ? 1.318 -13.218 14.105 1.00 91.31 159 LYS A O 1
ATOM 1274 N N . PHE A 1 160 ? 1.030 -15.325 14.858 1.00 94.75 160 PHE A N 1
ATOM 1275 C CA . PHE A 1 160 ? 0.239 -15.792 13.726 1.00 94.75 160 PHE A CA 1
ATOM 1276 C C . PHE A 1 160 ? -1.087 -15.031 13.644 1.00 94.75 160 PHE A C 1
ATOM 1278 O O . PHE A 1 160 ? -1.368 -14.444 12.599 1.00 94.75 160 PHE A O 1
ATOM 1285 N N . ALA A 1 161 ? -1.837 -14.959 14.748 1.00 94.00 161 ALA A N 1
ATOM 1286 C CA . ALA A 1 161 ? -3.113 -14.250 14.820 1.00 94.00 161 ALA A CA 1
ATOM 1287 C C . ALA A 1 161 ? -2.963 -12.770 14.425 1.00 94.00 161 ALA A C 1
ATOM 1289 O O . ALA A 1 161 ? -3.663 -12.286 13.537 1.00 94.00 161 ALA A O 1
ATOM 1290 N N . VAL A 1 162 ? -1.977 -12.068 14.998 1.00 89.25 162 VAL A N 1
ATOM 1291 C CA . VAL A 1 162 ? -1.698 -10.655 14.678 1.00 89.25 162 VAL A CA 1
ATOM 1292 C C . VAL A 1 162 ? -1.339 -10.463 13.204 1.00 89.25 162 VAL A C 1
ATOM 1294 O O . VAL A 1 162 ? -1.789 -9.501 12.585 1.00 89.25 162 VAL A O 1
ATOM 1297 N N . ARG A 1 163 ? -0.533 -11.364 12.627 1.00 90.00 163 ARG A N 1
ATOM 1298 C CA . ARG A 1 163 ? -0.128 -11.290 11.217 1.00 90.00 163 ARG A CA 1
ATOM 1299 C C . ARG A 1 163 ? -1.301 -11.544 10.275 1.00 90.00 163 ARG A C 1
ATOM 1301 O O . ARG A 1 163 ? -1.419 -10.845 9.275 1.00 90.00 163 ARG A O 1
ATOM 1308 N N . ALA A 1 164 ? -2.125 -12.544 10.571 1.00 92.69 164 ALA A N 1
ATOM 1309 C CA . ALA A 1 164 ? -3.289 -12.887 9.765 1.00 92.69 164 ALA A CA 1
ATOM 1310 C C . ALA A 1 164 ? -4.359 -11.785 9.823 1.00 92.69 164 ALA A C 1
ATOM 1312 O O . ALA A 1 164 ? -4.935 -11.454 8.791 1.00 92.69 164 ALA A O 1
ATOM 1313 N N . GLY A 1 165 ? -4.547 -11.152 10.988 1.00 91.88 165 GLY A N 1
ATOM 1314 C CA . GLY A 1 165 ? -5.510 -10.063 11.170 1.00 91.88 165 GLY A CA 1
ATOM 1315 C C . GLY A 1 165 ? -5.269 -8.848 10.271 1.00 91.88 165 GLY A C 1
ATOM 1316 O O . GLY A 1 165 ? -6.235 -8.254 9.806 1.00 91.88 165 GLY A O 1
ATOM 1317 N N . TYR A 1 166 ? -4.012 -8.529 9.931 1.00 90.88 166 TYR A N 1
ATOM 1318 C CA . TYR A 1 166 ? -3.713 -7.472 8.951 1.00 90.88 166 TYR A CA 1
ATOM 1319 C C . TYR A 1 166 ? -4.365 -7.720 7.585 1.00 90.88 166 TYR A C 1
ATOM 1321 O O . TYR A 1 166 ? -4.746 -6.770 6.913 1.00 90.88 166 TYR A O 1
ATOM 1329 N N . GLY A 1 167 ? -4.505 -8.983 7.170 1.00 92.75 167 GLY A N 1
ATOM 1330 C CA . GLY A 1 167 ? -5.119 -9.336 5.889 1.00 92.75 167 GLY A CA 1
ATOM 1331 C C . GLY A 1 167 ? -6.641 -9.179 5.853 1.00 92.75 167 GLY A C 1
ATOM 1332 O O . GLY A 1 167 ? -7.223 -9.342 4.786 1.00 92.75 167 GLY A O 1
ATOM 1333 N N . LEU A 1 168 ? -7.283 -8.893 6.992 1.00 95.44 168 LEU A N 1
ATOM 1334 C CA . LEU A 1 168 ? -8.737 -8.727 7.101 1.00 95.44 168 LEU A CA 1
ATOM 1335 C C . LEU A 1 168 ? -9.183 -7.256 7.143 1.00 95.44 168 LEU A C 1
ATOM 1337 O O . LEU A 1 168 ? -10.385 -6.983 7.125 1.00 95.44 168 LEU A O 1
ATOM 1341 N N . ALA A 1 169 ? -8.246 -6.309 7.220 1.00 94.50 169 ALA A N 1
ATOM 1342 C CA . ALA A 1 169 ? -8.568 -4.887 7.202 1.00 94.50 169 ALA A CA 1
ATOM 1343 C C . ALA A 1 169 ? -9.191 -4.488 5.851 1.00 94.50 169 ALA A C 1
ATOM 1345 O O . ALA A 1 169 ? -8.714 -4.910 4.798 1.00 94.50 169 ALA A O 1
ATOM 1346 N N . ALA A 1 170 ? -10.252 -3.673 5.871 1.00 94.62 170 ALA A N 1
ATOM 1347 C CA . ALA A 1 170 ? -10.858 -3.144 4.644 1.00 94.62 170 ALA A CA 1
ATOM 1348 C C . ALA A 1 170 ? -10.000 -2.062 3.975 1.00 94.62 170 ALA A C 1
ATOM 1350 O O . ALA A 1 170 ? -10.150 -1.816 2.781 1.00 94.62 170 ALA A O 1
ATOM 1351 N N . TYR A 1 171 ? -9.129 -1.403 4.737 1.00 95.25 171 TYR A N 1
ATOM 1352 C CA . TYR A 1 171 ? -8.318 -0.282 4.280 1.00 95.25 171 TYR A CA 1
ATOM 1353 C C . TYR A 1 171 ? -7.009 -0.186 5.073 1.00 95.25 171 TYR A C 1
ATOM 1355 O O . TYR A 1 171 ? -6.896 -0.709 6.184 1.00 95.25 171 TYR A O 1
ATOM 1363 N N . ASP A 1 172 ? -6.023 0.502 4.497 1.00 94.44 172 ASP A N 1
ATOM 1364 C CA . ASP A 1 172 ? -4.733 0.754 5.139 1.00 94.44 172 ASP A CA 1
ATOM 1365 C C . ASP A 1 172 ? -4.855 1.773 6.280 1.00 94.44 172 ASP A C 1
ATOM 1367 O O . ASP A 1 172 ? -5.588 2.764 6.186 1.00 94.44 172 ASP A O 1
ATOM 1371 N N . ASN A 1 173 ? -4.062 1.578 7.338 1.00 95.69 173 ASN A N 1
ATOM 1372 C CA . ASN A 1 173 ? -3.934 2.550 8.420 1.00 95.69 173 ASN A CA 1
ATOM 1373 C C . ASN A 1 173 ? -3.601 3.936 7.859 1.00 95.69 173 ASN A C 1
ATOM 1375 O O . ASN A 1 173 ? -2.594 4.124 7.173 1.00 95.69 173 ASN A O 1
ATOM 1379 N N . THR A 1 174 ? -4.438 4.917 8.182 1.00 97.19 174 THR A N 1
ATOM 1380 C CA . THR A 1 174 ? -4.375 6.241 7.567 1.00 97.19 174 THR A CA 1
ATOM 1381 C C . THR A 1 174 ? -4.413 7.321 8.634 1.00 97.19 174 THR A C 1
ATOM 1383 O O . THR A 1 174 ? -5.255 7.300 9.526 1.00 97.19 174 THR A O 1
ATOM 1386 N N . VAL A 1 175 ? -3.516 8.305 8.547 1.00 98.12 175 VAL A N 1
ATOM 1387 C CA . VAL A 1 175 ? -3.561 9.466 9.443 1.00 98.12 175 VAL A CA 1
ATOM 1388 C C . VAL A 1 175 ? -4.701 10.392 9.012 1.00 98.12 175 VAL A C 1
ATOM 1390 O O . VAL A 1 175 ? -4.723 10.842 7.869 1.00 98.12 175 VAL A O 1
ATOM 1393 N N . ILE A 1 176 ? -5.624 10.698 9.925 1.00 98.44 176 ILE A N 1
ATOM 1394 C CA . ILE A 1 176 ? -6.763 11.610 9.729 1.00 98.44 176 ILE A CA 1
ATOM 1395 C C . ILE A 1 176 ? -6.839 12.654 10.852 1.00 98.44 176 ILE A C 1
ATOM 1397 O O . ILE A 1 176 ? -6.154 12.556 11.873 1.00 98.44 176 ILE A O 1
ATOM 1401 N N . CYS A 1 177 ? -7.667 13.688 10.686 1.00 97.75 177 CYS A N 1
ATOM 1402 C CA . CYS A 1 177 ? -7.860 14.689 11.737 1.00 97.75 177 CYS A CA 1
ATOM 1403 C C . CYS A 1 177 ? -8.716 14.141 12.892 1.00 97.75 177 CYS A C 1
ATOM 1405 O O . CYS A 1 177 ? -9.533 13.236 12.709 1.00 97.75 177 CYS A O 1
ATOM 1407 N N . SER A 1 178 ? -8.564 14.726 14.085 1.00 96.44 178 SER A N 1
ATOM 1408 C CA . SER A 1 178 ? -9.308 14.306 15.284 1.00 96.44 178 SER A CA 1
ATOM 1409 C C . SER A 1 178 ? -10.833 14.334 15.106 1.00 96.44 178 SER A C 1
ATOM 1411 O O . SER A 1 178 ? -11.533 13.479 15.645 1.00 96.44 178 SER A O 1
ATOM 1413 N N . ASP A 1 179 ? -11.354 15.264 14.302 1.00 97.06 179 ASP A N 1
ATOM 1414 C CA . ASP A 1 179 ? -12.796 15.365 14.056 1.00 97.06 179 ASP A CA 1
ATOM 1415 C C . ASP A 1 179 ? -13.315 14.215 13.192 1.00 97.06 179 ASP A C 1
ATOM 1417 O O . ASP A 1 179 ? -14.370 13.673 13.498 1.00 97.06 179 ASP A O 1
ATOM 1421 N N . CYS A 1 180 ? -12.581 13.811 12.148 1.00 98.12 180 CYS A N 1
ATOM 1422 C CA . CYS A 1 180 ? -12.941 12.652 11.322 1.00 98.12 180 CYS A CA 1
ATOM 1423 C C . CYS A 1 180 ? -12.835 11.346 12.119 1.00 98.12 180 CYS A C 1
ATOM 1425 O O . CYS A 1 180 ? -13.722 10.505 12.034 1.00 98.12 180 CYS A O 1
ATOM 1427 N N . ASN A 1 181 ? -11.806 11.209 12.962 1.00 97.44 181 ASN A N 1
ATOM 1428 C CA . ASN A 1 181 ? -11.670 10.046 13.843 1.00 97.44 181 ASN A CA 1
ATOM 1429 C C . ASN A 1 181 ? -12.846 9.928 14.820 1.00 97.44 181 ASN A C 1
ATOM 1431 O O . ASN A 1 181 ? -13.305 8.837 15.141 1.00 97.44 181 ASN A O 1
ATOM 1435 N N . ARG A 1 182 ? -13.340 11.062 15.321 1.00 96.88 182 ARG A N 1
ATOM 1436 C CA . ARG A 1 182 ? -14.545 11.087 16.148 1.00 96.88 182 ARG A CA 1
ATOM 1437 C C . ARG A 1 182 ? -15.809 10.796 15.333 1.00 96.88 182 ARG A C 1
ATOM 1439 O O . ARG A 1 182 ? -16.684 10.092 15.831 1.00 96.88 182 ARG A O 1
ATOM 1446 N N . ALA A 1 183 ? -15.890 11.323 14.113 1.00 97.81 183 ALA A N 1
ATOM 1447 C CA . ALA A 1 183 ? -17.031 11.149 13.223 1.00 97.81 183 ALA A CA 1
ATOM 1448 C C . ALA A 1 183 ? -17.330 9.675 12.928 1.00 97.81 183 ALA A C 1
ATOM 1450 O O . ALA A 1 183 ? -18.498 9.312 12.925 1.00 97.81 183 ALA A O 1
ATOM 1451 N N . ASP A 1 184 ? -16.308 8.824 12.773 1.00 97.81 184 ASP A N 1
ATOM 1452 C CA . ASP A 1 184 ? -16.487 7.367 12.668 1.00 97.81 184 ASP A CA 1
ATOM 1453 C C . ASP A 1 184 ? -17.291 6.812 13.858 1.00 97.81 184 ASP A C 1
ATOM 1455 O O . ASP A 1 184 ? -18.351 6.214 13.689 1.00 97.81 184 ASP A O 1
ATOM 1459 N N . GLY A 1 185 ? -16.845 7.084 15.088 1.00 96.50 185 GLY A N 1
ATOM 1460 C CA . GLY A 1 185 ? -17.526 6.620 16.299 1.00 96.50 185 GLY A CA 1
ATOM 1461 C C . GLY A 1 185 ? -18.952 7.159 16.459 1.00 96.50 185 GLY A C 1
ATOM 1462 O O . GLY A 1 185 ? -19.831 6.438 16.936 1.00 96.50 185 GLY A O 1
ATOM 1463 N N . ASP A 1 186 ? -19.191 8.411 16.068 1.00 97.50 186 ASP A N 1
ATOM 1464 C CA . ASP A 1 186 ? -20.513 9.036 16.145 1.00 97.50 186 ASP A CA 1
ATOM 1465 C C . ASP A 1 186 ? -21.456 8.485 15.050 1.00 97.50 186 ASP A C 1
ATOM 1467 O O . ASP A 1 186 ? -22.600 8.134 15.349 1.00 97.50 186 ASP A O 1
ATOM 1471 N N . ALA A 1 187 ? -20.964 8.283 13.823 1.00 97.88 187 ALA A N 1
ATOM 1472 C CA . ALA A 1 187 ? -21.709 7.668 12.723 1.00 97.88 187 ALA A CA 1
ATOM 1473 C C . ALA A 1 187 ? -22.102 6.214 13.021 1.00 97.88 187 ALA A C 1
ATOM 1475 O O . ALA A 1 187 ? -23.242 5.826 12.770 1.00 97.88 187 ALA A O 1
ATOM 1476 N N . LYS A 1 188 ? -21.212 5.422 13.636 1.00 97.12 188 LYS A N 1
ATOM 1477 C CA . LYS A 1 188 ? -21.512 4.036 14.048 1.00 97.12 188 LYS A CA 1
ATOM 1478 C C . LYS A 1 188 ? -22.717 3.944 14.979 1.00 97.12 188 LYS A C 1
ATOM 1480 O O . LYS A 1 188 ? -23.580 3.088 14.803 1.00 97.12 188 LYS A O 1
ATOM 1485 N N . LYS A 1 189 ? -22.814 4.867 15.941 1.00 97.00 189 LYS A N 1
ATOM 1486 C CA . LYS A 1 189 ? -23.956 4.944 16.864 1.00 97.00 189 LYS A CA 1
ATOM 1487 C C . LYS A 1 189 ? -25.240 5.355 16.150 1.00 97.00 189 LYS A C 1
ATOM 1489 O O . LYS A 1 189 ? -26.292 4.800 16.447 1.00 97.00 189 LYS A O 1
ATOM 1494 N N . LEU A 1 190 ? -25.160 6.323 15.236 1.00 97.06 190 LEU A N 1
ATOM 1495 C CA . LEU A 1 190 ? -26.324 6.836 14.508 1.00 97.06 190 LEU A CA 1
ATOM 1496 C C . LEU A 1 190 ? -26.906 5.814 13.527 1.00 97.06 190 LEU A C 1
ATOM 1498 O O . LEU A 1 190 ? -28.128 5.710 13.441 1.00 97.06 190 LEU A O 1
ATOM 1502 N N . ALA A 1 191 ? -26.039 5.076 12.830 1.00 96.81 191 ALA A N 1
ATOM 1503 C CA . ALA A 1 191 ? -26.409 4.056 11.850 1.00 96.81 191 ALA A CA 1
ATOM 1504 C C . ALA A 1 191 ? -26.652 2.663 12.466 1.00 96.81 191 ALA A C 1
ATOM 1506 O O . ALA A 1 191 ? -27.066 1.744 11.766 1.00 96.81 191 ALA A O 1
ATOM 1507 N N . GLY A 1 192 ? -26.394 2.480 13.767 1.00 96.38 192 GLY A N 1
ATOM 1508 C CA . GLY A 1 192 ? -26.603 1.199 14.451 1.00 96.38 192 GLY A CA 1
ATOM 1509 C C . GLY A 1 192 ? -25.690 0.080 13.940 1.00 96.38 192 GLY A C 1
ATOM 1510 O O . GLY A 1 192 ? -26.124 -1.067 13.824 1.00 96.38 192 GLY A O 1
ATOM 1511 N N . THR A 1 193 ? -24.441 0.406 13.603 1.00 96.81 193 THR A N 1
ATOM 1512 C CA . THR A 1 193 ? -23.496 -0.568 13.046 1.00 96.81 193 THR A CA 1
ATOM 1513 C C . THR A 1 193 ? -22.979 -1.540 14.109 1.00 96.81 193 THR A C 1
ATOM 1515 O O . THR A 1 193 ? -23.143 -1.349 15.318 1.00 96.81 193 THR A O 1
ATOM 1518 N N . HIS A 1 194 ? -22.302 -2.598 13.661 1.00 95.75 194 HIS A N 1
ATOM 1519 C CA . HIS A 1 194 ? -21.576 -3.477 14.571 1.00 95.75 194 HIS A CA 1
ATOM 1520 C C . HIS A 1 194 ? -20.440 -2.710 15.295 1.00 95.75 194 HIS A C 1
ATOM 1522 O O . HIS A 1 194 ? -19.730 -1.946 14.641 1.00 95.75 194 HIS A O 1
ATOM 1528 N N . PRO A 1 195 ? -20.174 -2.940 16.600 1.00 92.06 195 PRO A N 1
ATOM 1529 C CA . PRO A 1 195 ? -19.164 -2.183 17.358 1.00 92.06 195 PRO A CA 1
ATOM 1530 C C . PRO A 1 195 ? -17.747 -2.207 16.764 1.00 92.06 195 PRO A C 1
ATOM 1532 O O . PRO A 1 195 ? -17.030 -1.213 16.839 1.00 92.06 195 PRO A O 1
ATOM 1535 N N . ASN A 1 196 ? -17.372 -3.332 16.148 1.00 94.31 196 ASN A N 1
ATOM 1536 C CA . ASN A 1 196 ? -16.069 -3.530 15.494 1.00 94.31 196 ASN A CA 1
ATOM 1537 C C . ASN A 1 196 ? -16.052 -3.143 14.008 1.00 94.31 196 ASN A C 1
ATOM 1539 O O . ASN A 1 196 ? -15.086 -3.437 13.312 1.00 94.31 196 ASN A O 1
ATOM 1543 N N . PHE A 1 197 ? -17.128 -2.546 13.497 1.00 96.31 197 PHE A N 1
ATOM 1544 C CA . PHE A 1 197 ? -17.101 -1.918 12.183 1.00 96.31 197 PHE A CA 1
ATOM 1545 C C . PHE A 1 197 ? -16.308 -0.607 12.256 1.00 96.31 197 PHE A C 1
ATOM 1547 O O . PHE A 1 197 ? -16.294 0.061 13.295 1.00 96.31 197 PHE A O 1
ATOM 1554 N N . SER A 1 198 ? -15.681 -0.237 11.146 1.00 96.56 198 SER A N 1
ATOM 1555 C CA . SER A 1 198 ? -15.029 1.057 10.964 1.00 96.56 198 SER A CA 1
ATOM 1556 C C . SER A 1 198 ? -15.263 1.529 9.535 1.00 96.56 198 SER A C 1
ATOM 1558 O O . SER A 1 198 ? -15.095 0.743 8.601 1.00 96.56 198 SER A O 1
ATOM 1560 N N . TYR A 1 199 ? -15.624 2.800 9.369 1.00 98.25 199 TYR A N 1
ATOM 1561 C CA . TYR A 1 199 ? -15.691 3.436 8.056 1.00 98.25 199 TYR A CA 1
ATOM 1562 C C . TYR A 1 199 ? -14.273 3.775 7.584 1.00 98.25 199 TYR A C 1
ATOM 1564 O O . TYR A 1 199 ? -13.467 4.307 8.348 1.00 98.25 199 TYR A O 1
ATOM 1572 N N . SER A 1 200 ? -13.954 3.498 6.326 1.00 97.88 200 SER A N 1
ATOM 1573 C CA . SER A 1 200 ? -12.702 3.918 5.693 1.00 97.88 200 SER A CA 1
ATOM 1574 C C . SER A 1 200 ? -12.596 5.449 5.605 1.00 97.88 200 SER A C 1
ATOM 1576 O O . SER A 1 200 ? -13.607 6.153 5.665 1.00 97.88 200 SER A O 1
ATOM 1578 N N . PRO A 1 201 ? -11.386 6.015 5.431 1.00 98.31 201 PRO A N 1
ATOM 1579 C CA . PRO A 1 201 ? -11.222 7.459 5.293 1.00 98.31 201 PRO A CA 1
ATOM 1580 C C . PRO A 1 201 ? -12.068 8.085 4.177 1.00 98.31 201 PRO A C 1
ATOM 1582 O O . PRO A 1 201 ? -12.575 9.190 4.376 1.00 98.31 201 PRO A O 1
ATOM 1585 N N . ASP A 1 202 ? -12.228 7.393 3.047 1.00 98.00 202 ASP A N 1
ATOM 1586 C CA . ASP A 1 202 ? -13.038 7.867 1.922 1.00 98.00 202 ASP A CA 1
ATOM 1587 C C . ASP A 1 202 ? -14.534 7.837 2.263 1.00 98.00 202 ASP A C 1
ATOM 1589 O O . ASP A 1 202 ? -15.224 8.829 2.039 1.00 98.00 202 ASP A O 1
ATOM 1593 N N . GLU A 1 203 ? -15.015 6.766 2.902 1.00 98.38 203 GLU A N 1
ATOM 1594 C CA . GLU A 1 203 ? -16.403 6.660 3.381 1.00 98.38 203 GLU A CA 1
ATOM 1595 C C . GLU A 1 203 ? -16.732 7.729 4.430 1.00 98.38 203 GLU A C 1
ATOM 1597 O O . GLU A 1 203 ? -17.788 8.354 4.357 1.00 98.38 203 GLU A O 1
ATOM 1602 N N . ILE A 1 204 ? -15.811 8.016 5.363 1.00 98.62 204 ILE A N 1
ATOM 1603 C CA . ILE A 1 204 ? -15.962 9.136 6.309 1.00 98.62 204 ILE A CA 1
ATOM 1604 C C . ILE A 1 204 ? -16.140 10.451 5.547 1.00 98.62 204 ILE A C 1
ATOM 1606 O O . ILE A 1 204 ? -16.977 11.270 5.919 1.00 98.62 204 ILE A O 1
ATOM 1610 N N . GLY A 1 205 ? -15.380 10.654 4.468 1.00 98.00 205 GLY A N 1
ATOM 1611 C CA . GLY A 1 205 ? -15.491 11.834 3.612 1.00 98.00 205 GLY A CA 1
ATOM 1612 C C . GLY A 1 205 ? -16.876 12.027 2.983 1.00 98.00 205 GLY A C 1
ATOM 1613 O O . GLY A 1 205 ? -17.249 13.168 2.720 1.00 98.00 205 GLY A O 1
ATOM 1614 N N . CYS A 1 206 ? -17.647 10.954 2.784 1.00 98.19 206 CYS A N 1
ATOM 1615 C CA . CYS A 1 206 ? -18.985 11.012 2.192 1.00 98.19 206 CYS A CA 1
ATOM 1616 C C . CYS A 1 206 ? -20.043 11.576 3.149 1.00 98.19 206 CYS A C 1
ATOM 1618 O O . CYS A 1 206 ? -20.918 12.313 2.704 1.00 98.19 206 CYS A O 1
ATOM 1620 N N . PHE A 1 207 ? -19.965 11.265 4.448 1.00 98.38 207 PHE A N 1
ATOM 1621 C CA . PHE A 1 207 ? -21.011 11.639 5.410 1.00 98.38 207 PHE A CA 1
ATOM 1622 C C . PHE A 1 207 ? -20.636 12.788 6.357 1.00 98.38 207 PHE A C 1
ATOM 1624 O O . PHE A 1 207 ? -21.485 13.250 7.120 1.00 98.38 207 PHE A O 1
ATOM 1631 N N . VAL A 1 208 ? -19.383 13.258 6.374 1.00 98.25 208 VAL A N 1
ATOM 1632 C CA . VAL A 1 208 ? -18.991 14.376 7.250 1.00 98.25 208 VAL A CA 1
ATOM 1633 C C . VAL A 1 208 ? -19.290 15.734 6.629 1.00 98.25 208 VAL A C 1
ATOM 1635 O O . VAL A 1 208 ? -18.820 16.076 5.548 1.00 98.25 208 VAL A O 1
ATOM 1638 N N . ILE A 1 209 ? -19.967 16.584 7.394 1.00 96.94 209 ILE A N 1
ATOM 1639 C CA . ILE A 1 209 ? -20.162 17.992 7.056 1.00 96.94 209 ILE A CA 1
ATOM 1640 C C . ILE A 1 209 ? -19.105 18.799 7.819 1.00 96.94 209 ILE A C 1
ATOM 1642 O O . ILE A 1 209 ? -19.121 18.929 9.049 1.00 96.94 209 ILE A O 1
ATOM 1646 N N . ALA A 1 210 ? -18.103 19.284 7.087 1.00 95.81 210 ALA A N 1
ATOM 1647 C CA . ALA A 1 210 ? -16.931 19.946 7.648 1.00 95.81 210 ALA A CA 1
ATOM 1648 C C . ALA A 1 210 ? -17.122 21.455 7.833 1.00 95.81 210 ALA A C 1
ATOM 1650 O O . ALA A 1 210 ? -17.559 22.154 6.924 1.00 95.81 210 ALA A O 1
ATOM 1651 N N . LYS A 1 211 ? -16.727 21.962 9.009 1.00 95.56 211 LYS A N 1
ATOM 1652 C CA . LYS A 1 211 ? -16.654 23.396 9.320 1.00 95.56 211 LYS A CA 1
ATOM 1653 C C . LYS A 1 211 ? -15.255 23.736 9.820 1.00 95.56 211 LYS A C 1
ATOM 1655 O O . LYS A 1 211 ? -14.714 23.046 10.689 1.00 95.56 211 LYS A O 1
ATOM 1660 N N . ASP A 1 212 ? -14.654 24.775 9.258 1.00 97.00 212 ASP A N 1
ATOM 1661 C CA . ASP A 1 212 ? -13.298 25.192 9.612 1.00 97.00 212 ASP A CA 1
ATOM 1662 C C . ASP A 1 212 ? -13.260 25.717 11.054 1.00 97.00 212 ASP A C 1
ATOM 1664 O O . ASP A 1 212 ? -14.150 26.445 11.489 1.00 97.00 212 ASP A O 1
ATOM 1668 N N . ASN A 1 213 ? -12.247 25.287 11.811 1.00 95.12 213 ASN A N 1
ATOM 1669 C CA . ASN A 1 213 ? -11.914 25.729 13.170 1.00 95.12 213 ASN A CA 1
ATOM 1670 C C . ASN A 1 213 ? -13.036 25.655 14.231 1.00 95.12 213 ASN A C 1
ATOM 1672 O O . ASN A 1 213 ? -12.865 26.162 15.339 1.00 95.12 213 ASN A O 1
ATOM 1676 N N . PHE A 1 214 ? -14.165 25.007 13.931 1.00 89.44 214 PHE A N 1
ATOM 1677 C CA . PHE A 1 214 ? -15.354 25.026 14.785 1.00 89.44 214 PHE A CA 1
ATOM 1678 C C . PHE A 1 214 ? -15.378 23.881 15.806 1.00 89.44 214 PHE A C 1
ATOM 1680 O O . PHE A 1 214 ? -15.606 24.102 16.994 1.00 89.44 214 PHE A O 1
ATOM 1687 N N . GLY A 1 215 ? -15.112 22.645 15.373 1.00 83.75 215 GLY A N 1
ATOM 1688 C CA . GLY A 1 215 ? -15.208 21.474 16.244 1.00 83.75 215 GLY A CA 1
ATOM 1689 C C . GLY A 1 215 ? -15.561 20.184 15.500 1.00 83.75 215 GLY A C 1
ATOM 1690 O O . GLY A 1 215 ? -15.279 20.084 14.305 1.00 83.75 215 GLY A O 1
ATOM 1691 N N . PRO A 1 216 ? -16.149 19.198 16.209 1.00 92.38 216 PRO A N 1
ATOM 1692 C CA . PRO A 1 216 ? -16.581 17.929 15.628 1.00 92.38 216 PRO A CA 1
ATOM 1693 C C . PRO A 1 216 ? -17.476 18.110 14.400 1.00 92.38 216 PRO A C 1
ATOM 1695 O O . PRO A 1 216 ? -18.222 19.085 14.305 1.00 92.38 216 PRO A O 1
ATOM 1698 N N . HIS A 1 217 ? -17.411 17.147 13.483 1.00 96.56 217 HIS A N 1
ATOM 1699 C CA . HIS A 1 217 ? -18.247 17.132 12.288 1.00 96.56 217 HIS A CA 1
ATOM 1700 C C . HIS A 1 217 ? -19.724 16.916 12.620 1.00 96.56 217 HIS A C 1
ATOM 1702 O O . HIS A 1 217 ? -20.064 16.137 13.510 1.00 96.56 217 HIS A O 1
ATOM 1708 N N . GLU A 1 218 ? -20.589 17.571 11.850 1.00 97.06 218 GLU A N 1
ATOM 1709 C CA . GLU A 1 218 ? -21.972 17.125 11.689 1.00 97.06 218 GLU A CA 1
ATOM 1710 C C . GLU A 1 218 ? -21.976 15.885 10.780 1.00 97.06 218 GLU A C 1
ATOM 1712 O O . GLU A 1 218 ? -21.141 15.775 9.878 1.00 97.06 218 GLU A O 1
ATOM 1717 N N . ILE A 1 219 ? -22.879 14.939 11.048 1.00 98.25 219 ILE A N 1
ATOM 1718 C CA . ILE A 1 219 ? -22.947 13.646 10.356 1.00 98.25 219 ILE A CA 1
ATOM 1719 C C . ILE A 1 219 ? -24.223 13.587 9.523 1.00 98.25 219 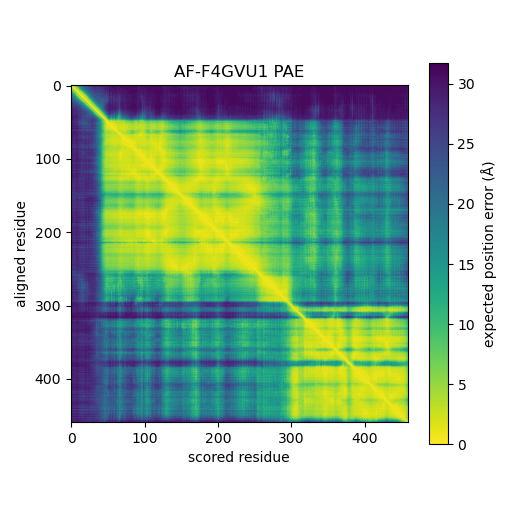ILE A C 1
ATOM 1721 O O . ILE A 1 219 ? -25.321 13.723 10.069 1.00 98.25 219 ILE A O 1
ATOM 1725 N N . ASP A 1 220 ? -24.082 13.325 8.226 1.00 98.31 220 ASP A N 1
ATOM 1726 C CA . ASP A 1 220 ? -25.185 12.869 7.390 1.00 98.31 220 ASP A CA 1
ATOM 1727 C C . ASP A 1 220 ? -25.511 11.416 7.749 1.00 98.31 220 ASP A C 1
ATOM 1729 O O . ASP A 1 220 ? -24.828 10.463 7.366 1.00 98.31 220 ASP A O 1
ATOM 1733 N N . LYS A 1 221 ? -26.563 11.255 8.551 1.00 98.06 221 LYS A N 1
ATOM 1734 C CA . LYS A 1 221 ? -26.996 9.948 9.031 1.00 98.06 221 LYS A CA 1
ATOM 1735 C C . LYS A 1 221 ? -27.413 9.018 7.884 1.00 98.06 221 LYS A C 1
ATOM 1737 O O . LYS A 1 221 ? -27.120 7.829 7.963 1.00 98.06 221 LYS A O 1
ATOM 1742 N N . GLN A 1 222 ? -28.099 9.533 6.863 1.00 98.12 222 GLN A N 1
ATOM 1743 C CA . GLN A 1 222 ? -28.640 8.691 5.791 1.00 98.12 222 GLN A CA 1
ATOM 1744 C C . GLN A 1 222 ? -27.506 8.092 4.964 1.00 98.12 222 GLN A C 1
ATOM 1746 O O . GLN A 1 222 ? -27.538 6.910 4.628 1.00 98.12 222 GLN A O 1
ATOM 1751 N N . GLU A 1 223 ? -26.472 8.889 4.700 1.00 98.25 223 GLU A N 1
ATOM 1752 C CA . GLU A 1 223 ? -25.304 8.421 3.963 1.00 98.25 223 GLU A CA 1
ATOM 1753 C C . GLU A 1 223 ? -24.489 7.395 4.763 1.00 98.25 223 GLU A C 1
ATOM 1755 O O . GLU A 1 223 ? -24.074 6.373 4.216 1.00 98.25 223 GLU A O 1
ATOM 1760 N N . ALA A 1 224 ? -24.326 7.604 6.074 1.00 98.31 224 ALA A N 1
ATOM 1761 C CA . ALA A 1 224 ? -23.691 6.614 6.945 1.00 98.31 224 ALA A CA 1
ATOM 1762 C C . ALA A 1 224 ? -24.462 5.275 6.961 1.00 98.31 224 ALA A C 1
ATOM 1764 O O . ALA A 1 224 ? -23.855 4.211 6.831 1.00 98.31 224 ALA A O 1
ATOM 1765 N N . GLU A 1 225 ? -25.797 5.312 7.066 1.00 98.44 225 GLU A N 1
ATOM 1766 C CA . GLU A 1 225 ? -26.652 4.114 7.008 1.00 98.44 225 GLU A CA 1
ATOM 1767 C C . GLU A 1 225 ? -26.541 3.388 5.661 1.00 98.44 225 GLU A C 1
ATOM 1769 O O . GLU A 1 225 ? -26.430 2.160 5.634 1.00 98.44 225 GLU A O 1
ATOM 1774 N N . ARG A 1 226 ? -26.515 4.133 4.550 1.00 98.44 226 ARG A N 1
ATOM 1775 C CA . ARG A 1 226 ? -26.359 3.570 3.202 1.00 98.44 226 ARG A CA 1
ATOM 1776 C C . ARG A 1 226 ? -25.042 2.803 3.064 1.00 98.44 226 ARG A C 1
ATOM 1778 O O . ARG A 1 226 ? -25.055 1.651 2.637 1.00 98.44 226 ARG A O 1
ATOM 1785 N N . ILE A 1 227 ? -23.925 3.420 3.459 1.00 98.19 227 ILE A N 1
ATOM 1786 C CA . ILE A 1 227 ? -22.590 2.801 3.390 1.00 98.19 227 ILE A CA 1
ATOM 1787 C C . ILE A 1 227 ? -22.533 1.537 4.255 1.00 98.19 227 ILE A C 1
ATOM 1789 O O . ILE A 1 227 ? -22.004 0.509 3.827 1.00 98.19 227 ILE A O 1
ATOM 1793 N N . TRP A 1 228 ? -23.102 1.585 5.464 1.00 98.00 228 TRP A N 1
ATOM 1794 C CA . TRP A 1 228 ? -23.157 0.415 6.336 1.00 98.00 228 TRP A CA 1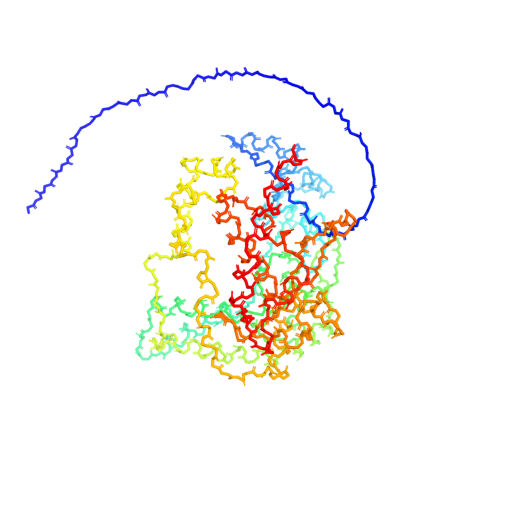
ATOM 1795 C C . TRP A 1 228 ? -23.910 -0.750 5.690 1.00 98.00 228 TRP A C 1
ATOM 1797 O O . TRP A 1 228 ? -23.380 -1.860 5.652 1.00 98.00 228 TRP A O 1
ATOM 1807 N N . GLU A 1 229 ? -25.115 -0.518 5.165 1.00 97.81 229 GLU A N 1
ATOM 1808 C CA . GLU A 1 229 ? -25.910 -1.596 4.570 1.00 97.81 229 GLU A CA 1
ATOM 1809 C C . GLU A 1 229 ? -25.254 -2.188 3.313 1.00 97.81 229 GLU A C 1
ATOM 1811 O O . GLU A 1 229 ? -25.326 -3.399 3.106 1.00 97.81 229 GLU A O 1
ATOM 1816 N N . GLU A 1 230 ? -24.526 -1.392 2.527 1.00 96.50 230 GLU A N 1
ATOM 1817 C CA . GLU A 1 230 ? -23.735 -1.895 1.393 1.00 96.50 230 GLU A CA 1
ATOM 1818 C C . GLU A 1 230 ? -22.564 -2.791 1.833 1.00 96.50 230 GLU A C 1
ATOM 1820 O O . GLU A 1 230 ? -22.284 -3.814 1.204 1.00 96.50 230 GLU A O 1
ATOM 1825 N N . GLY A 1 231 ? -21.886 -2.437 2.929 1.00 95.38 231 GLY A N 1
ATOM 1826 C CA . GLY A 1 231 ? -20.714 -3.162 3.434 1.00 95.38 231 GLY A CA 1
ATOM 1827 C C . GLY A 1 231 ? -21.022 -4.357 4.347 1.00 95.38 231 GLY A C 1
ATOM 1828 O O . GLY A 1 231 ? -20.130 -5.162 4.637 1.00 95.38 231 GLY A O 1
ATOM 1829 N N . LYS A 1 232 ? -22.264 -4.490 4.817 1.00 96.50 232 LYS A N 1
ATOM 1830 C CA . LYS A 1 232 ? -22.669 -5.395 5.905 1.00 96.50 232 LYS A CA 1
ATOM 1831 C C . LYS A 1 232 ? -22.404 -6.873 5.640 1.00 96.50 232 LYS A C 1
ATOM 1833 O O . LYS A 1 232 ? -21.846 -7.561 6.498 1.00 96.50 232 LYS A O 1
ATOM 1838 N N . GLU A 1 233 ? -22.755 -7.366 4.455 1.00 96.81 233 GLU A N 1
ATOM 1839 C CA . GLU A 1 233 ? -22.554 -8.780 4.110 1.00 96.81 233 GLU A CA 1
ATOM 1840 C C . GLU A 1 233 ? -21.063 -9.127 4.011 1.00 96.81 233 GLU A C 1
ATOM 1842 O O . GLU A 1 233 ? -20.618 -10.152 4.528 1.00 96.81 233 GLU A O 1
ATOM 1847 N N . LEU A 1 234 ? -20.251 -8.234 3.437 1.00 95.50 234 LEU A N 1
ATOM 1848 C CA . LEU A 1 234 ? -18.802 -8.430 3.383 1.00 95.50 234 LEU A CA 1
ATOM 1849 C C . LEU A 1 234 ? -18.166 -8.337 4.777 1.00 95.50 234 LEU A C 1
ATOM 1851 O O . LEU A 1 234 ? -17.247 -9.091 5.097 1.00 95.50 234 LEU A O 1
ATOM 1855 N N . PHE A 1 235 ? -18.655 -7.437 5.632 1.00 96.88 235 PHE A N 1
ATOM 1856 C CA . PHE A 1 235 ? -18.230 -7.357 7.027 1.00 96.88 235 PHE A CA 1
ATOM 1857 C C . PHE A 1 235 ? -18.501 -8.667 7.781 1.00 96.88 235 PHE A C 1
ATOM 1859 O O . PHE A 1 235 ? -17.624 -9.140 8.502 1.00 96.88 235 PHE A O 1
ATOM 1866 N N . LYS A 1 236 ? -19.655 -9.306 7.557 1.00 97.12 236 LYS A N 1
ATOM 1867 C CA . LYS A 1 236 ? -19.980 -10.613 8.144 1.00 97.12 236 LYS A CA 1
ATOM 1868 C C . LYS A 1 236 ? -19.002 -11.709 7.714 1.00 97.12 236 LYS A C 1
ATOM 1870 O O . LYS A 1 236 ? -18.501 -12.433 8.566 1.00 97.12 236 LYS A O 1
ATOM 1875 N N . VAL A 1 237 ? -18.657 -11.780 6.427 1.00 97.31 237 VAL A N 1
ATOM 1876 C CA . VAL A 1 237 ? -17.638 -12.728 5.938 1.00 97.31 237 VAL A CA 1
ATOM 1877 C C . VAL A 1 237 ? -16.297 -12.509 6.643 1.00 97.31 237 VAL A C 1
ATOM 1879 O O . VAL A 1 237 ? -15.627 -13.470 7.022 1.00 97.31 237 VAL A O 1
ATOM 1882 N N . ARG A 1 238 ? -15.906 -11.248 6.865 1.00 96.81 238 ARG A N 1
ATOM 1883 C CA . ARG A 1 238 ? -14.683 -10.932 7.614 1.00 96.81 238 ARG A CA 1
ATOM 1884 C C . ARG A 1 238 ? -14.766 -11.392 9.070 1.00 96.81 238 ARG A C 1
ATOM 1886 O O . ARG A 1 238 ? -13.787 -11.950 9.552 1.00 96.81 238 ARG A O 1
ATOM 1893 N N . LEU A 1 239 ? -15.910 -11.245 9.744 1.00 97.19 239 LEU A N 1
ATOM 1894 C CA . LEU A 1 239 ? -16.112 -11.787 11.096 1.00 97.19 239 LEU A CA 1
ATOM 1895 C C . LEU A 1 239 ? -15.948 -13.314 11.142 1.00 97.19 239 LEU A C 1
ATOM 1897 O O . LEU A 1 239 ? -15.254 -13.823 12.021 1.00 97.19 239 LEU A O 1
ATOM 1901 N N . ASP A 1 240 ? -16.507 -14.038 10.169 1.00 97.38 240 ASP A N 1
ATOM 1902 C CA . ASP A 1 240 ? -16.355 -15.496 10.094 1.00 97.38 240 ASP A CA 1
ATOM 1903 C C . ASP A 1 240 ? -14.874 -15.892 9.927 1.00 97.38 240 ASP A C 1
ATOM 1905 O O . ASP A 1 240 ? -14.388 -16.837 10.556 1.00 97.38 240 ASP A O 1
ATOM 1909 N N . MET A 1 241 ? -14.118 -15.136 9.123 1.00 97.69 241 MET A N 1
ATOM 1910 C CA . MET A 1 241 ? -12.670 -15.327 8.981 1.00 97.69 241 MET A CA 1
ATOM 1911 C C . MET A 1 241 ? -11.910 -15.026 10.277 1.00 97.69 241 MET A C 1
ATOM 1913 O O . MET A 1 241 ? -10.960 -15.747 10.599 1.00 97.69 241 MET A O 1
ATOM 1917 N N . VAL A 1 242 ? -12.321 -14.001 11.035 1.00 97.50 242 VAL A N 1
ATOM 1918 C CA . VAL A 1 242 ? -11.745 -13.705 12.355 1.00 97.50 242 VAL A CA 1
ATOM 1919 C C . VAL A 1 242 ? -11.884 -14.912 13.278 1.00 97.50 242 VAL A C 1
ATOM 1921 O O . VAL A 1 242 ? -10.890 -15.335 13.871 1.00 97.50 242 VAL A O 1
ATOM 1924 N N . ASP A 1 243 ? -13.078 -15.499 13.365 1.00 97.00 243 ASP A N 1
ATOM 1925 C CA . ASP A 1 243 ? -13.330 -16.670 14.207 1.00 97.00 243 ASP A CA 1
ATOM 1926 C C . ASP A 1 243 ? -12.478 -17.877 13.787 1.00 97.00 243 ASP A C 1
ATOM 1928 O O . ASP A 1 243 ? -11.871 -18.536 14.637 1.00 97.00 243 ASP A O 1
ATOM 1932 N N . GLN A 1 244 ? -12.357 -18.138 12.482 1.00 97.00 244 GLN A N 1
ATOM 1933 C CA . GLN A 1 244 ? -11.525 -19.230 11.964 1.00 97.00 244 GLN A CA 1
ATOM 1934 C C . GLN A 1 244 ? -10.040 -19.043 12.303 1.00 97.00 244 GLN A C 1
ATOM 1936 O O . GLN A 1 244 ? -9.392 -19.964 12.807 1.00 97.00 244 GLN A O 1
ATOM 1941 N N . ILE A 1 245 ? -9.494 -17.847 12.063 1.00 97.25 245 ILE A N 1
ATOM 1942 C CA . ILE A 1 245 ? -8.089 -17.526 12.351 1.00 97.25 245 ILE A CA 1
ATOM 1943 C C . ILE A 1 245 ? -7.814 -17.597 13.857 1.00 97.25 245 ILE A C 1
ATOM 1945 O O . ILE A 1 245 ? -6.811 -18.182 14.275 1.00 97.25 245 ILE A O 1
ATOM 1949 N N . ALA A 1 246 ? -8.706 -17.034 14.674 1.00 97.00 246 ALA A N 1
ATOM 1950 C CA . ALA A 1 246 ? -8.584 -17.047 16.125 1.00 97.00 246 ALA A CA 1
ATOM 1951 C C . ALA A 1 246 ? -8.648 -18.472 16.693 1.00 97.00 246 ALA A C 1
ATOM 1953 O O . ALA A 1 246 ? -7.867 -18.794 17.592 1.00 97.00 246 ALA A O 1
ATOM 1954 N N . SER A 1 247 ? -9.512 -19.341 16.151 1.00 97.00 247 SER A N 1
ATOM 1955 C CA . SER A 1 247 ? -9.567 -20.753 16.551 1.00 97.00 247 SER A CA 1
ATOM 1956 C C . SER A 1 247 ? -8.271 -21.477 16.210 1.00 97.00 247 SER A C 1
ATOM 1958 O O . SER A 1 247 ? -7.669 -22.063 17.103 1.00 97.00 247 SER A O 1
ATOM 1960 N N . LEU A 1 248 ? -7.778 -21.366 14.968 1.00 96.88 248 LEU A N 1
ATOM 1961 C CA . LEU A 1 248 ? -6.508 -21.982 14.555 1.00 96.88 248 LEU A CA 1
ATOM 1962 C C . LEU A 1 248 ? -5.342 -21.560 15.457 1.00 96.88 248 LEU A C 1
ATOM 1964 O O . LEU A 1 248 ? -4.499 -22.386 15.815 1.00 96.88 248 LEU A O 1
ATOM 1968 N N . ALA A 1 249 ? -5.302 -20.281 15.840 1.00 96.38 249 ALA A N 1
ATOM 1969 C CA . ALA A 1 249 ? -4.319 -19.763 16.780 1.00 96.38 249 ALA A CA 1
ATOM 1970 C C . ALA A 1 249 ? -4.491 -20.363 18.185 1.00 96.38 249 ALA A C 1
ATOM 1972 O O . ALA A 1 249 ? -3.526 -20.851 18.769 1.00 96.38 249 ALA A O 1
ATOM 1973 N N . ALA A 1 250 ? -5.713 -20.376 18.720 1.00 96.31 250 ALA A N 1
ATOM 1974 C CA . ALA A 1 250 ? -6.007 -20.923 20.043 1.00 96.31 250 ALA A CA 1
ATOM 1975 C C . ALA A 1 250 ? -5.746 -22.442 20.134 1.00 96.31 250 ALA A C 1
ATOM 1977 O O . ALA A 1 250 ? -5.360 -22.938 21.193 1.00 96.31 250 ALA A O 1
ATOM 1978 N N . ASP A 1 251 ? -5.925 -23.167 19.025 1.00 95.50 251 ASP A N 1
ATOM 1979 C CA . ASP A 1 251 ? -5.600 -24.589 18.858 1.00 95.50 251 ASP A CA 1
ATOM 1980 C C . ASP A 1 251 ? -4.104 -24.862 18.678 1.00 95.50 251 ASP A C 1
ATOM 1982 O O . ASP A 1 251 ? -3.697 -26.022 18.710 1.00 95.50 251 ASP A O 1
ATOM 1986 N N . ASN A 1 252 ? -3.283 -23.824 18.477 1.00 93.38 252 ASN A N 1
ATOM 1987 C CA . ASN A 1 252 ? -1.893 -23.957 18.031 1.00 93.38 252 ASN A CA 1
ATOM 1988 C C . ASN A 1 252 ? -1.770 -24.840 16.764 1.00 93.38 252 ASN A C 1
ATOM 1990 O O . ASN A 1 252 ? -0.778 -25.530 16.543 1.00 93.38 252 ASN A O 1
ATOM 1994 N N . ALA A 1 253 ? -2.809 -24.825 15.921 1.00 94.88 253 ALA A N 1
ATOM 1995 C CA . ALA A 1 253 ? -2.914 -25.608 14.689 1.00 94.88 253 ALA A CA 1
ATOM 1996 C C . ALA A 1 253 ? -2.399 -24.834 13.460 1.00 94.88 253 ALA A C 1
ATOM 1998 O O . ALA A 1 253 ? -2.648 -25.207 12.313 1.00 94.88 253 ALA A O 1
ATOM 1999 N N . HIS A 1 254 ? -1.697 -23.723 13.683 1.00 92.81 254 HIS A N 1
ATOM 2000 C CA . HIS A 1 254 ? -1.126 -22.905 12.623 1.00 92.81 254 HIS A CA 1
ATOM 2001 C C . HIS A 1 254 ? 0.223 -23.458 12.135 1.00 92.81 254 HIS A C 1
ATOM 2003 O O . HIS A 1 254 ? 1.032 -23.965 12.908 1.00 92.81 254 HIS A O 1
ATOM 2009 N N . TRP A 1 255 ? 0.549 -23.241 10.857 1.00 91.12 255 TRP A N 1
ATOM 2010 C CA . TRP A 1 255 ? 1.866 -23.577 10.284 1.00 91.12 255 TRP A CA 1
ATOM 2011 C C . TRP A 1 255 ? 2.858 -22.392 10.322 1.00 91.12 255 TRP A C 1
ATOM 2013 O O . TRP A 1 255 ? 3.841 -22.346 9.586 1.00 91.12 255 TRP A O 1
ATOM 2023 N N . TYR A 1 256 ? 2.611 -21.359 11.132 1.00 91.44 256 TYR A N 1
ATOM 2024 C CA . TYR A 1 256 ? 3.486 -20.185 11.138 1.00 91.44 256 TYR A CA 1
ATOM 2025 C C . TYR A 1 256 ? 4.865 -20.486 11.739 1.00 91.44 256 TYR A C 1
ATOM 2027 O O . TYR A 1 256 ? 4.980 -20.927 12.879 1.00 91.44 256 TYR A O 1
ATOM 2035 N N . GLN A 1 257 ? 5.919 -20.165 10.985 1.00 88.56 257 GLN A N 1
ATOM 2036 C CA . GLN A 1 257 ? 7.310 -20.293 11.415 1.00 88.56 257 GLN A CA 1
ATOM 2037 C C . GLN A 1 257 ? 8.041 -18.956 11.219 1.00 88.56 257 GLN A C 1
ATOM 2039 O O . GLN A 1 257 ? 8.227 -18.519 10.079 1.00 88.56 257 GLN A O 1
ATOM 2044 N N . PRO A 1 258 ? 8.457 -18.263 12.294 1.00 85.38 258 PRO A N 1
ATOM 2045 C CA . PRO A 1 258 ? 9.224 -17.033 12.160 1.00 85.38 258 PRO A CA 1
ATOM 2046 C C . PRO A 1 258 ? 10.679 -17.327 11.782 1.00 85.38 258 PRO A C 1
ATOM 2048 O O . PRO A 1 258 ? 11.303 -18.248 12.302 1.00 85.38 258 PRO A O 1
ATOM 2051 N N . SER A 1 259 ? 11.263 -16.482 10.936 1.00 85.12 259 SER A N 1
ATOM 2052 C CA . SER A 1 259 ? 12.703 -16.507 10.666 1.00 85.12 259 SER A CA 1
ATOM 2053 C C . SER A 1 259 ? 13.493 -15.875 11.820 1.00 85.12 259 SER A C 1
ATOM 2055 O O . SER A 1 259 ? 13.062 -14.869 12.384 1.00 85.12 259 SER A O 1
ATOM 2057 N N . THR A 1 260 ? 14.691 -16.392 12.120 1.00 88.75 260 THR A N 1
ATOM 2058 C CA . THR A 1 260 ? 15.624 -15.788 13.099 1.00 88.75 260 THR A CA 1
ATOM 2059 C C . THR A 1 260 ? 16.007 -14.357 12.719 1.00 88.75 260 THR A C 1
ATOM 2061 O O . THR A 1 260 ? 16.085 -13.469 13.566 1.00 88.75 260 THR A O 1
ATOM 2064 N N . ARG A 1 261 ? 16.227 -14.123 11.422 1.00 85.56 261 ARG A N 1
ATOM 2065 C CA . ARG A 1 261 ? 16.374 -12.800 10.817 1.00 85.56 261 ARG A CA 1
ATOM 2066 C C . ARG A 1 261 ? 15.485 -12.734 9.592 1.00 85.56 261 ARG A C 1
ATOM 2068 O O . ARG A 1 261 ? 15.549 -13.604 8.730 1.00 85.56 261 ARG A O 1
ATOM 2075 N N . THR A 1 262 ? 14.656 -11.704 9.527 1.00 87.56 262 THR A N 1
ATOM 2076 C CA . THR A 1 262 ? 13.828 -11.444 8.347 1.00 87.56 262 THR A CA 1
ATOM 2077 C C . THR A 1 262 ? 14.668 -10.807 7.241 1.00 87.56 262 THR A C 1
ATOM 2079 O O . THR A 1 262 ? 15.636 -10.096 7.525 1.00 87.56 262 THR A O 1
ATOM 2082 N N . ALA A 1 263 ? 14.266 -10.996 5.981 1.00 87.44 263 ALA A N 1
ATOM 2083 C CA . ALA A 1 263 ? 14.892 -10.318 4.844 1.00 87.44 263 ALA A CA 1
ATOM 2084 C C . ALA A 1 263 ? 14.921 -8.790 5.041 1.00 87.44 263 ALA A C 1
ATOM 2086 O O . ALA A 1 263 ? 15.955 -8.157 4.864 1.00 87.44 263 ALA A O 1
ATOM 2087 N N . GLN A 1 264 ? 13.829 -8.212 5.554 1.00 83.56 264 GLN A N 1
ATOM 2088 C CA . GLN A 1 264 ? 13.734 -6.775 5.813 1.00 83.56 264 GLN A CA 1
ATOM 2089 C C . GLN A 1 264 ? 14.737 -6.281 6.871 1.00 83.56 264 GLN A C 1
ATOM 2091 O O . GLN A 1 264 ? 15.270 -5.179 6.754 1.00 83.56 264 GLN A O 1
ATOM 2096 N N . GLN A 1 265 ? 15.012 -7.074 7.912 1.00 88.81 265 GLN A N 1
ATOM 2097 C CA . GLN A 1 265 ? 16.055 -6.737 8.887 1.00 88.81 265 GLN A CA 1
ATOM 2098 C C . GLN A 1 265 ? 17.445 -6.784 8.253 1.00 88.81 265 GLN A C 1
ATOM 2100 O O . GLN A 1 265 ? 18.231 -5.869 8.482 1.00 88.81 265 GLN A O 1
ATOM 2105 N N . ILE A 1 266 ? 17.728 -7.806 7.438 1.00 90.38 266 ILE A N 1
ATOM 2106 C CA . ILE A 1 266 ? 18.998 -7.921 6.707 1.00 90.38 266 ILE A CA 1
ATOM 2107 C C . ILE A 1 266 ? 19.188 -6.707 5.796 1.00 90.38 266 ILE A C 1
ATOM 2109 O O . ILE A 1 266 ? 20.230 -6.063 5.863 1.00 90.38 266 ILE A O 1
ATOM 2113 N N . GLU A 1 267 ? 18.168 -6.332 5.024 1.00 89.44 267 GLU A N 1
ATOM 2114 C CA . GLU A 1 267 ? 18.208 -5.153 4.158 1.00 89.44 267 GLU A CA 1
ATOM 2115 C C . GLU A 1 267 ? 18.435 -3.860 4.942 1.00 89.44 267 GLU A C 1
ATOM 2117 O O . GLU A 1 267 ? 19.285 -3.060 4.567 1.00 89.44 267 GLU A O 1
ATOM 2122 N N . ARG A 1 268 ? 17.711 -3.633 6.046 1.00 90.50 268 ARG A N 1
ATOM 2123 C CA . ARG A 1 268 ? 17.906 -2.432 6.878 1.00 90.50 268 ARG A CA 1
ATOM 2124 C C . ARG A 1 268 ? 19.332 -2.352 7.414 1.00 90.50 268 ARG A C 1
ATOM 2126 O O . ARG A 1 268 ? 19.956 -1.299 7.324 1.00 90.50 268 ARG A O 1
ATOM 2133 N N . THR A 1 269 ? 19.849 -3.458 7.946 1.00 93.06 269 THR A N 1
ATOM 2134 C CA . THR A 1 269 ? 21.225 -3.539 8.442 1.00 93.06 269 THR A CA 1
ATOM 2135 C C . THR A 1 269 ? 22.233 -3.302 7.320 1.00 93.06 269 THR A C 1
ATOM 2137 O O . THR A 1 269 ? 23.147 -2.500 7.494 1.00 93.06 269 THR A O 1
ATOM 2140 N N . ALA A 1 270 ? 22.040 -3.921 6.154 1.00 88.94 270 ALA A N 1
ATOM 2141 C CA . ALA A 1 270 ? 22.888 -3.706 4.989 1.00 88.94 270 ALA A CA 1
ATOM 2142 C C . ALA A 1 270 ? 22.885 -2.231 4.568 1.00 88.94 270 ALA A C 1
ATOM 2144 O O . ALA A 1 270 ? 23.949 -1.643 4.445 1.00 88.94 270 ALA A O 1
ATOM 2145 N N . LYS A 1 271 ? 21.717 -1.585 4.457 1.00 90.44 271 LYS A N 1
ATOM 2146 C CA . LYS A 1 271 ? 21.605 -0.156 4.109 1.00 90.44 271 LYS A CA 1
ATOM 2147 C C . LYS A 1 271 ? 22.334 0.756 5.100 1.00 90.44 271 LYS A C 1
ATOM 2149 O O . LYS A 1 271 ? 22.936 1.744 4.684 1.00 90.44 271 LYS A O 1
ATOM 2154 N N . ILE A 1 272 ? 22.314 0.428 6.394 1.00 90.50 272 ILE A N 1
ATOM 2155 C CA . ILE A 1 272 ? 23.096 1.153 7.406 1.00 90.50 272 ILE A CA 1
ATOM 2156 C C . ILE A 1 272 ? 24.592 1.014 7.115 1.00 90.50 272 ILE A C 1
ATOM 2158 O O . ILE A 1 272 ? 25.276 2.029 7.030 1.00 90.50 272 ILE A O 1
ATOM 2162 N N . PHE A 1 273 ? 25.095 -0.204 6.902 1.00 88.19 273 PHE A N 1
ATOM 2163 C CA . PHE A 1 273 ? 26.512 -0.421 6.595 1.00 88.19 273 PHE A CA 1
ATOM 2164 C C . PHE A 1 273 ? 26.930 0.215 5.267 1.00 88.19 273 PHE A C 1
ATOM 2166 O O . PHE A 1 273 ? 27.933 0.920 5.226 1.00 88.19 273 PHE A O 1
ATOM 2173 N N . LEU A 1 274 ? 26.132 0.063 4.208 1.00 84.88 274 LEU A N 1
ATOM 2174 C CA . LEU A 1 274 ? 26.368 0.710 2.915 1.00 84.88 274 LEU A CA 1
ATOM 2175 C C . LEU A 1 274 ? 26.494 2.236 3.074 1.00 84.88 274 LEU A C 1
ATOM 2177 O O . LEU A 1 274 ? 27.364 2.851 2.464 1.00 84.88 274 LEU A O 1
ATOM 2181 N N . ARG A 1 275 ? 25.676 2.856 3.937 1.00 89.00 275 ARG A N 1
ATOM 2182 C CA . ARG A 1 275 ? 25.765 4.293 4.241 1.00 89.00 275 ARG A CA 1
ATOM 2183 C C . ARG A 1 275 ? 26.983 4.651 5.085 1.00 89.00 275 ARG A C 1
ATOM 2185 O O . ARG A 1 275 ? 27.657 5.622 4.762 1.00 89.00 275 ARG A O 1
ATOM 2192 N N . LEU A 1 276 ? 27.262 3.896 6.145 1.00 89.00 276 LEU A N 1
ATOM 2193 C CA . LEU A 1 276 ? 28.415 4.133 7.021 1.00 89.00 276 LEU A CA 1
ATOM 2194 C C . LEU A 1 276 ? 29.743 4.040 6.262 1.00 89.00 276 LEU A C 1
ATOM 2196 O O . LEU A 1 276 ? 30.668 4.785 6.565 1.00 89.00 276 LEU A O 1
ATOM 2200 N N . HIS A 1 277 ? 29.819 3.163 5.261 1.00 87.88 277 HIS A N 1
ATOM 2201 C CA . HIS A 1 277 ? 31.001 2.978 4.422 1.00 87.88 277 HIS A CA 1
ATOM 2202 C C . HIS A 1 277 ? 31.019 3.861 3.161 1.00 87.88 277 HIS A C 1
ATOM 2204 O O . HIS A 1 277 ? 31.873 3.664 2.304 1.00 87.88 277 HIS A O 1
ATOM 2210 N N . GLY A 1 278 ? 30.094 4.819 3.016 1.00 87.94 278 GLY A N 1
ATOM 2211 C CA . GLY A 1 278 ? 30.074 5.755 1.881 1.00 87.94 278 GLY A CA 1
ATOM 2212 C C . GLY A 1 278 ? 29.717 5.127 0.526 1.00 87.94 278 GLY A C 1
ATOM 2213 O O . GLY A 1 278 ? 29.831 5.784 -0.507 1.00 87.94 278 GLY A O 1
ATOM 2214 N N . LEU A 1 279 ? 29.248 3.875 0.503 1.00 83.88 279 LEU A N 1
ATOM 2215 C CA . LEU A 1 279 ? 28.949 3.151 -0.736 1.00 83.88 279 LEU A CA 1
ATOM 2216 C C . LEU A 1 279 ? 27.780 3.775 -1.502 1.00 83.88 279 LEU A C 1
ATOM 2218 O O . LEU A 1 279 ? 27.760 3.708 -2.722 1.00 83.88 279 LEU A O 1
ATOM 2222 N N . TYR A 1 280 ? 26.848 4.447 -0.821 1.00 85.56 280 TYR A N 1
ATOM 2223 C CA . TYR A 1 280 ? 25.795 5.213 -1.498 1.00 85.56 280 TYR A CA 1
ATOM 2224 C C . TYR A 1 280 ? 26.348 6.346 -2.369 1.00 85.56 280 TYR A C 1
ATOM 2226 O O . TYR A 1 280 ? 25.868 6.533 -3.483 1.00 85.56 280 TYR A O 1
ATOM 2234 N N . ASP A 1 281 ? 27.361 7.072 -1.895 1.00 85.31 281 ASP A N 1
ATOM 2235 C CA . ASP A 1 281 ? 27.924 8.205 -2.634 1.00 85.31 281 ASP A CA 1
ATOM 2236 C C . ASP A 1 281 ? 28.703 7.726 -3.868 1.00 85.31 281 ASP A C 1
ATOM 2238 O O . ASP A 1 281 ? 28.683 8.378 -4.912 1.00 85.31 281 ASP A O 1
ATOM 2242 N N . ILE A 1 282 ? 29.358 6.564 -3.765 1.00 85.06 282 ILE A N 1
ATOM 2243 C CA . ILE A 1 282 ? 30.039 5.901 -4.886 1.00 85.06 282 ILE A CA 1
ATOM 2244 C C . ILE A 1 282 ? 29.008 5.406 -5.905 1.00 85.06 282 ILE A C 1
ATOM 2246 O O . ILE A 1 282 ? 29.128 5.699 -7.092 1.00 85.06 282 ILE A O 1
ATOM 2250 N N . ALA A 1 283 ? 27.947 4.738 -5.445 1.00 78.75 283 ALA A N 1
ATOM 2251 C CA . ALA A 1 283 ? 26.926 4.179 -6.328 1.00 78.75 283 ALA A CA 1
ATOM 2252 C C . ALA A 1 283 ? 26.206 5.262 -7.141 1.00 78.75 283 ALA A C 1
ATOM 2254 O O . ALA A 1 283 ? 25.946 5.071 -8.325 1.00 78.75 283 ALA A O 1
ATOM 2255 N N . VAL A 1 284 ? 25.941 6.425 -6.530 1.00 78.56 284 VAL A N 1
ATOM 2256 C CA . VAL A 1 284 ? 25.362 7.588 -7.222 1.00 78.56 284 VAL A CA 1
ATOM 2257 C C . VAL A 1 284 ? 26.274 8.079 -8.348 1.00 78.56 284 VAL A C 1
ATOM 2259 O O . VAL A 1 284 ? 25.775 8.388 -9.427 1.00 78.56 284 VAL A O 1
ATOM 2262 N N . LYS A 1 285 ? 27.595 8.126 -8.134 1.00 79.50 285 LYS A N 1
ATOM 2263 C CA . LYS A 1 285 ? 28.562 8.536 -9.169 1.00 79.50 285 LYS A CA 1
ATOM 2264 C C . LYS A 1 285 ? 28.654 7.527 -10.311 1.00 79.50 285 LYS A C 1
ATOM 2266 O O . LYS A 1 285 ? 28.810 7.927 -11.458 1.00 79.50 285 LYS A O 1
ATOM 2271 N N . GLU A 1 286 ? 28.551 6.241 -9.995 1.00 81.56 286 GLU A N 1
ATOM 2272 C CA . GLU A 1 286 ? 28.633 5.151 -10.973 1.00 81.56 286 GLU A CA 1
ATOM 2273 C C . GLU A 1 286 ? 27.282 4.810 -11.625 1.00 81.56 286 GLU A C 1
ATOM 2275 O O . GLU A 1 286 ? 27.226 3.995 -12.544 1.00 81.56 286 GLU A O 1
ATOM 2280 N N . GLY A 1 287 ? 26.182 5.426 -11.178 1.00 78.69 287 GLY A N 1
ATOM 2281 C CA . GLY A 1 287 ? 24.841 5.172 -11.710 1.00 78.69 287 GLY A CA 1
ATOM 2282 C C . GLY A 1 287 ? 24.309 3.768 -11.397 1.00 78.69 287 GLY A C 1
ATOM 2283 O O . GLY A 1 287 ? 23.532 3.215 -12.177 1.00 78.69 287 GLY A O 1
ATOM 2284 N N . VAL A 1 288 ? 24.723 3.174 -10.275 1.00 79.88 288 VAL A N 1
ATOM 2285 C CA . VAL A 1 288 ? 24.343 1.813 -9.859 1.00 79.88 288 VAL A CA 1
ATOM 2286 C C . VAL A 1 288 ? 23.720 1.794 -8.459 1.00 79.88 288 VAL A C 1
ATOM 2288 O O . VAL A 1 288 ? 23.769 2.768 -7.714 1.00 79.88 288 VAL A O 1
ATOM 2291 N N . GLU A 1 289 ? 23.108 0.670 -8.081 1.00 79.06 289 GLU A N 1
ATOM 2292 C CA . GLU A 1 289 ? 22.660 0.439 -6.699 1.00 79.06 289 GLU A CA 1
ATOM 2293 C C . GLU A 1 289 ? 23.864 0.126 -5.797 1.00 79.06 289 GLU A C 1
ATOM 2295 O O . GLU A 1 289 ? 24.792 -0.568 -6.214 1.00 79.06 289 GLU A O 1
ATOM 2300 N N . ALA A 1 290 ? 23.852 0.611 -4.553 1.00 84.06 290 ALA A N 1
ATOM 2301 C CA . ALA A 1 290 ? 25.016 0.558 -3.661 1.00 84.06 290 ALA A CA 1
ATOM 2302 C C . ALA A 1 290 ? 25.523 -0.863 -3.380 1.00 84.06 290 ALA A C 1
ATOM 2304 O O . ALA A 1 290 ? 26.727 -1.082 -3.279 1.00 84.06 290 ALA A O 1
ATOM 2305 N N . GLU A 1 291 ? 24.634 -1.849 -3.296 1.00 86.31 291 GLU A N 1
ATOM 2306 C CA . GLU A 1 291 ? 25.014 -3.248 -3.133 1.00 86.31 291 GLU A CA 1
ATOM 2307 C C . GLU A 1 291 ? 25.690 -3.839 -4.378 1.00 86.31 291 GLU A C 1
ATOM 2309 O O . GLU A 1 291 ? 26.527 -4.727 -4.233 1.00 86.31 291 GLU A O 1
ATOM 2314 N N . LYS A 1 292 ? 25.385 -3.347 -5.589 1.00 83.44 292 LYS A N 1
ATOM 2315 C CA . LYS A 1 292 ? 25.970 -3.845 -6.850 1.00 83.44 292 LYS A CA 1
ATOM 2316 C C . LYS A 1 292 ? 27.441 -3.469 -7.015 1.00 83.44 292 LYS A C 1
ATOM 2318 O O . LYS A 1 292 ? 28.130 -4.093 -7.812 1.00 83.44 292 LYS A O 1
ATOM 2323 N N . LEU A 1 293 ? 27.944 -2.526 -6.219 1.00 82.50 293 LEU A N 1
ATOM 2324 C CA . LEU A 1 293 ? 29.383 -2.271 -6.098 1.00 82.50 293 LEU A CA 1
ATOM 2325 C C . LEU A 1 293 ? 30.136 -3.483 -5.523 1.00 82.50 293 LEU A C 1
ATOM 2327 O O . LEU A 1 293 ? 31.331 -3.638 -5.751 1.00 82.50 293 LEU A O 1
ATOM 2331 N N . LEU A 1 294 ? 29.447 -4.337 -4.758 1.00 83.94 294 LEU A N 1
ATOM 2332 C CA . LEU A 1 294 ? 30.056 -5.440 -4.011 1.00 83.94 294 LEU A CA 1
ATOM 2333 C C . LEU A 1 294 ? 29.898 -6.804 -4.692 1.00 83.94 294 LEU A C 1
ATOM 2335 O O . LEU A 1 294 ? 30.466 -7.787 -4.219 1.00 83.94 294 LEU A O 1
ATOM 2339 N N . TYR A 1 295 ? 29.126 -6.897 -5.777 1.00 75.69 295 TYR A N 1
ATOM 2340 C CA . TYR A 1 295 ? 28.991 -8.133 -6.542 1.00 75.69 295 TYR A CA 1
ATOM 2341 C C . TYR A 1 295 ? 28.656 -7.855 -8.005 1.00 75.69 295 TYR A C 1
ATOM 2343 O O . TYR A 1 295 ? 27.820 -7.018 -8.337 1.00 75.69 295 TYR A O 1
ATOM 2351 N N . THR A 1 296 ? 29.252 -8.634 -8.902 1.00 64.69 296 THR A N 1
ATOM 2352 C CA . THR A 1 296 ? 28.865 -8.630 -10.310 1.00 64.69 296 THR A CA 1
ATOM 2353 C C . THR A 1 296 ? 27.720 -9.616 -10.505 1.00 64.69 296 THR A C 1
ATOM 2355 O O . THR A 1 296 ? 27.896 -10.825 -10.386 1.00 64.69 296 THR A O 1
ATOM 2358 N N . ALA A 1 297 ? 26.536 -9.115 -10.852 1.00 58.28 297 ALA A N 1
ATOM 2359 C CA . ALA A 1 297 ? 25.364 -9.940 -11.149 1.00 58.28 297 ALA A CA 1
ATOM 2360 C C . ALA A 1 297 ? 25.456 -10.696 -12.491 1.00 58.28 297 ALA A C 1
ATOM 2362 O O . ALA A 1 297 ? 24.434 -11.187 -12.970 1.00 58.28 297 ALA A O 1
ATOM 2363 N N . ASN A 1 298 ? 26.634 -10.771 -13.124 1.00 55.41 298 ASN A N 1
ATOM 2364 C CA . ASN A 1 298 ? 26.821 -11.489 -14.382 1.00 55.41 298 ASN A CA 1
ATOM 2365 C C . ASN A 1 298 ? 26.726 -12.994 -14.122 1.00 55.41 298 ASN A C 1
ATOM 2367 O O . ASN A 1 298 ? 27.717 -13.710 -14.010 1.00 55.41 298 ASN A O 1
ATOM 2371 N N . VAL A 1 299 ? 25.485 -13.467 -14.032 1.00 57.94 299 VAL A N 1
ATOM 2372 C CA . VAL A 1 299 ? 25.113 -14.852 -14.282 1.00 57.94 299 VAL A CA 1
ATOM 2373 C C . VAL A 1 299 ? 25.709 -15.194 -15.639 1.00 57.94 299 VAL A C 1
ATOM 2375 O O . VAL A 1 299 ? 25.396 -14.494 -16.598 1.00 57.94 299 VAL A O 1
ATOM 2378 N N . PHE A 1 300 ? 26.585 -16.202 -15.694 1.00 53.53 300 PHE A N 1
ATOM 2379 C CA . PHE A 1 300 ? 27.218 -16.732 -16.906 1.00 53.53 300 PHE A CA 1
ATOM 2380 C C . PHE A 1 300 ? 26.348 -16.480 -18.144 1.00 53.53 300 PHE A C 1
ATOM 2382 O O . PHE A 1 300 ? 25.337 -17.158 -18.362 1.00 53.53 300 PHE A O 1
ATOM 2389 N N . SER A 1 301 ? 26.691 -15.452 -18.921 1.00 57.12 301 SER A N 1
ATOM 2390 C CA . SER A 1 301 ? 26.035 -15.207 -20.192 1.00 57.12 301 SER A CA 1
ATOM 2391 C C . SER A 1 301 ? 26.565 -16.288 -21.116 1.00 57.12 301 SER A C 1
ATOM 2393 O O . SER A 1 301 ? 27.694 -16.201 -21.592 1.00 57.12 301 SER A O 1
ATOM 2395 N N . GLY A 1 302 ? 25.783 -17.354 -21.307 1.00 65.12 302 GLY A N 1
ATOM 2396 C CA . GLY A 1 302 ? 26.061 -18.309 -22.376 1.00 65.12 302 GLY A CA 1
ATOM 2397 C C . GLY A 1 302 ? 26.194 -17.576 -23.713 1.00 65.12 302 GLY A C 1
ATOM 2398 O O . GLY A 1 302 ? 25.843 -16.399 -23.804 1.00 65.12 302 GLY A O 1
ATOM 2399 N N . GLU A 1 303 ? 26.679 -18.264 -24.747 1.00 79.50 303 GLU A N 1
ATOM 2400 C CA . GLU A 1 303 ? 26.879 -17.664 -26.073 1.00 79.50 303 GLU A CA 1
ATOM 2401 C C . GLU A 1 303 ? 25.718 -16.744 -26.474 1.00 79.50 303 GLU A C 1
ATOM 2403 O O . GLU A 1 303 ? 24.545 -17.081 -26.260 1.00 79.50 303 GLU A O 1
ATOM 2408 N N . HIS A 1 304 ? 26.029 -15.593 -27.072 1.00 80.69 304 HIS A N 1
ATOM 2409 C CA . HIS A 1 304 ? 25.023 -14.607 -27.472 1.00 80.69 304 HIS A CA 1
ATOM 2410 C C . HIS A 1 304 ? 24.004 -15.159 -28.471 1.00 80.69 304 HIS A C 1
ATOM 2412 O O . HIS A 1 304 ? 22.932 -14.590 -28.592 1.00 80.69 304 HIS A O 1
ATOM 2418 N N . SER A 1 305 ? 24.286 -16.303 -29.095 1.00 84.94 305 SER A N 1
ATOM 2419 C CA . SER A 1 305 ? 23.397 -17.071 -29.967 1.00 84.94 305 SER A CA 1
ATOM 2420 C C . SER A 1 305 ? 22.459 -18.049 -29.232 1.00 84.94 305 SER A C 1
ATOM 2422 O O . SER A 1 305 ? 21.543 -18.635 -29.815 1.00 84.94 305 SER A O 1
ATOM 2424 N N . SER A 1 306 ? 22.643 -18.252 -27.927 1.00 85.75 306 SER A N 1
ATOM 2425 C CA . SER A 1 306 ? 21.934 -19.274 -27.144 1.00 85.75 306 SER A CA 1
ATOM 2426 C C . SER A 1 306 ? 20.419 -19.054 -27.056 1.00 85.75 306 SER A C 1
ATOM 2428 O O . SER A 1 306 ? 19.671 -20.028 -26.919 1.00 85.75 306 SER A O 1
ATOM 2430 N N . TRP A 1 307 ? 19.949 -17.806 -27.190 1.00 86.12 307 TRP A N 1
ATOM 2431 C CA . TRP A 1 307 ? 18.522 -17.457 -27.184 1.00 86.12 307 TRP A CA 1
ATOM 2432 C C . TRP A 1 307 ? 17.745 -18.114 -28.335 1.00 86.12 307 TRP A C 1
ATOM 2434 O O . TRP A 1 307 ? 16.573 -18.436 -28.145 1.00 86.12 307 TRP A O 1
ATOM 2444 N N . ARG A 1 308 ? 18.388 -18.371 -29.488 1.00 87.19 308 ARG A N 1
ATOM 2445 C CA . ARG A 1 308 ? 17.762 -19.050 -30.640 1.00 87.19 308 ARG A CA 1
ATOM 2446 C C . ARG A 1 308 ? 18.048 -20.550 -30.731 1.00 87.19 308 ARG A C 1
ATOM 2448 O O . ARG A 1 308 ? 17.375 -21.266 -31.468 1.00 87.19 308 ARG A O 1
ATOM 2455 N N . ARG A 1 309 ? 19.032 -21.053 -29.976 1.00 82.06 309 ARG A N 1
ATOM 2456 C CA . ARG A 1 309 ? 19.437 -22.475 -29.990 1.00 82.06 309 ARG A CA 1
ATOM 2457 C C . ARG A 1 309 ? 18.696 -23.331 -28.965 1.00 82.06 309 ARG A C 1
ATOM 2459 O O . ARG A 1 309 ? 18.570 -24.540 -29.146 1.00 82.06 309 ARG A O 1
ATOM 2466 N N . LYS A 1 310 ? 18.172 -22.731 -27.893 1.00 69.44 310 LYS A N 1
ATOM 2467 C CA . LYS A 1 310 ? 17.332 -23.452 -26.929 1.00 69.44 310 LYS A CA 1
ATOM 2468 C C . LYS A 1 310 ? 15.945 -23.685 -27.522 1.00 69.44 310 LYS A C 1
ATOM 2470 O O . LYS A 1 310 ? 15.176 -22.745 -27.707 1.00 69.44 310 LYS A O 1
ATOM 2475 N N . ALA A 1 311 ? 15.596 -24.948 -27.765 1.00 61.91 311 ALA A N 1
ATOM 2476 C CA . ALA A 1 311 ? 14.233 -25.312 -28.122 1.00 61.91 311 ALA A CA 1
ATOM 2477 C C . ALA A 1 311 ? 13.295 -24.923 -26.970 1.00 61.91 311 ALA A C 1
ATOM 2479 O O . ALA A 1 311 ? 13.295 -25.547 -25.911 1.00 61.91 311 ALA A O 1
ATOM 2480 N N . THR A 1 312 ? 12.484 -23.884 -27.165 1.00 59.88 312 THR A N 1
ATOM 2481 C CA . THR A 1 312 ? 11.409 -23.542 -26.232 1.00 59.88 312 THR A CA 1
ATOM 2482 C C . THR A 1 312 ? 10.381 -24.671 -26.277 1.00 59.88 312 THR A C 1
ATOM 2484 O O . THR A 1 312 ? 9.560 -24.758 -27.200 1.00 59.88 312 THR A O 1
ATOM 2487 N N . THR A 1 313 ? 10.438 -25.571 -25.296 1.00 56.84 313 THR A N 1
ATOM 2488 C CA . THR A 1 313 ? 9.441 -26.616 -25.038 1.00 56.84 313 THR A CA 1
ATOM 2489 C C . THR A 1 313 ? 8.193 -25.974 -24.449 1.00 56.84 313 THR A C 1
ATOM 2491 O O . THR A 1 313 ? 7.898 -26.064 -23.262 1.00 56.84 313 THR A O 1
ATOM 2494 N N . PHE A 1 314 ? 7.443 -25.277 -25.298 1.00 61.00 314 PHE A N 1
ATOM 2495 C CA . PHE A 1 314 ? 6.127 -24.794 -24.923 1.00 61.00 314 PHE A CA 1
ATOM 2496 C C . PHE A 1 314 ? 5.121 -25.941 -25.046 1.00 61.00 314 PHE A C 1
ATOM 2498 O O . PHE A 1 314 ? 4.800 -26.373 -26.158 1.00 61.00 314 PHE A O 1
ATOM 2505 N N . LYS A 1 315 ? 4.649 -26.460 -23.906 1.00 58.50 315 LYS A N 1
ATOM 2506 C CA . LYS A 1 315 ? 3.539 -27.423 -23.863 1.00 58.50 315 LYS A CA 1
ATOM 2507 C C . LYS A 1 315 ? 2.276 -26.702 -24.357 1.00 58.50 315 LYS A C 1
ATOM 2509 O O . LYS A 1 315 ? 1.972 -25.608 -23.901 1.00 58.50 315 LYS A O 1
ATOM 2514 N N . GLY A 1 316 ? 1.650 -27.247 -25.397 1.00 55.53 316 GLY A N 1
ATOM 2515 C CA . GLY A 1 316 ? 0.741 -26.514 -26.282 1.00 55.53 316 GLY A CA 1
ATOM 2516 C C . GLY A 1 316 ? -0.606 -26.059 -25.700 1.00 55.53 316 GLY A C 1
ATOM 2517 O O . GLY A 1 316 ? -1.027 -26.498 -24.641 1.00 55.53 316 GLY A O 1
ATOM 2518 N N . LYS A 1 317 ? -1.267 -25.212 -26.510 1.00 55.16 317 LYS A N 1
ATOM 2519 C CA . LYS A 1 317 ? -2.694 -24.822 -26.548 1.00 55.16 317 LYS A CA 1
ATOM 2520 C C . LYS A 1 317 ? -3.354 -24.379 -25.235 1.00 55.16 317 LYS A C 1
ATOM 2522 O O . LYS A 1 317 ? -4.481 -24.772 -24.964 1.00 55.16 317 LYS A O 1
ATOM 2527 N N . ASN A 1 318 ? -2.738 -23.459 -24.506 1.00 71.44 318 ASN A N 1
ATOM 2528 C CA . ASN A 1 318 ? -3.533 -22.606 -23.627 1.00 71.44 318 ASN A CA 1
ATOM 2529 C C . ASN A 1 318 ? -3.956 -21.393 -24.457 1.00 71.44 318 ASN A C 1
ATOM 2531 O O . ASN A 1 318 ? -3.109 -20.608 -24.885 1.00 71.44 318 ASN A O 1
ATOM 2535 N N . VAL A 1 319 ? -5.250 -21.291 -24.743 1.00 86.31 319 VAL A N 1
ATOM 2536 C CA . VAL A 1 319 ? -5.895 -20.048 -25.182 1.00 86.31 319 VAL A CA 1
ATOM 2537 C C . VAL A 1 319 ? -6.498 -19.436 -23.914 1.00 86.31 319 VAL A C 1
ATOM 2539 O O . VAL A 1 319 ? -7.110 -20.189 -23.154 1.00 86.31 319 VAL A O 1
ATOM 2542 N N . PRO A 1 320 ? -6.298 -18.138 -23.633 1.00 90.12 320 PRO A N 1
ATOM 2543 C CA . PRO A 1 320 ? -6.875 -17.516 -22.445 1.00 90.12 320 PRO A CA 1
ATOM 2544 C C . PRO A 1 320 ? -8.402 -17.570 -22.504 1.00 90.12 320 PRO A C 1
ATOM 2546 O O . PRO A 1 320 ? -9.000 -17.296 -23.547 1.00 90.12 320 PRO A O 1
ATOM 2549 N N . THR A 1 321 ? -9.032 -17.924 -21.385 1.00 91.62 321 THR A N 1
ATOM 2550 C CA . THR A 1 321 ? -10.487 -17.805 -21.232 1.00 91.62 321 THR A CA 1
ATOM 2551 C C . THR A 1 321 ? -10.889 -16.329 -21.085 1.00 91.62 321 THR A C 1
ATOM 2553 O O . THR A 1 321 ? -10.039 -15.489 -20.778 1.00 91.62 321 THR A O 1
ATOM 2556 N N . PRO A 1 322 ? -12.175 -15.969 -21.254 1.00 92.69 322 PRO A N 1
ATOM 2557 C CA . PRO A 1 322 ? -12.636 -14.610 -20.963 1.00 92.69 322 PRO A CA 1
ATOM 2558 C C . PRO A 1 322 ? -12.302 -14.157 -19.532 1.00 92.69 322 PRO A C 1
ATOM 2560 O O . PRO A 1 322 ? -11.765 -13.072 -19.348 1.00 92.69 322 PRO A O 1
ATOM 2563 N N . GLY A 1 323 ? -12.488 -15.030 -18.534 1.00 92.31 323 GLY A N 1
ATOM 2564 C CA . GLY A 1 323 ? -12.154 -14.719 -17.139 1.00 92.31 323 GLY A CA 1
ATOM 2565 C C . GLY A 1 323 ? -10.651 -14.543 -16.887 1.00 92.31 323 GLY A C 1
ATOM 2566 O O . GLY A 1 323 ? -10.253 -13.677 -16.109 1.00 92.31 323 GLY A O 1
ATOM 2567 N N . ASP A 1 324 ? -9.800 -15.308 -17.583 1.00 92.00 324 ASP A N 1
ATOM 2568 C CA . ASP A 1 324 ? -8.348 -15.086 -17.558 1.00 92.00 324 ASP A CA 1
ATOM 2569 C C . ASP A 1 324 ? -7.981 -13.691 -18.071 1.00 92.00 324 ASP A C 1
ATOM 2571 O O . ASP A 1 324 ? -7.081 -13.033 -17.538 1.00 92.00 324 ASP A O 1
ATOM 2575 N N . LEU A 1 325 ? -8.669 -13.252 -19.127 1.00 93.62 325 LEU A N 1
ATOM 2576 C CA . LEU A 1 325 ? -8.439 -11.959 -19.743 1.00 93.62 325 LEU A CA 1
ATOM 2577 C C . LEU A 1 325 ? -8.933 -10.818 -18.846 1.00 93.62 325 LEU A C 1
ATOM 2579 O O . LEU A 1 325 ? -8.188 -9.861 -18.636 1.00 93.62 325 LEU A O 1
ATOM 2583 N N . ASP A 1 326 ? -10.121 -10.945 -18.256 1.00 94.06 326 ASP A N 1
ATOM 2584 C CA . ASP A 1 326 ? -10.661 -9.967 -17.306 1.00 94.06 326 ASP A CA 1
ATOM 2585 C C . ASP A 1 326 ? -9.724 -9.796 -16.105 1.00 94.06 326 ASP A C 1
ATOM 2587 O O . ASP A 1 326 ? -9.383 -8.673 -15.721 1.00 94.06 326 ASP A O 1
ATOM 2591 N N . HIS A 1 327 ? -9.209 -10.906 -15.567 1.00 92.25 327 HIS A N 1
ATOM 2592 C CA . HIS A 1 327 ? -8.220 -10.882 -14.493 1.00 92.25 327 HIS A CA 1
ATOM 2593 C C . HIS A 1 327 ? -6.908 -10.205 -14.923 1.00 92.25 327 HIS A C 1
ATOM 2595 O O . HIS A 1 327 ? -6.380 -9.354 -14.200 1.00 92.25 327 HIS A O 1
ATOM 2601 N N . LEU A 1 328 ? -6.383 -10.537 -16.110 1.00 93.38 328 LEU A N 1
ATOM 2602 C CA . LEU A 1 328 ? -5.190 -9.894 -16.670 1.00 93.38 328 LEU A CA 1
ATOM 2603 C C . LEU A 1 328 ? -5.381 -8.375 -16.787 1.00 93.38 328 LEU A C 1
ATOM 2605 O O . LEU A 1 328 ? -4.484 -7.615 -16.419 1.00 93.38 328 LEU A O 1
ATOM 2609 N N . ILE A 1 329 ? -6.533 -7.927 -17.290 1.00 93.38 329 ILE A N 1
ATOM 2610 C CA . ILE A 1 329 ? -6.842 -6.509 -17.497 1.00 93.38 329 ILE A CA 1
ATOM 2611 C C . ILE A 1 329 ? -6.998 -5.781 -16.159 1.00 93.38 329 ILE A C 1
ATOM 2613 O O . ILE A 1 329 ? -6.443 -4.691 -15.995 1.00 93.38 329 ILE A O 1
ATOM 2617 N N . ALA A 1 330 ? -7.704 -6.377 -15.198 1.00 92.38 330 ALA A N 1
ATOM 2618 C CA . ALA A 1 330 ? -7.942 -5.774 -13.891 1.00 92.38 330 ALA A CA 1
ATOM 2619 C C . ALA A 1 330 ? -6.645 -5.617 -13.086 1.00 92.38 330 ALA A C 1
ATOM 2621 O O . ALA A 1 330 ? -6.377 -4.550 -12.539 1.00 92.38 330 ALA A O 1
ATOM 2622 N N . VAL A 1 331 ? -5.806 -6.657 -13.055 1.00 89.62 331 VAL A N 1
ATOM 2623 C CA . VAL A 1 331 ? -4.613 -6.683 -12.195 1.00 89.62 331 VAL A CA 1
ATOM 2624 C C . VAL A 1 331 ? -3.381 -6.106 -12.903 1.00 89.62 331 VAL A C 1
ATOM 2626 O O . VAL A 1 331 ? -2.464 -5.610 -12.250 1.00 89.62 331 VAL A O 1
ATOM 2629 N N . ARG A 1 332 ? -3.308 -6.190 -14.243 1.00 86.44 332 ARG A N 1
ATOM 2630 C CA . ARG A 1 332 ? -2.090 -5.891 -15.031 1.00 86.44 332 ARG A CA 1
ATOM 2631 C C . ARG A 1 332 ? -2.368 -5.231 -16.385 1.00 86.44 332 ARG A C 1
ATOM 2633 O O . ARG A 1 332 ? -1.526 -5.266 -17.283 1.00 86.44 332 ARG A O 1
ATOM 2640 N N . GLY A 1 333 ? -3.515 -4.575 -16.539 1.00 88.44 333 GLY A N 1
ATOM 2641 C CA . GLY A 1 333 ? -3.971 -4.009 -17.811 1.00 88.44 333 GLY A CA 1
ATOM 2642 C C . GLY A 1 333 ? -3.216 -2.781 -18.324 1.00 88.44 333 GLY A C 1
ATOM 2643 O O . GLY A 1 333 ? -3.620 -2.223 -19.339 1.00 88.44 333 GLY A O 1
ATOM 2644 N N . ASN A 1 334 ? -2.130 -2.335 -17.684 1.00 92.69 334 ASN A N 1
ATOM 2645 C CA . ASN A 1 334 ? -1.406 -1.126 -18.101 1.00 92.69 334 ASN A CA 1
ATOM 2646 C C . ASN A 1 334 ? -0.914 -1.200 -19.552 1.00 92.69 334 ASN A C 1
ATOM 2648 O O . ASN A 1 334 ? -1.013 -0.219 -20.276 1.00 92.69 334 ASN A O 1
ATOM 2652 N N . PHE A 1 335 ? -0.413 -2.352 -20.005 1.00 93.44 335 PHE A N 1
ATOM 2653 C CA . PHE A 1 335 ? -0.057 -2.536 -21.416 1.00 93.44 335 PHE A CA 1
ATOM 2654 C C . PHE A 1 335 ? -1.279 -2.797 -22.294 1.00 93.44 335 PHE A C 1
ATOM 2656 O O . PHE A 1 335 ? -1.312 -2.325 -23.425 1.00 93.44 335 PHE A O 1
ATOM 2663 N N . TRP A 1 336 ? -2.299 -3.484 -21.770 1.00 94.38 336 TRP A N 1
ATOM 2664 C CA . TRP A 1 336 ? -3.554 -3.730 -22.485 1.00 94.38 336 TRP A CA 1
ATOM 2665 C C . TRP A 1 336 ? -4.236 -2.427 -22.914 1.00 94.38 336 TRP A C 1
ATOM 2667 O O . TRP A 1 336 ? -4.733 -2.327 -24.030 1.00 94.38 336 TRP A O 1
ATOM 2677 N N . LYS A 1 337 ? -4.211 -1.410 -22.047 1.00 93.94 337 LYS A N 1
ATOM 2678 C CA . LYS A 1 337 ? -4.797 -0.083 -22.285 1.00 93.94 337 LYS A CA 1
ATOM 2679 C C . LYS A 1 337 ? -3.936 0.828 -23.175 1.00 93.94 337 LYS A C 1
ATOM 2681 O O . LYS A 1 337 ? -4.420 1.871 -23.591 1.00 93.94 337 LYS A O 1
ATOM 2686 N N . LYS A 1 338 ? -2.677 0.467 -23.472 1.00 94.06 338 LYS A N 1
ATOM 2687 C CA . LYS A 1 338 ? -1.777 1.280 -24.322 1.00 94.06 338 LYS A CA 1
ATOM 2688 C C . LYS A 1 338 ? -2.093 1.203 -25.810 1.00 94.06 338 LYS A C 1
ATOM 2690 O O . LYS A 1 338 ? -1.592 2.027 -26.565 1.00 94.06 338 LYS A O 1
ATOM 2695 N N . VAL A 1 339 ? -2.836 0.187 -26.232 1.00 94.44 339 VAL A N 1
ATOM 2696 C CA . VAL A 1 339 ? -3.170 -0.040 -27.636 1.00 94.44 339 VAL A CA 1
ATOM 2697 C C . VAL A 1 339 ? -4.658 -0.311 -27.781 1.00 94.44 339 VAL A C 1
ATOM 2699 O O . VAL A 1 339 ? -5.283 -0.936 -26.916 1.00 94.44 339 VAL A O 1
ATOM 2702 N N . GLU A 1 340 ? -5.213 0.161 -28.889 1.00 94.62 340 GLU A N 1
ATOM 2703 C CA . GLU A 1 340 ? -6.611 -0.049 -29.251 1.00 94.62 340 GLU A CA 1
ATOM 2704 C C . GLU A 1 340 ? -6.926 -1.536 -29.454 1.00 94.62 340 GLU A C 1
ATOM 2706 O O . GLU A 1 340 ? -6.034 -2.378 -29.588 1.00 94.62 340 GLU A O 1
ATOM 2711 N N . GLU A 1 341 ? -8.211 -1.880 -29.472 1.00 93.25 341 GLU A N 1
ATOM 2712 C CA . GLU A 1 341 ? -8.644 -3.271 -29.639 1.00 93.25 341 GLU A CA 1
ATOM 2713 C C . GLU A 1 341 ? -8.335 -3.824 -31.038 1.00 93.25 341 GLU A C 1
ATOM 2715 O O . GLU A 1 341 ? -8.025 -5.002 -31.198 1.00 93.25 341 GLU A O 1
ATOM 2720 N N . SER A 1 342 ? -8.318 -2.942 -32.040 1.00 95.62 342 SER A N 1
ATOM 2721 C CA . SER A 1 342 ? -7.924 -3.222 -33.424 1.00 95.62 342 SER A CA 1
ATOM 2722 C C . SER A 1 342 ? -6.412 -3.387 -33.611 1.00 95.62 342 SER A C 1
ATOM 2724 O O . SER A 1 342 ? -5.964 -3.667 -34.724 1.00 95.62 342 SER A O 1
ATOM 2726 N N . TRP A 1 343 ? -5.606 -3.202 -32.559 1.00 97.06 343 TRP A N 1
ATOM 2727 C CA . TRP A 1 343 ? -4.157 -3.226 -32.689 1.00 97.06 343 TRP A CA 1
ATOM 2728 C C . TRP A 1 343 ? -3.644 -4.606 -33.111 1.00 97.06 343 TRP A C 1
ATOM 2730 O O . TRP A 1 343 ? -3.944 -5.650 -32.517 1.00 97.06 343 TRP A O 1
ATOM 2740 N N . ILE A 1 344 ? -2.793 -4.574 -34.130 1.00 97.56 344 ILE A N 1
ATOM 2741 C CA . ILE A 1 344 ? -2.078 -5.717 -34.675 1.00 97.56 344 ILE A CA 1
ATOM 2742 C C . ILE A 1 344 ? -0.592 -5.377 -34.620 1.00 97.56 344 ILE A C 1
ATOM 2744 O O . ILE A 1 344 ? -0.180 -4.280 -34.997 1.00 97.56 344 ILE A O 1
ATOM 2748 N N . CYS A 1 345 ? 0.234 -6.317 -34.161 1.00 97.38 345 CYS A N 1
ATOM 2749 C CA . CYS A 1 345 ? 1.672 -6.101 -34.128 1.00 97.38 345 CYS A CA 1
ATOM 2750 C C . CYS A 1 345 ? 2.206 -5.896 -35.559 1.00 97.38 345 CYS A C 1
ATOM 2752 O O . CYS A 1 345 ? 2.091 -6.820 -36.371 1.00 97.38 345 CYS A O 1
ATOM 2754 N N . PRO A 1 346 ? 2.861 -4.758 -35.869 1.00 96.00 346 PRO A N 1
ATOM 2755 C CA . PRO A 1 346 ? 3.289 -4.450 -37.236 1.00 96.00 346 PRO A CA 1
ATOM 2756 C C . PRO A 1 346 ? 4.389 -5.392 -37.753 1.00 96.00 346 PRO A C 1
ATOM 2758 O O . PRO A 1 346 ? 4.586 -5.516 -38.960 1.00 96.00 346 PRO A O 1
ATOM 2761 N N . CYS A 1 347 ? 5.084 -6.097 -36.855 1.00 96.88 347 CYS A N 1
ATOM 2762 C CA . CYS A 1 347 ? 6.073 -7.107 -37.217 1.00 96.88 347 CYS A CA 1
ATOM 2763 C C . CYS A 1 347 ? 5.418 -8.466 -37.520 1.00 96.88 347 CYS A C 1
ATOM 2765 O O . CYS A 1 347 ? 5.429 -8.902 -38.669 1.00 96.88 347 CYS A O 1
ATOM 2767 N N . CYS A 1 348 ? 4.835 -9.125 -36.509 1.00 96.81 348 CYS A N 1
ATOM 2768 C CA . CYS A 1 348 ? 4.365 -10.512 -36.626 1.00 96.81 348 CYS A CA 1
ATOM 2769 C C . CYS A 1 348 ? 2.901 -10.677 -37.056 1.00 96.81 348 CYS A C 1
ATOM 2771 O O . CYS A 1 348 ? 2.451 -11.809 -37.214 1.00 96.81 348 CYS A O 1
ATOM 2773 N N . GLY A 1 349 ? 2.125 -9.597 -37.165 1.00 96.88 349 GLY A N 1
ATOM 2774 C CA . GLY A 1 349 ? 0.710 -9.667 -37.539 1.00 96.88 349 GLY A CA 1
ATOM 2775 C C . GLY A 1 349 ? -0.211 -10.277 -36.473 1.00 96.88 349 GLY A C 1
ATOM 2776 O O . GLY A 1 349 ? -1.385 -10.525 -36.741 1.00 96.88 349 GLY A O 1
ATOM 2777 N N . ARG A 1 350 ? 0.280 -10.539 -35.253 1.00 96.81 350 ARG A N 1
ATOM 2778 C CA . ARG A 1 350 ? -0.576 -11.014 -34.156 1.00 96.81 350 ARG A CA 1
ATOM 2779 C C . ARG A 1 350 ? -1.488 -9.895 -33.669 1.00 96.81 350 ARG A C 1
ATOM 2781 O O . ARG A 1 350 ? -1.027 -8.784 -33.419 1.00 96.81 350 ARG A O 1
ATOM 2788 N N . THR A 1 351 ? -2.760 -10.228 -33.480 1.00 96.44 351 THR A N 1
ATOM 2789 C CA . THR A 1 351 ? -3.720 -9.377 -32.775 1.00 96.44 351 THR A CA 1
ATOM 2790 C C . THR A 1 351 ? -3.326 -9.239 -31.309 1.00 96.44 351 THR A C 1
ATOM 2792 O O . THR A 1 351 ? -2.526 -10.022 -30.776 1.00 96.44 351 THR A O 1
ATOM 2795 N N . LYS A 1 352 ? -3.946 -8.274 -30.633 1.00 94.88 352 LYS A N 1
ATOM 2796 C CA . LYS A 1 352 ? -3.849 -8.087 -29.185 1.00 94.88 352 LYS A CA 1
ATOM 2797 C C . LYS A 1 352 ? -4.045 -9.395 -28.404 1.00 94.88 352 LYS A C 1
ATOM 2799 O O . LYS A 1 352 ? -3.168 -9.787 -27.635 1.00 94.88 352 LYS A O 1
ATOM 2804 N N . LEU A 1 353 ? -5.118 -10.136 -28.700 1.00 94.31 353 LEU A N 1
ATOM 2805 C CA . LEU A 1 353 ? -5.416 -11.431 -28.079 1.00 94.31 353 LEU A CA 1
ATOM 2806 C C . LEU A 1 353 ? -4.355 -12.498 -28.394 1.00 94.31 353 LEU A C 1
ATOM 2808 O O . LEU A 1 353 ? -3.910 -13.208 -27.496 1.00 94.31 353 LEU A O 1
ATOM 2812 N N . HIS A 1 354 ? -3.889 -12.594 -29.644 1.00 95.19 354 HIS A N 1
ATOM 2813 C CA . HIS A 1 354 ? -2.857 -13.567 -30.028 1.00 95.19 354 HIS A CA 1
ATOM 2814 C C . HIS A 1 354 ? -1.507 -13.340 -29.327 1.00 95.19 354 HIS A C 1
ATOM 2816 O O . HIS A 1 354 ? -0.701 -14.273 -29.242 1.00 95.19 354 HIS A O 1
ATOM 2822 N N . CYS A 1 355 ? -1.252 -12.123 -28.838 1.00 95.19 355 CYS A N 1
ATOM 2823 C CA . CYS A 1 355 ? -0.061 -11.782 -28.060 1.00 95.19 355 CYS A CA 1
ATOM 2824 C C . CYS A 1 355 ? -0.172 -12.160 -26.571 1.00 95.19 355 CYS A C 1
ATOM 2826 O O . CYS A 1 355 ? 0.842 -12.143 -25.876 1.00 95.19 355 CYS A O 1
ATOM 2828 N N . VAL A 1 356 ? -1.365 -12.506 -26.071 1.00 94.44 356 VAL A N 1
ATOM 2829 C CA . VAL A 1 356 ? -1.559 -12.948 -24.682 1.00 94.44 356 VAL A CA 1
ATOM 2830 C C . VAL A 1 356 ? -0.965 -14.340 -24.512 1.00 94.44 356 VAL A C 1
ATOM 2832 O O . VAL A 1 356 ? -1.390 -15.279 -25.181 1.00 94.44 356 VAL A O 1
ATOM 2835 N N . ARG A 1 357 ? 0.013 -14.503 -23.622 1.00 91.62 357 ARG A N 1
ATOM 2836 C CA . ARG A 1 357 ? 0.687 -15.793 -23.398 1.00 91.62 357 ARG A CA 1
ATOM 2837 C C . ARG A 1 357 ? 1.076 -15.993 -21.936 1.00 91.62 357 ARG A C 1
ATOM 2839 O O . ARG A 1 357 ? 1.221 -15.001 -21.227 1.00 91.62 357 ARG A O 1
ATOM 2846 N N . PRO A 1 358 ? 1.310 -17.226 -21.467 1.00 88.88 358 PRO A N 1
ATOM 2847 C CA . PRO A 1 358 ? 1.892 -17.438 -20.148 1.00 88.88 358 PRO A CA 1
ATOM 2848 C C . PRO A 1 358 ? 3.349 -16.971 -20.070 1.00 88.88 358 PRO A C 1
ATOM 2850 O O . PRO A 1 358 ? 4.055 -16.772 -21.068 1.00 88.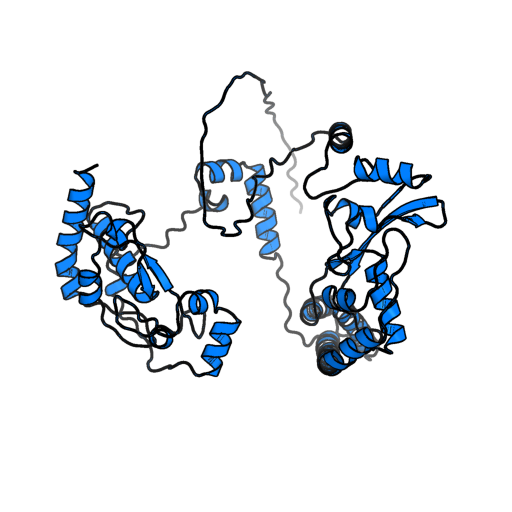88 358 PRO A O 1
ATOM 2853 N N . SER A 1 359 ? 3.805 -16.814 -18.833 1.00 86.06 359 SER A N 1
ATOM 2854 C CA . SER A 1 359 ? 5.188 -16.524 -18.465 1.00 86.06 359 SER A CA 1
ATOM 2855 C C . SER A 1 359 ? 5.598 -17.411 -17.290 1.00 86.06 359 SER A C 1
ATOM 2857 O O . SER A 1 359 ? 4.751 -18.000 -16.629 1.00 86.06 359 SER A O 1
ATOM 2859 N N . ASN A 1 360 ? 6.889 -17.452 -16.961 1.00 81.31 360 ASN A N 1
ATOM 2860 C CA . ASN A 1 360 ? 7.364 -18.226 -15.806 1.00 81.31 360 ASN A CA 1
ATOM 2861 C C . ASN A 1 360 ? 6.778 -17.747 -14.467 1.00 81.31 360 ASN A C 1
ATOM 2863 O O . ASN A 1 360 ? 6.762 -18.504 -13.506 1.00 81.31 360 ASN A O 1
ATOM 2867 N N . LYS A 1 361 ? 6.355 -16.478 -14.388 1.00 82.06 361 LYS A N 1
ATOM 2868 C CA . LYS A 1 361 ? 5.860 -15.862 -13.149 1.00 82.06 361 LYS A CA 1
ATOM 2869 C C . LYS A 1 361 ? 4.338 -15.780 -13.083 1.00 82.06 361 LYS A C 1
ATOM 2871 O O . LYS A 1 361 ? 3.793 -15.684 -11.994 1.00 82.06 361 LYS A O 1
ATOM 2876 N N . ASN A 1 362 ? 3.665 -15.752 -14.232 1.00 84.50 362 ASN A N 1
ATOM 2877 C CA . ASN A 1 362 ? 2.246 -15.414 -14.320 1.00 84.50 362 ASN A CA 1
ATOM 2878 C C . ASN A 1 362 ? 1.554 -16.267 -15.371 1.00 84.50 362 ASN A C 1
ATOM 2880 O O . ASN A 1 362 ? 2.112 -16.475 -16.454 1.00 84.50 362 ASN A O 1
ATOM 2884 N N . THR A 1 363 ? 0.311 -16.644 -15.073 1.00 87.69 363 THR A N 1
ATOM 2885 C CA . THR A 1 363 ? -0.561 -17.431 -15.949 1.00 87.69 363 THR A CA 1
ATOM 2886 C C . THR A 1 363 ? -0.748 -16.778 -17.312 1.00 87.69 363 THR A C 1
ATOM 2888 O O . THR A 1 363 ? -0.661 -17.467 -18.320 1.00 87.69 363 THR A O 1
ATOM 2891 N N . TRP A 1 364 ? -0.913 -15.451 -17.355 1.00 91.88 364 TRP A N 1
ATOM 2892 C CA . TRP A 1 364 ? -1.053 -14.679 -18.588 1.00 91.88 364 TRP A CA 1
ATOM 2893 C C . TRP A 1 364 ? -0.314 -13.349 -18.496 1.00 91.88 364 TRP A C 1
ATOM 2895 O O . TRP A 1 364 ? -0.274 -12.715 -17.440 1.00 91.88 364 TRP A O 1
ATOM 2905 N N . VAL A 1 365 ? 0.286 -12.933 -19.609 1.00 92.88 365 VAL A N 1
ATOM 2906 C CA . VAL A 1 365 ? 0.897 -11.618 -19.801 1.00 92.88 365 VAL A CA 1
ATOM 2907 C C . VAL A 1 365 ? 0.553 -11.081 -21.187 1.00 92.88 365 VAL A C 1
ATOM 2909 O O . VAL A 1 365 ? 0.478 -11.835 -22.158 1.00 92.88 365 VAL A O 1
ATOM 2912 N N . PHE A 1 366 ? 0.383 -9.764 -21.270 1.00 95.69 366 PHE A N 1
ATOM 2913 C CA . PHE A 1 366 ? 0.326 -9.001 -22.511 1.00 95.69 366 PHE A CA 1
ATOM 2914 C C . PHE A 1 366 ? 1.182 -7.755 -22.323 1.00 95.69 366 PHE A C 1
ATOM 2916 O O . PHE A 1 366 ? 0.911 -6.954 -21.429 1.00 95.69 366 PHE A O 1
ATOM 2923 N N . GLU A 1 367 ? 2.211 -7.592 -23.149 1.00 95.75 367 GLU A N 1
ATOM 2924 C CA . GLU A 1 367 ? 3.060 -6.407 -23.116 1.00 95.75 367 GLU A CA 1
ATOM 2925 C C . GLU A 1 367 ? 3.347 -5.906 -24.535 1.00 95.75 367 GLU A C 1
ATOM 2927 O O . GLU A 1 367 ? 3.542 -6.686 -25.471 1.00 95.75 367 GLU A O 1
ATOM 2932 N N . VAL A 1 368 ? 3.390 -4.581 -24.669 1.00 96.12 368 VAL A N 1
ATOM 2933 C CA . VAL A 1 368 ? 3.796 -3.868 -25.884 1.00 96.12 368 VAL A CA 1
ATOM 2934 C C . VAL A 1 368 ? 4.915 -2.894 -25.542 1.00 96.12 368 VAL A C 1
ATOM 2936 O O . VAL A 1 368 ? 4.863 -2.202 -24.519 1.00 96.12 368 VAL A O 1
ATOM 2939 N N . LYS A 1 369 ? 5.958 -2.860 -26.370 1.00 95.00 369 LYS A N 1
ATOM 2940 C CA . LYS A 1 369 ? 7.175 -2.075 -26.133 1.00 95.00 369 LYS A CA 1
ATOM 2941 C C . LYS A 1 369 ? 7.455 -1.191 -27.342 1.00 95.00 369 LYS A C 1
ATOM 2943 O O . LYS A 1 369 ? 7.424 -1.675 -28.470 1.00 95.00 369 LYS A O 1
ATOM 2948 N N . GLY A 1 370 ? 7.751 0.084 -27.099 1.00 94.38 370 GLY A N 1
ATOM 2949 C CA . GLY A 1 370 ? 8.266 0.983 -28.131 1.00 94.38 370 GLY A CA 1
ATOM 2950 C C . GLY A 1 370 ? 9.709 0.622 -28.471 1.00 94.38 370 GLY A C 1
ATOM 2951 O O . GLY A 1 370 ? 10.513 0.406 -27.561 1.00 94.38 370 GLY A O 1
ATOM 2952 N N . LYS A 1 371 ? 10.023 0.529 -29.764 1.00 92.94 371 LYS A N 1
ATOM 2953 C CA . LYS A 1 371 ? 11.367 0.251 -30.277 1.00 92.94 371 LYS A CA 1
ATOM 2954 C C . LYS A 1 371 ? 11.774 1.232 -31.362 1.00 92.94 371 LYS A C 1
ATOM 2956 O O . LYS A 1 371 ? 10.957 1.578 -32.209 1.00 92.94 371 LYS A O 1
ATOM 2961 N N . TRP A 1 372 ? 13.042 1.625 -31.337 1.00 91.38 372 TRP A N 1
ATOM 2962 C CA . TRP A 1 372 ? 13.717 2.220 -32.485 1.00 91.38 372 TRP A CA 1
ATOM 2963 C C . TRP A 1 372 ? 14.255 1.074 -33.330 1.00 91.38 372 TRP A C 1
ATOM 2965 O O . TRP A 1 372 ? 14.920 0.184 -32.792 1.00 91.38 372 TRP A O 1
ATOM 2975 N N . LEU A 1 373 ? 13.892 1.066 -34.606 1.00 91.69 373 LEU A N 1
ATOM 2976 C CA . LEU A 1 373 ? 14.382 0.125 -35.608 1.00 91.69 373 LEU A CA 1
ATOM 2977 C C . LEU A 1 373 ? 15.223 0.893 -36.623 1.00 91.69 373 LEU A C 1
ATOM 2979 O O . LEU A 1 373 ? 15.053 2.102 -36.773 1.00 91.69 373 LEU A O 1
ATOM 2983 N N . PHE A 1 374 ? 16.110 0.190 -37.318 1.00 89.88 374 PHE A N 1
ATOM 2984 C CA . PHE A 1 374 ? 16.941 0.806 -38.343 1.00 89.88 374 PHE A CA 1
ATOM 2985 C C . PHE A 1 374 ? 16.074 1.348 -39.484 1.00 89.88 374 PHE A C 1
ATOM 2987 O O . PHE A 1 374 ? 15.240 0.615 -40.029 1.00 89.88 374 PHE A O 1
ATOM 2994 N N . SER A 1 375 ? 16.316 2.598 -39.874 1.00 84.19 375 SER A N 1
ATOM 2995 C CA . SER A 1 375 ? 15.760 3.215 -41.077 1.00 84.19 375 SER A CA 1
ATOM 2996 C C . SER A 1 375 ? 16.830 4.058 -41.764 1.00 84.19 375 SER A C 1
ATOM 2998 O O . SER A 1 375 ? 17.630 4.703 -41.092 1.00 84.19 375 SER A O 1
ATOM 3000 N N . GLU A 1 376 ? 16.835 4.053 -43.097 1.00 79.25 376 GLU A N 1
ATOM 3001 C CA . GLU A 1 376 ? 17.638 4.990 -43.902 1.00 79.25 376 GLU A CA 1
ATOM 3002 C C . GLU A 1 376 ? 17.002 6.385 -43.944 1.00 79.25 376 GLU A C 1
ATOM 3004 O O . GLU A 1 376 ? 17.685 7.366 -44.225 1.00 79.25 376 GLU A O 1
ATOM 3009 N N . ASP A 1 377 ? 15.704 6.482 -43.639 1.00 74.88 377 ASP A N 1
ATOM 3010 C CA . ASP A 1 377 ? 15.005 7.755 -43.520 1.00 74.88 377 ASP A CA 1
ATOM 3011 C C . ASP A 1 377 ? 15.185 8.327 -42.104 1.00 74.88 377 ASP A C 1
ATOM 3013 O O . ASP A 1 377 ? 14.760 7.739 -41.102 1.00 74.88 377 ASP A O 1
ATOM 3017 N N . ALA A 1 378 ? 15.807 9.507 -42.028 1.00 63.31 378 ALA A N 1
ATOM 3018 C CA . ALA A 1 378 ? 16.086 10.222 -40.788 1.00 63.31 378 ALA A CA 1
ATOM 3019 C C . ALA A 1 378 ? 14.820 10.612 -39.995 1.00 63.31 378 ALA A C 1
ATOM 3021 O O . ALA A 1 378 ? 14.909 10.814 -38.780 1.00 63.31 378 ALA A O 1
ATOM 3022 N N . LEU A 1 379 ? 13.655 10.724 -40.649 1.00 60.88 379 LEU A N 1
ATOM 3023 C CA . LEU A 1 379 ? 12.364 10.961 -39.989 1.00 60.88 379 LEU A CA 1
ATOM 3024 C C . LEU A 1 379 ? 11.860 9.692 -39.290 1.00 60.88 379 LEU A C 1
ATOM 3026 O O . LEU A 1 379 ? 11.433 9.751 -38.135 1.00 60.88 379 LEU A O 1
ATOM 3030 N N . ASP A 1 380 ? 11.975 8.541 -39.949 1.00 62.12 380 ASP A N 1
ATOM 3031 C CA . ASP A 1 380 ? 11.550 7.249 -39.403 1.00 62.12 380 ASP A CA 1
ATOM 3032 C C . ASP A 1 380 ? 12.486 6.739 -38.304 1.00 62.12 380 ASP A C 1
ATOM 3034 O O . ASP A 1 380 ? 12.028 6.122 -37.341 1.00 62.12 380 ASP A O 1
ATOM 3038 N N . ALA A 1 381 ? 13.780 7.062 -38.383 1.00 61.56 381 ALA A N 1
ATOM 3039 C CA . ALA A 1 381 ? 14.774 6.696 -37.374 1.00 61.56 381 ALA A CA 1
ATOM 3040 C C . ALA A 1 381 ? 14.481 7.282 -35.974 1.00 61.56 381 ALA A C 1
ATOM 3042 O O . ALA A 1 381 ? 14.962 6.756 -34.970 1.00 61.56 381 ALA A O 1
ATOM 3043 N N . ARG A 1 382 ? 13.674 8.352 -35.883 1.00 64.06 382 ARG A N 1
ATOM 3044 C CA . ARG A 1 382 ? 13.286 8.996 -34.611 1.00 64.06 382 ARG A CA 1
ATOM 3045 C C . ARG A 1 382 ? 11.964 8.478 -34.042 1.00 64.06 382 ARG A C 1
ATOM 3047 O O . ARG A 1 382 ? 11.626 8.796 -32.899 1.00 64.06 382 ARG A O 1
ATOM 3054 N N . ASN A 1 383 ? 11.213 7.681 -34.803 1.00 78.69 383 ASN A N 1
ATOM 3055 C CA . ASN A 1 383 ? 9.894 7.213 -34.399 1.00 78.69 383 ASN A CA 1
ATOM 3056 C C . ASN A 1 383 ? 9.968 5.879 -33.652 1.00 78.69 383 ASN A C 1
ATOM 3058 O O . ASN A 1 383 ? 10.626 4.920 -34.050 1.00 78.69 383 ASN A O 1
ATOM 3062 N N . THR A 1 384 ? 9.247 5.802 -32.534 1.00 88.75 384 THR A N 1
ATOM 3063 C CA . THR A 1 384 ? 9.126 4.562 -31.764 1.00 88.75 384 THR A CA 1
ATOM 3064 C C . THR A 1 384 ? 8.003 3.709 -32.340 1.00 88.75 384 THR A C 1
ATOM 3066 O O . THR A 1 384 ? 6.850 4.131 -32.362 1.00 88.75 384 THR A O 1
ATOM 3069 N N . ILE A 1 385 ? 8.308 2.476 -32.738 1.00 91.19 385 ILE A N 1
ATOM 3070 C CA . ILE A 1 385 ? 7.302 1.519 -33.205 1.00 91.19 385 ILE A CA 1
ATOM 3071 C C . ILE A 1 385 ? 6.876 0.632 -32.037 1.00 91.19 385 ILE A C 1
ATOM 3073 O O . ILE A 1 385 ? 7.712 0.016 -31.373 1.00 91.19 385 ILE A O 1
ATOM 3077 N N . LEU A 1 386 ? 5.570 0.545 -31.780 1.00 95.19 386 LEU A N 1
ATOM 3078 C CA . LEU A 1 386 ? 5.025 -0.356 -30.765 1.00 95.19 386 LEU A CA 1
ATOM 3079 C C . LEU A 1 386 ? 4.989 -1.795 -31.290 1.00 95.19 386 LEU A C 1
ATOM 3081 O O . LEU A 1 386 ? 4.228 -2.134 -32.195 1.00 95.19 386 LEU A O 1
ATOM 3085 N N . LEU A 1 387 ? 5.799 -2.657 -30.682 1.00 96.94 387 LEU A N 1
ATOM 3086 C CA . LEU A 1 387 ? 5.867 -4.086 -30.973 1.00 96.94 387 LEU A CA 1
ATOM 3087 C C . LEU A 1 387 ? 5.279 -4.903 -29.824 1.00 96.94 387 LEU A C 1
ATOM 3089 O O . LEU A 1 387 ? 5.333 -4.482 -28.667 1.00 96.94 387 LEU A O 1
ATOM 3093 N N . CYS A 1 388 ? 4.771 -6.104 -30.125 1.00 97.00 388 CYS A N 1
ATOM 3094 C CA . CYS A 1 388 ? 4.502 -7.083 -29.072 1.00 97.00 388 CYS A CA 1
ATOM 3095 C C . CYS A 1 388 ? 5.811 -7.441 -28.354 1.00 97.00 388 CYS A C 1
ATOM 3097 O O . CYS A 1 388 ? 6.892 -7.363 -28.951 1.00 97.00 388 CYS A O 1
ATOM 3099 N N . ASP A 1 389 ? 5.708 -7.859 -27.093 1.00 95.56 389 ASP A N 1
ATOM 3100 C CA . ASP A 1 389 ? 6.860 -8.235 -26.266 1.00 95.56 389 ASP A CA 1
ATOM 3101 C C . ASP A 1 389 ? 7.817 -9.193 -26.982 1.00 95.56 389 ASP A C 1
ATOM 3103 O O . ASP A 1 389 ? 9.028 -8.998 -26.975 1.00 95.56 389 ASP A O 1
ATOM 3107 N N . ASP A 1 390 ? 7.275 -10.183 -27.691 1.00 95.00 390 ASP A N 1
ATOM 3108 C CA . ASP A 1 390 ? 8.093 -11.200 -28.343 1.00 95.00 390 ASP A CA 1
ATOM 3109 C C . ASP A 1 390 ? 8.884 -10.649 -29.540 1.00 95.00 390 ASP A C 1
ATOM 3111 O O . ASP A 1 390 ? 10.061 -10.966 -29.674 1.00 95.00 390 ASP A O 1
ATOM 3115 N N . CYS A 1 391 ? 8.290 -9.800 -30.391 1.00 97.06 391 CYS A N 1
ATOM 3116 C CA . CYS A 1 391 ? 9.022 -9.146 -31.488 1.00 97.06 391 CYS A CA 1
ATOM 3117 C C . CYS A 1 391 ? 10.082 -8.189 -30.935 1.00 97.06 391 CYS A C 1
ATOM 3119 O O . CYS A 1 391 ? 11.205 -8.145 -31.430 1.00 97.06 391 CYS A O 1
ATOM 3121 N N . SER A 1 392 ? 9.730 -7.456 -29.875 1.00 96.50 392 SER A N 1
ATOM 3122 C CA . SER A 1 392 ? 10.650 -6.587 -29.139 1.00 96.50 392 SER A CA 1
ATOM 3123 C C . SER A 1 392 ? 11.850 -7.368 -28.588 1.00 96.50 392 SER A C 1
ATOM 3125 O O . SER A 1 392 ? 12.986 -6.899 -28.683 1.00 96.50 392 SER A O 1
ATOM 3127 N N . ASN A 1 393 ? 11.611 -8.562 -28.040 1.00 94.94 393 ASN A N 1
ATOM 3128 C CA . ASN A 1 393 ? 12.659 -9.428 -27.512 1.00 94.94 393 ASN A CA 1
ATOM 3129 C C . ASN A 1 393 ? 13.559 -9.961 -28.629 1.00 94.94 393 ASN A C 1
ATOM 3131 O O . ASN A 1 393 ? 14.775 -9.865 -28.497 1.00 94.94 393 ASN A O 1
ATOM 3135 N N . VAL A 1 394 ? 12.996 -10.442 -29.745 1.00 95.50 394 VAL A N 1
ATOM 3136 C CA . VAL A 1 394 ? 13.795 -10.907 -30.895 1.00 95.50 394 VAL A CA 1
ATOM 3137 C C . VAL A 1 394 ? 14.668 -9.780 -31.456 1.00 95.50 394 VAL A C 1
ATOM 3139 O O . VAL A 1 394 ? 15.864 -9.988 -31.628 1.00 95.50 394 VAL A O 1
ATOM 3142 N N . ALA A 1 395 ? 14.124 -8.574 -31.651 1.00 96.19 395 ALA A N 1
ATOM 3143 C CA . ALA A 1 395 ? 14.899 -7.424 -32.128 1.00 96.19 395 ALA A CA 1
ATOM 3144 C C . ALA A 1 395 ? 16.067 -7.087 -31.186 1.00 96.19 395 ALA A C 1
ATOM 3146 O O . ALA A 1 395 ? 17.206 -6.929 -31.614 1.00 96.19 395 ALA A O 1
ATOM 3147 N N . ASN A 1 396 ? 15.803 -7.040 -29.878 1.00 95.00 396 ASN A N 1
ATOM 3148 C CA . ASN A 1 396 ? 16.847 -6.817 -28.883 1.00 95.00 396 ASN A CA 1
ATOM 3149 C C . ASN A 1 396 ? 17.924 -7.913 -28.903 1.00 95.00 396 ASN A C 1
ATOM 3151 O O . ASN A 1 396 ? 19.101 -7.609 -28.731 1.00 95.00 396 ASN A O 1
ATOM 3155 N N . HIS A 1 397 ? 17.527 -9.179 -29.049 1.00 94.31 397 HIS A N 1
ATOM 3156 C CA . HIS A 1 397 ? 18.461 -10.299 -29.070 1.00 94.31 397 HIS A CA 1
ATOM 3157 C C . HIS A 1 397 ? 19.342 -10.290 -30.319 1.00 94.31 397 HIS A C 1
ATOM 3159 O O . HIS A 1 397 ? 20.550 -10.442 -30.173 1.00 94.31 397 HIS A O 1
ATOM 3165 N N . LEU A 1 398 ? 18.772 -10.021 -31.499 1.00 95.44 398 LEU A N 1
ATOM 3166 C CA . LEU A 1 398 ? 19.527 -9.877 -32.747 1.00 95.44 398 LEU A CA 1
ATOM 3167 C C . LEU A 1 398 ? 20.596 -8.787 -32.639 1.00 95.44 398 LEU A C 1
ATOM 3169 O O . LEU A 1 398 ? 21.760 -9.039 -32.925 1.00 95.44 398 LEU A O 1
ATOM 3173 N N . GLY A 1 399 ? 20.226 -7.598 -32.159 1.00 94.06 399 GLY A N 1
ATOM 3174 C CA . GLY A 1 399 ? 21.177 -6.493 -32.033 1.00 94.06 399 GLY A CA 1
ATOM 3175 C C . GLY A 1 399 ? 22.273 -6.762 -31.007 1.00 94.06 399 GLY A C 1
ATOM 3176 O O . GLY A 1 399 ? 23.429 -6.421 -31.228 1.00 94.06 399 GLY A O 1
ATOM 3177 N N . ARG A 1 400 ? 21.933 -7.413 -29.887 1.00 92.81 400 ARG A N 1
ATOM 3178 C CA . ARG A 1 400 ? 22.921 -7.802 -28.868 1.00 92.81 400 ARG A CA 1
ATOM 3179 C C . ARG A 1 400 ? 23.884 -8.862 -29.374 1.00 92.81 400 ARG A C 1
ATOM 3181 O O . ARG A 1 400 ? 25.028 -8.870 -28.941 1.00 92.81 400 ARG A O 1
ATOM 3188 N N . GLU A 1 401 ? 23.410 -9.771 -30.215 1.00 93.81 401 GLU A N 1
ATOM 3189 C CA . GLU A 1 401 ? 24.256 -10.787 -30.822 1.00 93.81 401 GLU A CA 1
ATOM 3190 C C . GLU A 1 401 ? 25.222 -10.174 -31.833 1.00 93.81 401 GLU A C 1
ATOM 3192 O O . GLU A 1 401 ? 26.423 -10.372 -31.687 1.00 93.81 401 GLU A O 1
ATOM 3197 N N . ALA A 1 402 ? 24.725 -9.345 -32.754 1.00 94.12 402 ALA A N 1
ATOM 3198 C CA . ALA A 1 402 ? 25.568 -8.632 -33.713 1.00 94.12 402 ALA A CA 1
ATOM 3199 C C . ALA A 1 402 ? 26.602 -7.733 -33.016 1.00 94.12 402 ALA A C 1
ATOM 3201 O O . ALA A 1 402 ? 27.779 -7.763 -33.362 1.00 94.12 402 ALA A O 1
ATOM 3202 N N . GLY A 1 403 ? 26.180 -6.977 -31.992 1.00 91.81 403 GLY A N 1
ATOM 3203 C CA . GLY A 1 403 ? 27.087 -6.157 -31.187 1.00 91.81 403 GLY A CA 1
ATOM 3204 C C . GLY A 1 403 ? 28.168 -6.999 -30.514 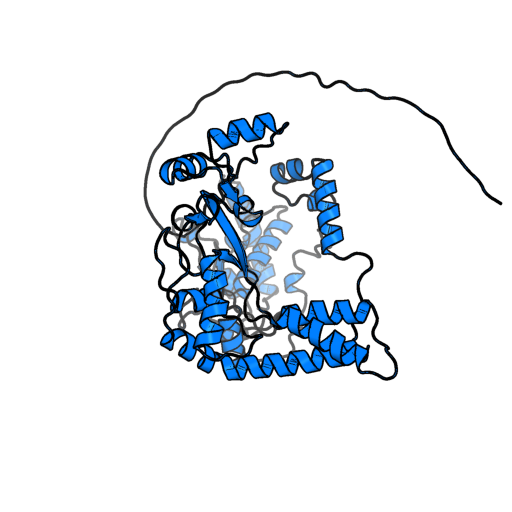1.00 91.81 403 GLY A C 1
ATOM 3205 O O . GLY A 1 403 ? 29.346 -6.692 -30.635 1.00 91.81 403 GLY A O 1
ATOM 3206 N N . ALA A 1 404 ? 27.800 -8.116 -29.883 1.00 89.25 404 ALA A N 1
ATOM 3207 C CA . ALA A 1 404 ? 28.776 -8.988 -29.238 1.00 89.25 404 ALA A CA 1
ATOM 3208 C C . ALA A 1 404 ? 29.773 -9.623 -30.221 1.00 89.25 404 ALA A C 1
ATOM 3210 O O . ALA A 1 404 ? 30.955 -9.705 -29.897 1.00 89.25 404 ALA A O 1
ATOM 3211 N N . GLU A 1 405 ? 29.331 -10.041 -31.412 1.00 90.38 405 GLU A N 1
ATOM 3212 C CA . GLU A 1 405 ? 30.224 -10.558 -32.463 1.00 90.38 405 GLU A CA 1
ATOM 3213 C C . GLU A 1 405 ? 31.158 -9.475 -33.023 1.00 90.38 405 GLU A C 1
ATOM 3215 O O . GLU A 1 405 ? 32.294 -9.773 -33.390 1.00 90.38 405 GLU A O 1
ATOM 3220 N N . ALA A 1 406 ? 30.715 -8.216 -33.032 1.00 89.06 406 ALA A N 1
ATOM 3221 C CA . ALA A 1 406 ? 31.532 -7.062 -33.397 1.00 89.06 406 ALA A CA 1
ATOM 3222 C C . ALA A 1 406 ? 32.438 -6.549 -32.258 1.00 89.06 406 ALA A C 1
ATOM 3224 O O . ALA A 1 406 ? 33.276 -5.688 -32.503 1.00 89.06 406 ALA A O 1
ATOM 3225 N N . GLY A 1 407 ? 32.297 -7.061 -31.028 1.00 86.38 407 GLY A N 1
ATOM 3226 C CA . GLY A 1 407 ? 33.018 -6.558 -29.852 1.00 86.38 407 GLY A CA 1
ATOM 3227 C C . GLY A 1 407 ? 32.455 -5.253 -29.273 1.00 86.38 407 GLY A C 1
ATOM 3228 O O . GLY A 1 407 ? 33.138 -4.579 -28.509 1.00 86.38 407 GLY A O 1
ATOM 3229 N N . GLU A 1 408 ? 31.208 -4.918 -29.601 1.00 85.12 408 GLU A N 1
ATOM 3230 C CA . GLU A 1 408 ? 30.573 -3.628 -29.340 1.00 85.12 408 GLU A CA 1
ATOM 3231 C C . GLU A 1 408 ? 29.340 -3.724 -28.436 1.00 85.12 408 GLU A C 1
ATOM 3233 O O . GLU A 1 408 ? 28.552 -4.677 -28.477 1.00 85.12 408 GLU A O 1
ATOM 3238 N N . ARG A 1 409 ? 29.119 -2.681 -27.626 1.00 82.00 409 ARG A N 1
ATOM 3239 C CA . ARG A 1 409 ? 27.959 -2.595 -26.727 1.00 82.00 409 ARG A CA 1
ATOM 3240 C C . ARG A 1 409 ? 26.973 -1.531 -27.197 1.00 82.00 409 ARG A C 1
ATOM 3242 O O . ARG A 1 409 ? 27.176 -0.343 -26.992 1.00 82.00 409 ARG A O 1
ATOM 3249 N N . LEU A 1 410 ? 25.834 -1.986 -27.709 1.00 83.25 410 LEU A N 1
ATOM 3250 C CA . LEU A 1 410 ? 24.744 -1.112 -28.144 1.00 83.25 410 LEU A CA 1
ATOM 3251 C C . LEU A 1 410 ? 23.855 -0.660 -26.977 1.00 83.25 410 LEU A C 1
ATOM 3253 O O . LEU A 1 410 ? 23.324 -1.494 -26.236 1.00 83.25 410 LEU A O 1
ATOM 3257 N N . GLU A 1 411 ? 23.620 0.651 -26.867 1.00 83.69 411 GLU A N 1
ATOM 3258 C CA . GLU A 1 411 ? 22.621 1.225 -25.951 1.00 83.69 411 GLU A CA 1
ATOM 3259 C C . GLU A 1 411 ? 21.192 0.837 -26.373 1.00 83.69 411 GLU A C 1
ATOM 3261 O O . GLU A 1 411 ? 20.385 0.404 -25.545 1.00 83.69 411 GLU A O 1
ATOM 3266 N N . TYR A 1 412 ? 20.914 0.872 -27.683 1.00 88.38 412 TYR A N 1
ATOM 3267 C CA . TYR A 1 412 ? 19.620 0.522 -28.277 1.00 88.38 412 TYR A CA 1
ATOM 3268 C C . TYR A 1 412 ? 19.753 -0.641 -29.273 1.00 88.38 412 TYR A C 1
ATOM 3270 O O . TYR A 1 412 ? 19.673 -0.423 -30.472 1.00 88.38 412 TYR A O 1
ATOM 3278 N N . PRO A 1 413 ? 19.896 -1.907 -28.833 1.00 92.56 413 PRO A N 1
ATOM 3279 C CA . PRO A 1 413 ? 20.172 -3.023 -29.744 1.00 92.56 413 PRO A CA 1
ATOM 3280 C C . PRO A 1 413 ? 19.182 -3.174 -30.909 1.00 92.56 413 PRO A C 1
ATOM 3282 O O . PRO A 1 413 ? 19.569 -3.576 -31.998 1.00 92.56 413 PRO A O 1
ATOM 3285 N N . SER A 1 414 ? 17.903 -2.839 -30.708 1.00 93.81 414 SER A N 1
ATOM 3286 C CA . SER A 1 414 ? 16.897 -2.938 -31.768 1.00 93.81 414 SER A CA 1
ATOM 3287 C C . SER A 1 414 ? 17.116 -1.964 -32.933 1.00 93.81 414 SER A C 1
ATOM 3289 O O . SER A 1 414 ? 16.609 -2.236 -34.018 1.00 93.81 414 SER A O 1
ATOM 3291 N N . SER A 1 415 ? 17.859 -0.865 -32.736 1.00 92.06 415 SER A N 1
ATOM 3292 C CA . SER A 1 415 ? 18.076 0.163 -33.766 1.00 92.06 415 SER A CA 1
ATOM 3293 C C . SER A 1 415 ? 18.933 -0.322 -34.929 1.00 92.06 415 SER A C 1
ATOM 3295 O O . SER A 1 415 ? 18.983 0.347 -35.952 1.00 92.06 415 SER A O 1
ATOM 3297 N N . LEU A 1 416 ? 19.573 -1.487 -34.798 1.00 93.00 416 LEU A N 1
ATOM 3298 C CA . LEU A 1 416 ? 20.379 -2.092 -35.851 1.00 93.00 416 LEU A CA 1
ATOM 3299 C C . LEU A 1 416 ? 19.539 -2.881 -36.867 1.00 93.00 416 LEU A C 1
ATOM 3301 O O . LEU A 1 416 ? 20.039 -3.209 -37.935 1.00 93.00 416 LEU A O 1
ATOM 3305 N N . ILE A 1 417 ? 18.276 -3.197 -36.564 1.00 94.44 417 ILE A N 1
ATOM 3306 C CA . ILE A 1 417 ? 17.459 -4.147 -37.335 1.00 94.44 417 ILE A CA 1
ATOM 3307 C C . ILE A 1 417 ? 16.317 -3.422 -38.043 1.00 94.44 417 ILE A C 1
ATOM 3309 O O . ILE A 1 417 ? 15.585 -2.658 -37.414 1.00 94.44 417 ILE A O 1
ATOM 3313 N N . ARG A 1 418 ? 16.108 -3.702 -39.333 1.00 94.38 418 ARG A N 1
ATOM 3314 C CA . ARG A 1 418 ? 14.950 -3.210 -40.096 1.00 94.38 418 ARG A CA 1
ATOM 3315 C C . ARG A 1 418 ? 13.699 -4.029 -39.790 1.00 94.38 418 ARG A C 1
ATOM 3317 O O . ARG A 1 418 ? 13.763 -5.225 -39.506 1.00 94.38 418 ARG A O 1
ATOM 3324 N N . MET A 1 419 ? 12.525 -3.418 -39.953 1.00 94.50 419 MET A N 1
ATOM 3325 C CA . MET A 1 419 ? 11.241 -4.110 -39.758 1.00 94.50 419 MET A CA 1
ATOM 3326 C C . MET A 1 419 ? 11.117 -5.385 -40.608 1.00 94.50 419 MET A C 1
ATOM 3328 O O . MET A 1 419 ? 10.648 -6.411 -40.114 1.00 94.50 419 MET A O 1
ATOM 3332 N N . GLN A 1 420 ? 11.544 -5.328 -41.872 1.00 94.88 420 GLN A N 1
ATOM 3333 C CA . GLN A 1 420 ? 11.447 -6.462 -42.790 1.00 94.88 420 GLN A CA 1
ATOM 3334 C C . GLN A 1 420 ? 12.383 -7.611 -42.379 1.00 94.88 420 GLN A C 1
ATOM 3336 O O . GLN A 1 420 ? 11.948 -8.756 -42.324 1.00 94.88 420 GLN A O 1
ATOM 3341 N N . GLU A 1 421 ? 13.614 -7.302 -41.962 1.00 96.31 421 GLU A N 1
ATOM 3342 C CA . GLU A 1 421 ? 14.583 -8.286 -41.449 1.00 96.31 421 GLU A CA 1
ATOM 3343 C C . GLU A 1 421 ? 14.048 -9.006 -40.199 1.00 96.31 421 GLU A C 1
ATOM 3345 O O . GLU A 1 421 ? 14.148 -10.229 -40.058 1.00 96.31 421 GLU A O 1
ATOM 3350 N N . LEU A 1 422 ? 13.411 -8.253 -39.297 1.00 96.06 422 LEU A N 1
ATOM 3351 C CA . LEU A 1 422 ? 12.765 -8.820 -38.117 1.00 96.06 422 LEU A CA 1
ATOM 3352 C C . LEU A 1 422 ? 11.569 -9.708 -38.494 1.00 96.06 422 LEU A C 1
ATOM 3354 O O . LEU A 1 422 ? 11.394 -10.785 -37.926 1.00 96.06 422 LEU A O 1
ATOM 3358 N N . ARG A 1 423 ? 10.746 -9.281 -39.458 1.00 96.44 423 ARG A N 1
ATOM 3359 C CA . ARG A 1 423 ? 9.600 -10.064 -39.940 1.00 96.44 423 ARG A CA 1
ATOM 3360 C C . ARG A 1 423 ? 10.046 -11.380 -40.576 1.00 96.44 423 ARG A C 1
ATOM 3362 O O . ARG A 1 423 ? 9.428 -12.408 -40.319 1.00 96.44 423 ARG A O 1
ATOM 3369 N N . ASP A 1 424 ? 11.124 -11.360 -41.354 1.00 95.94 424 ASP A N 1
ATOM 3370 C CA . ASP A 1 424 ? 11.600 -12.537 -42.079 1.00 95.94 424 ASP A CA 1
ATOM 3371 C C . ASP A 1 424 ? 12.207 -13.599 -41.160 1.00 95.94 424 ASP A C 1
ATOM 3373 O O . ASP A 1 424 ? 12.125 -14.790 -41.472 1.00 95.94 424 ASP A O 1
ATOM 3377 N N . THR A 1 425 ? 12.782 -13.188 -40.026 1.00 94.88 425 THR A N 1
ATOM 3378 C CA . THR A 1 425 ? 13.428 -14.085 -39.055 1.00 94.88 425 THR A CA 1
ATOM 3379 C C . THR A 1 425 ? 12.459 -14.700 -38.047 1.00 94.88 425 THR A C 1
ATOM 3381 O O . THR A 1 425 ? 12.743 -15.771 -37.511 1.00 94.88 425 THR A O 1
ATOM 3384 N N . VAL A 1 426 ? 11.314 -14.068 -37.780 1.00 94.88 426 VAL A N 1
ATOM 3385 C CA . VAL A 1 426 ? 10.354 -14.510 -36.760 1.00 94.88 426 VAL A CA 1
ATOM 3386 C C . VAL A 1 426 ? 9.417 -15.606 -37.280 1.00 94.88 426 VAL A C 1
ATOM 3388 O O . VAL A 1 426 ? 8.719 -15.447 -38.277 1.00 94.88 426 VAL A O 1
ATOM 3391 N N . ILE A 1 427 ? 9.300 -16.699 -36.522 1.00 92.62 427 ILE A N 1
ATOM 3392 C CA . ILE A 1 427 ? 8.286 -17.741 -36.717 1.00 92.62 427 ILE A CA 1
ATOM 3393 C C . ILE A 1 427 ? 7.099 -17.440 -35.795 1.00 92.62 427 ILE A C 1
ATOM 3395 O O . ILE A 1 427 ? 7.185 -17.510 -34.560 1.00 92.62 427 ILE A O 1
ATOM 3399 N N . VAL A 1 428 ? 5.972 -17.079 -36.406 1.00 91.81 428 VAL A N 1
ATOM 3400 C CA . VAL A 1 428 ? 4.777 -16.604 -35.702 1.00 91.81 428 VAL A CA 1
ATOM 3401 C C . VAL A 1 428 ? 3.920 -17.768 -35.215 1.00 91.81 428 VAL A C 1
ATOM 3403 O O . VAL A 1 428 ? 3.570 -18.669 -35.973 1.00 91.81 428 VAL A O 1
ATOM 3406 N N . LYS A 1 429 ? 3.533 -17.720 -33.938 1.00 89.94 429 LYS A N 1
ATOM 3407 C CA . LYS A 1 429 ? 2.522 -18.600 -33.351 1.00 89.94 429 LYS A CA 1
ATOM 3408 C C . LYS A 1 429 ? 1.791 -17.858 -32.230 1.00 89.94 429 LYS A C 1
ATOM 3410 O O . LYS A 1 429 ? 2.401 -17.098 -31.477 1.00 89.94 429 LYS A O 1
ATOM 3415 N N . SER A 1 430 ? 0.477 -18.040 -32.150 1.00 91.94 430 SER A N 1
ATOM 3416 C CA . SER A 1 430 ? -0.348 -17.404 -31.118 1.00 91.94 430 SER A CA 1
ATOM 3417 C C . SER A 1 430 ? -0.054 -17.980 -29.733 1.00 91.94 430 SER A C 1
ATOM 3419 O O . SER A 1 430 ? 0.265 -19.164 -29.597 1.00 91.94 430 SER A O 1
ATOM 3421 N N . HIS A 1 431 ? -0.196 -17.135 -28.711 1.00 91.44 431 HIS A N 1
ATOM 3422 C CA . HIS A 1 431 ? -0.118 -17.505 -27.293 1.00 91.44 431 HIS A CA 1
ATOM 3423 C C . HIS A 1 431 ? 1.204 -18.145 -26.843 1.00 91.44 431 HIS A C 1
ATOM 3425 O O . HIS A 1 431 ? 1.258 -18.839 -25.828 1.00 91.44 431 HIS A O 1
ATOM 3431 N N . CYS A 1 432 ? 2.298 -17.902 -27.565 1.00 88.75 432 CYS A N 1
ATOM 3432 C CA . CYS A 1 432 ? 3.629 -18.333 -27.158 1.00 88.75 432 CYS A CA 1
ATOM 3433 C C . CYS A 1 432 ? 4.708 -17.333 -27.597 1.00 88.75 432 CYS A C 1
ATOM 3435 O O . CYS A 1 432 ? 4.452 -16.504 -28.476 1.00 88.75 432 CYS A O 1
ATOM 3437 N N . PRO A 1 433 ? 5.916 -17.410 -27.009 1.00 90.12 433 PRO A N 1
ATOM 3438 C CA . PRO A 1 433 ? 7.059 -16.651 -27.494 1.00 90.12 433 PRO A CA 1
ATOM 3439 C C . PRO A 1 433 ? 7.376 -16.986 -28.954 1.00 90.12 433 PRO A C 1
ATOM 3441 O O . PRO A 1 433 ? 7.136 -18.111 -29.409 1.00 90.12 433 PRO A O 1
ATOM 3444 N N . HIS A 1 434 ? 7.944 -16.023 -29.677 1.00 91.69 434 HIS A N 1
ATOM 3445 C CA . HIS A 1 434 ? 8.425 -16.264 -31.032 1.00 91.69 434 HIS A CA 1
ATOM 3446 C C . HIS A 1 434 ? 9.593 -17.247 -31.033 1.00 91.69 434 HIS A C 1
ATOM 3448 O O . HIS A 1 434 ? 10.513 -17.150 -30.222 1.00 91.69 434 HIS A O 1
ATOM 3454 N N . ARG A 1 435 ? 9.552 -18.180 -31.985 1.00 90.69 435 ARG A N 1
ATOM 3455 C CA . ARG A 1 435 ? 10.754 -18.879 -32.446 1.00 90.69 435 ARG A CA 1
ATOM 3456 C C . ARG A 1 435 ? 11.361 -18.073 -33.588 1.00 90.69 435 ARG A C 1
ATOM 3458 O O . ARG A 1 435 ? 10.689 -17.208 -34.147 1.00 90.69 435 ARG A O 1
ATOM 3465 N N . VAL A 1 436 ? 12.602 -18.371 -33.941 1.00 92.69 436 VAL A N 1
ATOM 3466 C CA . VAL A 1 436 ? 13.260 -17.752 -35.092 1.00 92.69 436 VAL A CA 1
ATOM 3467 C C . VAL A 1 436 ? 13.787 -18.804 -36.052 1.00 92.69 436 VAL A C 1
ATOM 3469 O O . VAL A 1 436 ? 14.048 -19.943 -35.661 1.00 92.69 436 VAL A O 1
ATOM 3472 N N . ASP A 1 437 ? 13.903 -18.418 -37.314 1.00 93.81 437 ASP A N 1
ATOM 3473 C CA . ASP A 1 437 ? 14.548 -19.206 -38.355 1.00 93.81 437 ASP A CA 1
ATOM 3474 C C . ASP A 1 437 ? 16.064 -18.974 -38.299 1.00 93.81 437 ASP A C 1
ATOM 3476 O O . ASP A 1 437 ? 16.570 -17.949 -38.763 1.00 93.81 437 ASP A O 1
ATOM 3480 N N . ASN A 1 438 ? 16.790 -19.925 -37.705 1.00 93.50 438 ASN A N 1
ATOM 3481 C CA . ASN A 1 438 ? 18.234 -19.808 -37.500 1.00 93.50 438 ASN A CA 1
ATOM 3482 C C . ASN A 1 438 ? 18.995 -19.606 -38.816 1.00 93.50 438 ASN A C 1
ATOM 3484 O O . ASN A 1 438 ? 19.911 -18.795 -38.847 1.00 93.50 438 ASN A O 1
ATOM 3488 N N . ALA A 1 439 ? 18.574 -20.243 -39.915 1.00 93.88 439 ALA A N 1
ATOM 3489 C CA . ALA A 1 439 ? 19.256 -20.103 -41.200 1.00 93.88 439 ALA A CA 1
ATOM 3490 C C . ALA A 1 439 ? 19.124 -18.684 -41.774 1.00 93.88 439 ALA A C 1
ATOM 3492 O O . ALA A 1 439 ? 20.034 -18.193 -42.441 1.00 93.88 439 ALA A O 1
ATOM 3493 N N . LYS A 1 440 ? 17.999 -18.007 -41.516 1.00 95.50 440 LYS A N 1
ATOM 3494 C CA . LYS A 1 440 ? 17.824 -16.598 -41.890 1.00 95.50 440 LYS A CA 1
ATOM 3495 C C . LYS A 1 440 ? 18.594 -15.661 -40.969 1.00 95.50 440 LYS A C 1
ATOM 3497 O O . LYS A 1 440 ? 19.165 -14.693 -41.458 1.00 95.50 440 LYS A O 1
ATOM 3502 N N . VAL A 1 441 ? 18.638 -15.953 -39.668 1.00 95.25 441 VAL A N 1
ATOM 3503 C CA . VAL A 1 441 ? 19.439 -15.175 -38.710 1.00 95.25 441 VAL A CA 1
ATOM 3504 C C . VAL A 1 441 ? 20.926 -15.251 -39.057 1.00 95.25 441 VAL A C 1
ATOM 3506 O O . VAL A 1 441 ? 21.578 -14.215 -39.116 1.00 95.25 441 VAL A O 1
ATOM 3509 N N . ASP A 1 442 ? 21.445 -16.439 -39.370 1.00 95.00 442 ASP A N 1
ATOM 3510 C CA . ASP A 1 442 ? 22.862 -16.631 -39.705 1.00 95.00 442 ASP A CA 1
ATOM 3511 C C . ASP A 1 442 ? 23.247 -15.906 -41.013 1.00 95.00 442 ASP A C 1
ATOM 3513 O O . ASP A 1 442 ? 24.358 -15.399 -41.137 1.00 95.00 442 ASP A O 1
ATOM 3517 N N . LYS A 1 443 ? 22.315 -15.774 -41.971 1.00 96.19 443 LYS A N 1
ATOM 3518 C CA . LYS A 1 443 ? 22.501 -14.945 -43.180 1.00 96.19 443 LYS A CA 1
ATOM 3519 C C . LYS A 1 443 ? 22.426 -13.443 -42.903 1.00 96.19 443 LYS A C 1
ATOM 3521 O O . LYS A 1 443 ? 23.057 -12.665 -43.611 1.00 96.19 443 LYS A O 1
ATOM 3526 N N . LEU A 1 444 ? 21.628 -13.036 -41.918 1.00 96.44 444 LEU A N 1
ATOM 3527 C CA . LEU A 1 444 ? 21.439 -11.636 -41.545 1.00 96.44 444 LEU A CA 1
ATOM 3528 C C . LEU A 1 444 ? 22.613 -11.103 -40.708 1.00 96.44 444 LEU A C 1
ATOM 3530 O O . LEU A 1 444 ? 22.934 -9.923 -40.811 1.00 96.44 444 LEU A O 1
ATOM 3534 N N . MET A 1 445 ? 23.269 -11.949 -39.907 1.00 95.69 445 MET A N 1
ATOM 3535 C CA . MET A 1 445 ? 24.279 -11.512 -38.935 1.00 95.69 445 MET A CA 1
ATOM 3536 C C . MET A 1 445 ? 25.446 -10.712 -39.545 1.00 95.69 445 MET A C 1
ATOM 3538 O O . MET A 1 445 ? 25.710 -9.618 -39.043 1.00 95.69 445 MET A O 1
ATOM 3542 N N . PRO A 1 446 ? 26.078 -11.142 -40.661 1.00 95.81 446 PRO A N 1
ATOM 3543 C CA . PRO A 1 446 ? 27.143 -10.359 -41.294 1.00 95.81 446 PRO A CA 1
ATOM 3544 C C . PRO A 1 446 ? 26.678 -8.960 -41.729 1.00 95.81 446 PRO A C 1
ATOM 3546 O O . PRO A 1 446 ? 27.399 -7.987 -41.546 1.00 95.81 446 PRO A O 1
ATOM 3549 N N . ILE A 1 447 ? 25.436 -8.840 -42.217 1.00 96.12 447 ILE A N 1
ATOM 3550 C CA . ILE A 1 447 ? 24.846 -7.563 -42.652 1.00 96.12 447 ILE A CA 1
ATOM 3551 C C . ILE A 1 447 ? 24.687 -6.606 -41.463 1.00 96.12 447 ILE A C 1
ATOM 3553 O O . ILE A 1 447 ? 24.940 -5.409 -41.591 1.00 96.12 447 ILE A O 1
ATOM 3557 N N . LEU A 1 448 ? 24.259 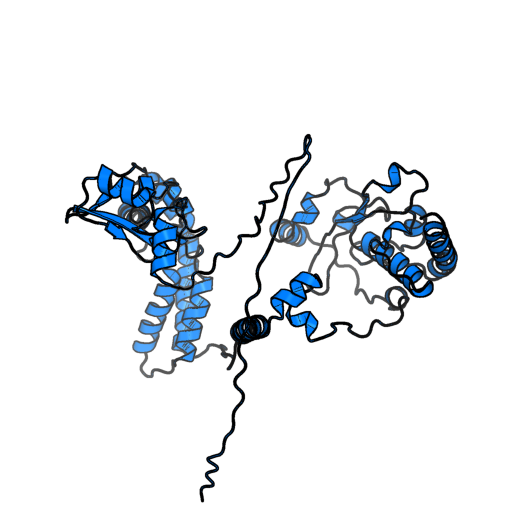-7.118 -40.303 1.00 95.38 448 LEU A N 1
ATOM 3558 C CA . LEU A 1 448 ? 24.115 -6.311 -39.089 1.00 95.38 448 LEU A CA 1
ATOM 3559 C C . LEU A 1 448 ? 25.477 -5.847 -38.557 1.00 95.38 448 LEU A C 1
ATOM 3561 O O . LEU A 1 448 ? 25.601 -4.699 -38.140 1.00 95.38 448 LEU A O 1
ATOM 3565 N N . ILE A 1 449 ? 26.492 -6.714 -38.600 1.00 94.06 449 ILE A N 1
ATOM 3566 C CA . ILE A 1 449 ? 27.860 -6.386 -38.173 1.00 94.06 449 ILE A CA 1
ATOM 3567 C C . ILE A 1 449 ? 28.468 -5.302 -39.069 1.00 94.06 449 ILE A C 1
ATOM 3569 O O . ILE A 1 449 ? 29.037 -4.340 -38.559 1.00 94.06 449 ILE A O 1
ATOM 3573 N N . ASP A 1 450 ? 28.320 -5.416 -40.390 1.00 93.50 450 ASP A N 1
ATOM 3574 C CA . ASP A 1 450 ? 28.838 -4.409 -41.322 1.00 93.50 450 ASP A CA 1
ATOM 3575 C C . ASP A 1 450 ? 28.115 -3.068 -41.159 1.00 93.50 450 ASP A C 1
ATOM 3577 O O . ASP A 1 450 ? 28.754 -2.019 -41.111 1.00 93.50 450 ASP A O 1
ATOM 3581 N N . ARG A 1 451 ? 26.789 -3.096 -40.967 1.00 92.56 451 ARG A N 1
ATOM 3582 C CA . ARG A 1 451 ? 25.990 -1.897 -40.672 1.00 92.56 451 ARG A CA 1
ATOM 3583 C C . ARG A 1 451 ? 26.460 -1.193 -39.404 1.00 92.56 451 ARG A C 1
ATOM 3585 O O . ARG A 1 451 ? 26.529 0.030 -39.390 1.00 92.56 451 ARG A O 1
ATOM 3592 N N . LEU A 1 452 ? 26.781 -1.953 -38.359 1.00 89.94 452 LEU A N 1
ATOM 3593 C CA . LEU A 1 452 ? 27.285 -1.400 -37.109 1.00 89.94 452 LEU A CA 1
ATOM 3594 C C . LEU A 1 452 ? 28.614 -0.663 -37.316 1.00 89.94 452 LEU A C 1
ATOM 3596 O O . LEU A 1 452 ? 28.748 0.464 -36.854 1.00 89.94 452 LEU A O 1
ATOM 3600 N N . LYS A 1 453 ? 29.549 -1.256 -38.069 1.00 87.69 453 LYS A N 1
ATOM 3601 C CA . LYS A 1 453 ? 30.833 -0.617 -38.404 1.00 87.69 453 LYS A CA 1
ATOM 3602 C C . LYS A 1 453 ? 30.634 0.672 -39.203 1.00 87.69 453 LYS A C 1
ATOM 3604 O O . LYS A 1 453 ? 31.194 1.701 -38.856 1.00 87.69 453 LYS A O 1
ATOM 3609 N N . SER A 1 454 ? 29.763 0.654 -40.215 1.00 84.62 454 SER A N 1
ATOM 3610 C CA . SER A 1 454 ? 29.480 1.849 -41.025 1.00 84.62 454 SER A CA 1
ATOM 3611 C C . SER A 1 454 ? 28.823 2.989 -40.240 1.00 84.62 454 SER A C 1
ATOM 3613 O O . SER A 1 454 ? 28.968 4.143 -40.626 1.00 84.62 454 SER A O 1
ATOM 3615 N N . MET A 1 455 ? 28.092 2.689 -39.162 1.00 78.75 455 MET A N 1
ATOM 3616 C CA . MET A 1 455 ? 27.536 3.717 -38.275 1.00 78.75 455 MET A CA 1
ATOM 3617 C C . MET A 1 455 ? 28.609 4.366 -37.392 1.00 78.75 455 MET A C 1
ATOM 3619 O O . MET A 1 455 ? 28.438 5.516 -37.017 1.00 78.75 455 MET A O 1
ATOM 3623 N N . GLN A 1 456 ? 29.701 3.659 -37.085 1.00 68.94 456 GLN A N 1
ATOM 3624 C CA . GLN A 1 456 ? 30.819 4.189 -36.294 1.00 68.94 456 GLN A CA 1
ATOM 3625 C C . GLN A 1 456 ? 31.760 5.066 -37.122 1.00 68.94 456 GLN A C 1
ATOM 3627 O O . GLN A 1 456 ? 32.300 6.027 -36.597 1.00 68.94 456 GLN A O 1
ATOM 3632 N N . ASP A 1 457 ? 31.932 4.762 -38.411 1.00 62.88 457 ASP A N 1
ATOM 3633 C CA . ASP A 1 457 ? 32.761 5.569 -39.319 1.00 62.88 457 ASP A CA 1
ATOM 3634 C C . ASP A 1 457 ? 32.103 6.916 -39.705 1.00 62.88 457 ASP A C 1
ATOM 3636 O O . ASP A 1 457 ? 32.729 7.750 -40.363 1.00 62.88 457 ASP A O 1
ATOM 3640 N N . ALA A 1 458 ? 30.827 7.108 -39.352 1.00 57.31 458 ALA A N 1
ATOM 3641 C CA . ALA A 1 458 ? 30.026 8.292 -39.671 1.00 57.31 458 ALA A CA 1
ATOM 3642 C C . ALA A 1 458 ? 29.853 9.277 -38.493 1.00 57.31 458 ALA A C 1
ATOM 3644 O O . ALA A 1 458 ? 29.355 10.383 -38.725 1.00 57.31 458 ALA A O 1
ATOM 3645 N N . ASP A 1 459 ? 30.257 8.881 -37.280 1.00 44.06 459 ASP A N 1
ATOM 3646 C CA . ASP A 1 459 ? 30.357 9.717 -36.070 1.00 44.06 459 ASP A CA 1
ATOM 3647 C C . ASP A 1 459 ? 31.806 10.206 -35.878 1.00 44.06 459 ASP A C 1
ATOM 3649 O O . ASP A 1 459 ? 31.986 11.361 -35.414 1.00 44.06 459 ASP A O 1
#